Protein 3O2K (pdb70)

Organism: Aspergillus fumigatus (strain ATCC MYA-4609 / CBS 101355 / FGSC A1100 / Af293) (NCBI:txid330879)

Structure (mmCIF, N/CA/C/O backbone):
data_3O2K
#
_entry.id   3O2K
#
_cell.length_a   82.770
_cell.length_b   82.770
_cell.length_c   124.260
_cell.angle_alpha   90.00
_cell.angle_beta   90.00
_cell.angle_gamma   90.00
#
_symmetry.space_group_name_H-M   'P 41 21 2'
#
loop_
_entity.id
_entity.type
_entity.pdbx_description
1 polymer 'Brevianamide F prenyltransferase'
2 non-polymer 'DIMETHYLALLYL S-THIOLODIPHOSPHATE'
3 non-polymer (3S,8aS)-3-(1H-indol-3-ylmethyl)hexahydropyrrolo[1,2-a]pyrazine-1,4-dione
4 non-polymer '2-(N-MORPHOLINO)-ETHANESULFONIC ACID'
5 non-polymer 'CHLORIDE ION'
6 water water
#
loop_
_atom_site.group_PDB
_atom_site.id
_atom_site.type_symbol
_atom_site.label_atom_id
_atom_site.label_alt_id
_atom_site.label_comp_id
_atom_site.label_asym_id
_atom_site.label_entity_id
_atom_site.label_seq_id
_atom_site.pdbx_PDB_ins_code
_atom_site.Cartn_x
_atom_site.Cartn_y
_atom_site.Cartn_z
_atom_site.occupancy
_atom_site.B_iso_or_equiv
_atom_site.auth_seq_id
_atom_site.auth_comp_id
_atom_site.auth_asym_id
_atom_site.auth_atom_id
_atom_site.pdbx_PDB_model_num
ATOM 1 N N . PRO A 1 3 ? -36.150 2.415 -7.940 1.00 76.26 3 PRO A N 1
ATOM 2 C CA . PRO A 1 3 ? -34.789 2.197 -7.468 1.00 74.48 3 PRO A CA 1
ATOM 3 C C . PRO A 1 3 ? -34.722 1.128 -6.377 1.00 74.18 3 PRO A C 1
ATOM 4 O O . PRO A 1 3 ? -35.475 1.195 -5.404 1.00 74.97 3 PRO A O 1
ATOM 8 N N . ALA A 1 4 ? -33.825 0.157 -6.543 1.00 72.78 4 ALA A N 1
ATOM 9 C CA . ALA A 1 4 ? -33.691 -0.945 -5.588 1.00 72.20 4 ALA A CA 1
ATOM 10 C C . ALA A 1 4 ? -33.186 -0.448 -4.231 1.00 69.61 4 ALA A C 1
ATOM 11 O O . ALA A 1 4 ? -32.487 0.566 -4.159 1.00 67.81 4 ALA A O 1
ATOM 13 N N . PRO A 1 5 ? -33.540 -1.162 -3.149 1.00 68.87 5 PRO A N 1
ATOM 14 C CA . PRO A 1 5 ? -33.121 -0.733 -1.821 1.00 66.85 5 PRO A CA 1
ATOM 15 C C . PRO A 1 5 ? -31.621 -0.948 -1.606 1.00 64.25 5 PRO A C 1
ATOM 16 O O . PRO A 1 5 ? -31.056 -1.903 -2.142 1.00 64.47 5 PRO A O 1
ATOM 20 N N . PRO A 1 6 ? -30.981 -0.064 -0.824 1.00 61.26 6 PRO A N 1
ATOM 21 C CA . PRO A 1 6 ? -29.537 -0.119 -0.599 1.00 59.22 6 PRO A CA 1
ATOM 22 C C . PRO A 1 6 ? -29.110 -1.297 0.273 1.00 58.99 6 PRO A C 1
ATOM 23 O O . PRO A 1 6 ? -29.849 -1.700 1.174 1.00 59.18 6 PRO A O 1
ATOM 27 N N . ASP A 1 7 ? -27.925 -1.837 -0.004 1.00 57.60 7 ASP A N 1
ATOM 28 C CA . ASP A 1 7 ? -27.328 -2.870 0.835 1.00 58.18 7 ASP A CA 1
ATOM 29 C C . ASP A 1 7 ? -26.855 -2.257 2.151 1.00 56.83 7 ASP A C 1
ATOM 30 O O . ASP A 1 7 ? -26.438 -1.100 2.189 1.00 55.21 7 ASP A O 1
ATOM 35 N N . GLN A 1 8 ? -26.939 -3.035 3.227 1.00 56.96 8 GLN A N 1
ATOM 36 C CA . GLN A 1 8 ? -26.378 -2.629 4.513 1.00 56.09 8 GLN A CA 1
ATOM 37 C C . GLN A 1 8 ? -26.110 -3.841 5.402 1.00 57.87 8 GLN A C 1
ATOM 38 O O . GLN A 1 8 ? -27.035 -4.434 5.957 1.00 59.33 8 GLN A O 1
ATOM 44 N N . LYS A 1 9 ? -24.833 -4.201 5.516 1.00 58.59 9 LYS A N 1
ATOM 45 C CA . LYS A 1 9 ? -24.389 -5.281 6.390 1.00 60.42 9 LYS A CA 1
ATOM 46 C C . LYS A 1 9 ? -23.868 -4.660 7.685 1.00 59.84 9 LYS A C 1
ATOM 47 O O . LYS A 1 9 ? -23.291 -3.571 7.659 1.00 58.36 9 LYS A O 1
ATOM 53 N N . PRO A 1 10 ? -24.069 -5.343 8.824 1.00 61.06 10 PRO A N 1
ATOM 54 C CA . PRO A 1 10 ? -23.518 -4.834 10.079 1.00 60.89 10 PRO A CA 1
ATOM 55 C C . PRO A 1 10 ? -22.001 -5.023 10.162 1.00 60.09 10 PRO A C 1
ATOM 56 O O . PRO A 1 10 ? -21.475 -6.031 9.689 1.00 60.56 10 PRO A O 1
ATOM 60 N N . CYS A 1 11 ? -21.313 -4.047 10.749 1.00 58.91 11 CYS A N 1
ATOM 61 C CA . CYS A 1 11 ? -19.867 -4.121 10.955 1.00 58.12 11 CYS A CA 1
ATOM 62 C C . CYS A 1 11 ? -19.475 -3.203 12.110 1.00 57.71 11 CYS A C 1
ATOM 63 O O . CYS A 1 11 ? -19.401 -1.986 11.943 1.00 56.26 11 CYS A O 1
ATOM 66 N N . HIS A 1 12 ? -19.246 -3.792 13.282 1.00 59.67 12 HIS A N 1
ATOM 67 C CA . HIS A 1 12 ? -18.939 -3.025 14.495 1.00 60.33 12 HIS A CA 1
ATOM 68 C C . HIS A 1 12 ? -17.509 -3.239 15.004 1.00 60.71 12 HIS A C 1
ATOM 69 O O . HIS A 1 12 ? -17.139 -2.693 16.045 1.00 61.05 12 HIS A O 1
ATOM 76 N N . GLN A 1 13 ? -16.710 -4.007 14.262 1.00 60.74 13 GLN A N 1
ATOM 77 C CA . GLN A 1 13 ? -15.352 -4.357 14.682 1.00 61.18 13 GLN A CA 1
ATOM 78 C C . GLN A 1 13 ? -14.490 -3.116 14.892 1.00 59.43 13 GLN A C 1
ATOM 79 O O . GLN A 1 13 ? -14.486 -2.210 14.059 1.00 58.27 13 GLN A O 1
ATOM 85 N N . LEU A 1 14 ? -13.762 -3.084 16.005 1.00 59.75 14 LEU A N 1
ATOM 86 C CA . LEU A 1 14 ? -12.864 -1.971 16.315 1.00 59.00 14 LEU A CA 1
ATOM 87 C C . LEU A 1 14 ? -11.740 -1.879 15.279 1.00 57.42 14 LEU A C 1
ATOM 88 O O . LEU A 1 14 ? -11.316 -0.782 14.905 1.00 55.26 14 LEU A O 1
ATOM 93 N N . GLN A 1 15 ? -11.266 -3.040 14.829 1.00 57.02 15 GLN A N 1
ATOM 94 C CA . GLN A 1 15 ? -10.209 -3.127 13.827 1.00 56.19 15 GLN A CA 1
ATOM 95 C C . GLN A 1 15 ? -10.610 -4.108 12.724 1.00 54.42 15 GLN A C 1
ATOM 96 O O . GLN A 1 15 ? -10.329 -5.301 12.824 1.00 54.99 15 GLN A O 1
ATOM 102 N N . PRO A 1 16 ? -11.280 -3.609 11.672 1.00 52.16 16 PRO A N 1
ATOM 103 C CA . PRO A 1 16 ? -11.662 -4.462 10.544 1.00 51.62 16 PRO A CA 1
ATOM 104 C C . PRO A 1 16 ? -10.457 -5.127 9.884 1.00 50.45 16 PRO A C 1
ATOM 105 O O . PRO A 1 16 ? -9.376 -4.537 9.835 1.00 50.57 16 PRO A O 1
ATOM 109 N N . ALA A 1 17 ? -10.655 -6.339 9.373 1.00 50.05 17 ALA A N 1
ATOM 110 C CA . ALA A 1 17 ? -9.562 -7.162 8.838 1.00 49.63 17 ALA A CA 1
ATOM 111 C C . ALA A 1 17 ? -8.684 -6.450 7.798 1.00 48.02 17 ALA A C 1
ATOM 112 O O . ALA A 1 17 ? -7.453 -6.541 7.870 1.00 46.96 17 ALA A O 1
ATOM 114 N N . PRO A 1 18 ? -9.307 -5.748 6.828 1.00 46.86 18 PRO A N 1
ATOM 115 C CA . PRO A 1 18 ? -8.530 -5.038 5.807 1.00 45.62 18 PRO A CA 1
ATOM 116 C C . PRO A 1 18 ? -7.670 -3.913 6.368 1.00 45.30 18 PRO A C 1
ATOM 117 O O . PRO A 1 18 ? -6.542 -3.714 5.912 1.00 44.41 18 PRO A O 1
ATOM 121 N N . TYR A 1 19 ? -8.207 -3.186 7.345 1.00 45.54 19 TYR A N 1
ATOM 122 C CA . TYR A 1 19 ? -7.444 -2.162 8.057 1.00 44.97 19 TYR A CA 1
ATOM 123 C C . TYR A 1 19 ? -6.235 -2.761 8.784 1.00 45.83 19 TYR A C 1
ATOM 124 O O . TYR A 1 19 ? -5.153 -2.172 8.769 1.00 45.40 19 TYR A O 1
ATOM 133 N N . ARG A 1 20 ? -6.420 -3.923 9.412 1.00 47.32 20 ARG A N 1
ATOM 134 C CA . ARG A 1 20 ? -5.319 -4.611 10.097 1.00 48.41 20 ARG A CA 1
ATOM 135 C C . ARG A 1 20 ? -4.255 -5.095 9.118 1.00 47.37 20 ARG A C 1
ATOM 136 O O . ARG A 1 20 ? -3.064 -4.867 9.331 1.00 46.77 20 ARG A O 1
ATOM 144 N N . ALA A 1 21 ? -4.690 -5.770 8.054 1.00 46.80 21 ALA A N 1
ATOM 145 C CA . ALA A 1 21 ? -3.771 -6.350 7.070 1.00 46.00 21 ALA A CA 1
ATOM 146 C C . ALA A 1 21 ? -2.853 -5.291 6.470 1.00 44.55 21 ALA A C 1
ATOM 147 O O . ALA A 1 21 ? -1.653 -5.514 6.321 1.00 43.65 21 ALA A O 1
ATOM 149 N N . LEU A 1 22 ? -3.418 -4.135 6.143 1.00 43.80 22 LEU A N 1
ATOM 150 C CA . LEU A 1 22 ? -2.631 -3.021 5.624 1.00 43.74 22 LEU A CA 1
ATOM 151 C C . LEU A 1 22 ? -1.788 -2.361 6.717 1.00 44.00 22 LEU A C 1
ATOM 152 O O . LEU A 1 22 ? -0.619 -2.054 6.490 1.00 44.60 22 LEU A O 1
ATOM 157 N N . SER A 1 23 ? -2.370 -2.159 7.899 1.00 44.02 23 SER A N 1
ATOM 158 C CA . SER A 1 23 ? -1.644 -1.561 9.030 1.00 43.97 23 SER A CA 1
ATOM 159 C C . SER A 1 23 ? -0.366 -2.321 9.376 1.00 44.80 23 SER A C 1
ATOM 160 O O . SER A 1 23 ? 0.654 -1.709 9.692 1.00 44.99 23 SER A O 1
ATOM 163 N N . GLU A 1 24 ? -0.431 -3.650 9.301 1.00 45.55 24 GLU A N 1
ATOM 164 C CA . GLU A 1 24 ? 0.717 -4.519 9.580 1.00 46.53 24 GLU A CA 1
ATOM 165 C C . GLU A 1 24 ? 1.740 -4.577 8.437 1.00 46.20 24 GLU A C 1
ATOM 166 O O . GLU A 1 24 ? 2.791 -5.206 8.582 1.00 47.53 24 GLU A O 1
ATOM 172 N N . SER A 1 25 ? 1.434 -3.935 7.310 1.00 44.82 25 SER A N 1
ATOM 173 C CA . SER A 1 25 ? 2.282 -3.997 6.115 1.00 44.69 25 SER A CA 1
ATOM 174 C C . SER A 1 25 ? 2.840 -2.647 5.651 1.00 43.83 25 SER A C 1
ATOM 175 O O . SER A 1 25 ? 3.754 -2.616 4.830 1.00 44.01 25 SER A O 1
ATOM 178 N N . ILE A 1 26 ? 2.295 -1.541 6.156 1.00 43.33 26 ILE A N 1
ATOM 179 C CA . ILE A 1 26 ? 2.670 -0.213 5.667 1.00 43.07 26 ILE A CA 1
ATOM 180 C C . ILE A 1 26 ? 3.875 0.356 6.413 1.00 43.68 26 ILE A C 1
ATOM 181 O O . ILE A 1 26 ? 3.925 0.325 7.643 1.00 43.46 26 ILE A O 1
ATOM 186 N N . LEU A 1 27 ? 4.844 0.857 5.650 1.00 43.33 27 LEU A N 1
ATOM 187 C CA . LEU A 1 27 ? 5.903 1.704 6.177 1.00 44.31 27 LEU A CA 1
ATOM 188 C C . LEU A 1 27 ? 5.583 3.149 5.816 1.00 44.13 27 LEU A C 1
ATOM 189 O O . LEU A 1 27 ? 5.574 3.507 4.639 1.00 43.98 27 LEU A O 1
ATOM 194 N N . PHE A 1 28 ? 5.307 3.970 6.826 1.00 44.72 28 PHE A N 1
ATOM 195 C CA . PHE A 1 28 ? 5.018 5.390 6.611 1.00 45.23 28 PHE A CA 1
ATOM 196 C C . PHE A 1 28 ? 6.307 6.200 6.639 1.00 46.13 28 PHE A C 1
ATOM 197 O O . PHE A 1 28 ? 7.184 5.949 7.464 1.00 47.96 28 PHE A O 1
ATOM 205 N N . GLY A 1 29 ? 6.416 7.175 5.741 1.00 46.87 29 GLY A N 1
ATOM 206 C CA . GLY A 1 29 ? 7.565 8.086 5.717 1.00 48.45 29 GLY A CA 1
ATOM 207 C C . GLY A 1 29 ? 7.308 9.380 6.473 1.00 48.51 29 GLY A C 1
ATOM 208 O O . GLY A 1 29 ? 8.107 10.315 6.405 1.00 49.20 29 GLY A O 1
ATOM 209 N N . SER A 1 30 ? 6.190 9.428 7.190 1.00 48.36 30 SER A N 1
ATOM 210 C CA . SER A 1 30 ? 5.776 10.608 7.935 1.00 48.60 30 SER A CA 1
ATOM 211 C C . SER A 1 30 ? 4.965 10.161 9.146 1.00 48.18 30 SER A C 1
ATOM 212 O O . SER A 1 30 ? 4.119 9.270 9.034 1.00 47.43 30 SER A O 1
ATOM 215 N N . VAL A 1 31 ? 5.233 10.776 10.298 1.00 48.48 31 VAL A N 1
ATOM 216 C CA . VAL A 1 31 ? 4.465 10.516 11.516 1.00 48.69 31 VAL A CA 1
ATOM 217 C C . VAL A 1 31 ? 3.014 10.969 11.340 1.00 47.36 31 VAL A C 1
ATOM 218 O O . VAL A 1 31 ? 2.089 10.311 11.820 1.00 46.49 31 VAL A O 1
ATOM 222 N N . ASP A 1 32 ? 2.826 12.086 10.640 1.00 46.76 32 ASP A N 1
ATOM 223 C CA . ASP A 1 32 ? 1.490 12.615 10.363 1.00 46.16 32 ASP A CA 1
ATOM 224 C C . ASP A 1 32 ? 0.630 11.628 9.577 1.00 44.49 32 ASP A C 1
ATOM 225 O O . ASP A 1 32 ? -0.506 11.355 9.959 1.00 43.49 32 ASP A O 1
ATOM 230 N N . GLU A 1 33 ? 1.177 11.093 8.487 1.00 43.90 33 GLU A N 1
ATOM 231 C CA . GLU A 1 33 ? 0.464 10.109 7.669 1.00 42.80 33 GLU A CA 1
ATOM 232 C C . GLU A 1 33 ? 0.071 8.893 8.502 1.00 42.96 33 GLU A C 1
ATOM 233 O O . GLU A 1 33 ? -1.057 8.418 8.414 1.00 42.97 33 GLU A O 1
ATOM 239 N N . GLU A 1 34 ? 1.011 8.402 9.306 1.00 44.40 34 GLU A N 1
ATOM 240 C CA . GLU A 1 34 ? 0.782 7.247 10.177 1.00 45.55 34 GLU A CA 1
ATOM 241 C C . GLU A 1 34 ? -0.348 7.498 11.174 1.00 45.74 34 GLU A C 1
ATOM 242 O O . GLU A 1 34 ? -1.200 6.635 11.379 1.00 46.04 34 GLU A O 1
ATOM 248 N N . ARG A 1 35 ? -0.356 8.678 11.788 1.00 46.28 35 ARG A N 1
ATOM 249 C CA . ARG A 1 35 ? -1.385 9.023 12.773 1.00 47.49 35 ARG A CA 1
ATOM 250 C C . ARG A 1 35 ? -2.753 9.290 12.137 1.00 46.17 35 ARG A C 1
ATOM 251 O O . ARG A 1 35 ? -3.787 8.956 12.721 1.00 46.53 35 ARG A O 1
ATOM 259 N N . TRP A 1 36 ? -2.754 9.893 10.950 1.00 44.36 36 TRP A N 1
ATOM 260 C CA . TRP A 1 36 ? -3.988 10.083 10.192 1.00 42.57 36 TRP A CA 1
ATOM 261 C C . TRP A 1 36 ? -4.603 8.724 9.860 1.00 42.42 36 TRP A C 1
ATOM 262 O O . TRP A 1 36 ? -5.785 8.487 10.116 1.00 42.26 36 TRP A O 1
ATOM 273 N N . TRP A 1 37 ? -3.785 7.835 9.301 1.00 41.69 37 TRP A N 1
ATOM 274 C CA . TRP A 1 37 ? -4.214 6.481 8.965 1.00 40.96 37 TRP A CA 1
ATOM 275 C C . TRP A 1 37 ? -4.959 5.817 10.121 1.00 41.83 37 TRP A C 1
ATOM 276 O O . TRP A 1 37 ? -6.089 5.363 9.956 1.00 41.74 37 TRP A O 1
ATOM 287 N N . HIS A 1 38 ? -4.334 5.778 11.294 1.00 42.86 38 HIS A N 1
ATOM 288 C CA . HIS A 1 38 ? -4.914 5.071 12.442 1.00 4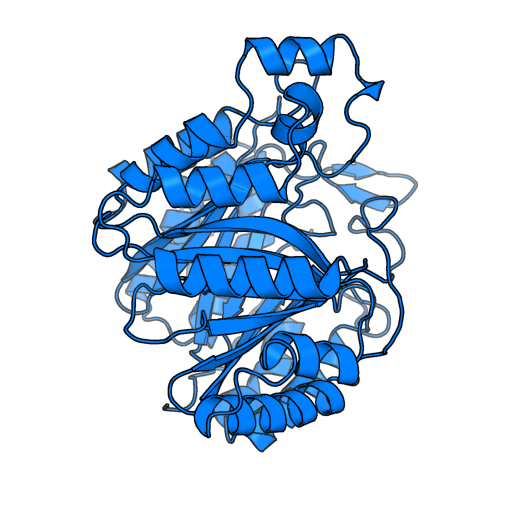4.10 38 HIS A CA 1
ATOM 289 C C . HIS A 1 38 ? -6.162 5.747 13.021 1.00 44.06 38 HIS A C 1
ATOM 290 O O . HIS A 1 38 ? -6.976 5.089 13.671 1.00 44.48 38 HIS A O 1
ATOM 297 N N . SER A 1 39 ? -6.311 7.046 12.770 1.00 43.77 39 SER A N 1
ATOM 298 C CA . SER A 1 39 ? -7.466 7.814 13.244 1.00 43.77 39 SER A CA 1
ATOM 299 C C . SER A 1 39 ? -8.665 7.779 12.299 1.00 43.31 39 SER A C 1
ATOM 300 O O . SER A 1 39 ? -9.775 8.096 12.712 1.00 44.27 39 SER A O 1
ATOM 303 N N . THR A 1 40 ? -8.440 7.406 11.038 1.00 43.19 40 THR A N 1
ATOM 304 C CA . THR A 1 40 ? -9.478 7.474 10.001 1.00 42.25 40 THR A CA 1
ATOM 305 C C . THR A 1 40 ? -9.680 6.183 9.188 1.00 42.17 40 THR A C 1
ATOM 306 O O . THR A 1 40 ? -10.782 5.929 8.704 1.00 41.48 40 THR A O 1
ATOM 310 N N . ALA A 1 41 ? -8.628 5.382 9.028 1.00 42.16 41 ALA A N 1
ATOM 311 C CA . ALA A 1 41 ? -8.708 4.139 8.249 1.00 42.03 41 ALA A CA 1
ATOM 312 C C . ALA A 1 41 ? -9.697 3.112 8.803 1.00 42.22 41 ALA A C 1
ATOM 313 O O . ALA A 1 41 ? -10.347 2.413 8.026 1.00 41.69 41 ALA A O 1
ATOM 315 N N . PRO A 1 42 ? -9.803 2.992 10.142 1.00 43.00 42 PRO A N 1
ATOM 316 C CA . PRO A 1 42 ? -10.806 2.072 10.680 1.00 43.45 42 PRO A CA 1
ATOM 317 C C . PRO A 1 42 ? -12.225 2.449 10.262 1.00 43.63 42 PRO A C 1
ATOM 318 O O . PRO A 1 42 ? -13.022 1.573 9.919 1.00 45.26 42 PRO A O 1
ATOM 322 N N . ILE A 1 43 ? -12.527 3.744 10.284 1.00 42.38 43 ILE A N 1
ATOM 323 C CA . ILE A 1 43 ? -13.838 4.234 9.876 1.00 41.78 43 ILE A CA 1
ATOM 324 C C . ILE A 1 43 ? -14.116 3.905 8.401 1.00 41.45 43 ILE A C 1
ATOM 325 O O . ILE A 1 43 ? -15.179 3.384 8.074 1.00 42.27 43 ILE A O 1
ATOM 330 N N . LEU A 1 44 ? -13.155 4.188 7.524 1.00 41.00 44 LEU A N 1
ATOM 331 C CA . LEU A 1 44 ? -13.314 3.914 6.085 1.00 40.50 44 LEU A CA 1
ATOM 332 C C . LEU A 1 44 ? -13.521 2.424 5.787 1.00 41.75 44 LEU A C 1
ATOM 333 O O . LEU A 1 44 ? -14.336 2.064 4.939 1.00 42.41 44 LEU A O 1
ATOM 338 N N . SER A 1 45 ? -12.776 1.568 6.481 1.00 43.20 45 SER A N 1
ATOM 339 C CA . SER A 1 45 ? -12.873 0.123 6.285 1.00 44.43 45 SER A CA 1
ATOM 340 C C . SER A 1 45 ? -14.249 -0.414 6.681 1.00 45.75 45 SER A C 1
ATOM 341 O O . SER A 1 45 ? -14.822 -1.233 5.963 1.00 45.47 45 SER A O 1
ATOM 344 N N . ARG A 1 46 ? -14.766 0.046 7.821 1.00 46.67 46 ARG A N 1
ATOM 345 C CA . ARG A 1 46 ? -16.124 -0.299 8.260 1.00 48.14 46 ARG A CA 1
ATOM 346 C C . ARG A 1 46 ? -17.170 0.162 7.254 1.00 47.49 46 ARG A C 1
ATOM 347 O O . ARG A 1 46 ? -18.108 -0.572 6.942 1.00 49.28 46 ARG A O 1
ATOM 355 N N . LEU A 1 47 ? -17.012 1.385 6.757 1.00 45.62 47 LEU A N 1
ATOM 356 C CA . LEU A 1 47 ? -17.964 1.949 5.811 1.00 45.03 47 LEU A CA 1
ATOM 357 C C . LEU A 1 47 ? -18.045 1.114 4.531 1.00 45.34 47 LEU A C 1
ATOM 358 O O . LEU A 1 47 ? -19.129 0.911 3.995 1.00 46.08 47 LEU A O 1
ATOM 363 N N . LEU A 1 48 ? -16.903 0.621 4.057 1.00 44.78 48 LEU A N 1
ATOM 364 C CA . LEU A 1 48 ? -16.863 -0.165 2.824 1.00 44.81 48 LEU A CA 1
ATOM 365 C C . LEU A 1 48 ? -17.416 -1.582 3.013 1.00 45.86 48 LEU A C 1
ATOM 366 O O . LEU A 1 48 ? -18.011 -2.147 2.093 1.00 46.04 48 LEU A O 1
ATOM 371 N N . ILE A 1 49 ? -17.218 -2.154 4.199 1.00 46.28 49 ILE A N 1
ATOM 372 C CA . ILE A 1 49 ? -17.749 -3.482 4.509 1.00 47.26 49 ILE A CA 1
ATOM 373 C C . ILE A 1 49 ? -19.267 -3.429 4.692 1.00 48.51 49 ILE A C 1
ATOM 374 O O . ILE A 1 49 ? -19.988 -4.276 4.161 1.00 50.30 49 ILE A O 1
ATOM 379 N N . SER A 1 50 ? -19.747 -2.431 5.434 1.00 48.00 50 SER A N 1
ATOM 380 C CA . SER A 1 50 ? -21.183 -2.265 5.667 1.00 48.85 50 SER A CA 1
ATOM 381 C C . SER A 1 50 ? -21.936 -1.885 4.390 1.00 48.86 50 SER A C 1
ATOM 382 O O . SER A 1 50 ? -23.081 -2.291 4.204 1.00 50.20 50 SER A O 1
ATOM 385 N N . SER A 1 51 ? -21.289 -1.121 3.513 1.00 47.86 51 SER A N 1
ATOM 386 C CA . SER A 1 51 ? -21.862 -0.779 2.209 1.00 48.42 51 SER A CA 1
ATOM 387 C C . SER A 1 51 ? -21.767 -1.921 1.182 1.00 49.52 51 SER A C 1
ATOM 388 O O . SER A 1 51 ? -22.210 -1.767 0.042 1.00 50.70 51 SER A O 1
ATOM 391 N N . ASN A 1 52 ? -21.178 -3.049 1.584 1.00 50.33 52 ASN A N 1
ATOM 392 C CA . ASN A 1 52 ? -21.115 -4.268 0.768 1.00 51.07 52 ASN A CA 1
ATOM 393 C C . ASN A 1 52 ? -20.301 -4.121 -0.526 1.00 50.34 52 ASN A C 1
ATOM 394 O O . ASN A 1 52 ? -20.693 -4.625 -1.581 1.00 51.20 52 ASN A O 1
ATOM 399 N N . TYR A 1 53 ? -19.169 -3.427 -0.435 1.00 48.86 53 TYR A N 1
ATOM 400 C CA . TYR A 1 53 ? -18.183 -3.416 -1.514 1.00 48.17 53 TYR A CA 1
ATOM 401 C C . TYR A 1 53 ? -17.476 -4.763 -1.539 1.00 49.26 53 TYR A C 1
ATOM 402 O O . TYR A 1 53 ? -17.323 -5.405 -0.497 1.00 49.38 53 TYR A O 1
ATOM 411 N N . ASP A 1 54 ? -17.037 -5.185 -2.722 1.00 50.21 54 ASP A N 1
ATOM 412 C CA . ASP A 1 54 ? -16.233 -6.403 -2.852 1.00 51.81 54 ASP A CA 1
ATOM 413 C C . ASP A 1 54 ? -14.907 -6.242 -2.113 1.00 50.17 54 ASP A C 1
ATOM 414 O O . ASP A 1 54 ? -14.404 -5.128 -1.965 1.00 48.67 54 ASP A O 1
ATOM 419 N N . VAL A 1 55 ? -14.342 -7.361 -1.666 1.00 50.06 55 VAL A N 1
ATOM 420 C CA . VAL A 1 55 ? -13.109 -7.348 -0.881 1.00 48.56 55 VAL A CA 1
ATOM 421 C C . VAL A 1 55 ? -11.934 -6.787 -1.689 1.00 47.63 55 VAL A C 1
ATOM 422 O O . VAL A 1 55 ? -11.151 -6.000 -1.170 1.00 46.71 55 VAL A O 1
ATOM 426 N N . ASP A 1 56 ? -11.823 -7.174 -2.957 1.00 48.06 56 ASP A N 1
ATOM 427 C CA . ASP A 1 56 ? -10.787 -6.618 -3.836 1.00 48.33 56 ASP A CA 1
ATOM 428 C C . ASP A 1 56 ? -10.879 -5.093 -3.908 1.00 46.48 56 ASP A C 1
ATOM 429 O O . ASP A 1 56 ? -9.860 -4.402 -3.850 1.00 45.84 56 ASP A O 1
ATOM 434 N N . VAL A 1 57 ? -12.103 -4.582 -4.030 1.00 46.04 57 VAL A N 1
ATOM 435 C CA . VAL A 1 57 ? -12.351 -3.141 -4.132 1.00 44.29 57 VAL A CA 1
ATOM 436 C C . VAL A 1 57 ? -12.114 -2.418 -2.802 1.00 43.82 57 VAL A C 1
ATOM 437 O O . VAL A 1 57 ? -11.663 -1.270 -2.794 1.00 43.63 57 VAL A O 1
ATOM 441 N N . GLN A 1 58 ? -12.422 -3.077 -1.684 1.00 43.82 58 GLN A N 1
ATOM 442 C CA . GLN A 1 58 ? -12.098 -2.531 -0.361 1.00 42.84 58 GLN A CA 1
ATOM 443 C C . GLN A 1 58 ? -10.603 -2.245 -0.270 1.00 42.22 58 GLN A C 1
ATOM 444 O O . GLN A 1 58 ? -10.190 -1.166 0.164 1.00 41.67 58 GLN A O 1
ATOM 450 N N . TYR A 1 59 ? -9.801 -3.222 -0.683 1.00 41.95 59 TYR A N 1
ATOM 451 C CA . TYR A 1 59 ? -8.349 -3.118 -0.582 1.00 41.47 59 TYR A CA 1
ATOM 452 C C . TYR A 1 59 ? -7.773 -2.092 -1.552 1.00 41.06 59 TYR A C 1
ATOM 453 O O . TYR A 1 59 ? -6.794 -1.428 -1.229 1.00 40.49 59 TYR A O 1
ATOM 462 N N . LYS A 1 60 ? -8.381 -1.960 -2.729 1.00 42.40 60 LYS A N 1
ATOM 463 C CA . LYS A 1 60 ? -7.983 -0.927 -3.682 1.00 42.74 60 LYS A CA 1
ATOM 464 C C . LYS A 1 60 ? -8.174 0.476 -3.103 1.00 42.06 60 LYS A C 1
ATOM 465 O O . LYS A 1 60 ? -7.309 1.329 -3.253 1.00 42.76 60 LYS A O 1
ATOM 471 N N . TYR A 1 61 ? -9.307 0.705 -2.445 1.00 42.56 61 TYR A N 1
ATOM 472 C CA . TYR A 1 61 ? -9.646 2.036 -1.936 1.00 41.37 61 TYR A CA 1
ATOM 473 C C . TYR A 1 61 ? -8.925 2.398 -0.642 1.00 40.74 61 TYR A C 1
ATOM 474 O O . TYR A 1 61 ? -8.640 3.573 -0.401 1.00 41.05 61 TYR A O 1
ATOM 483 N N . LEU A 1 62 ? -8.636 1.404 0.191 1.00 41.13 62 LEU A N 1
ATOM 484 C CA . LEU A 1 62 ? -7.834 1.634 1.393 1.00 40.53 62 LEU A CA 1
ATOM 485 C C . LEU A 1 62 ? -6.380 1.911 1.020 1.00 40.90 62 LEU A C 1
ATOM 486 O O . LEU A 1 62 ? -5.731 2.773 1.617 1.00 40.12 62 LEU A O 1
ATOM 491 N N . SER A 1 63 ? -5.876 1.182 0.028 1.00 41.57 63 SER A N 1
ATOM 492 C CA . SER A 1 63 ? -4.522 1.408 -0.472 1.00 41.75 63 SER A CA 1
ATOM 493 C C . SER A 1 63 ? -4.433 2.764 -1.173 1.00 41.48 63 SER A C 1
ATOM 494 O O . SER A 1 63 ? -3.446 3.481 -1.018 1.00 41.84 63 SER A O 1
ATOM 497 N N . LEU A 1 64 ? -5.470 3.111 -1.933 1.00 41.64 64 LEU A N 1
ATOM 498 C CA . LEU A 1 64 ? -5.563 4.425 -2.567 1.00 41.25 64 LEU A CA 1
ATOM 499 C C . LEU A 1 64 ? -5.599 5.527 -1.509 1.00 40.30 64 LEU A C 1
ATOM 500 O O . LEU A 1 64 ? -4.935 6.552 -1.648 1.00 39.62 64 LEU A O 1
ATOM 505 N N . TYR A 1 65 ? -6.381 5.313 -0.454 1.00 40.35 65 TYR A N 1
ATOM 506 C CA . TYR A 1 65 ? -6.419 6.250 0.671 1.00 39.45 65 TYR A CA 1
ATOM 507 C C . TYR A 1 65 ? -5.007 6.461 1.219 1.00 38.92 65 TYR A C 1
ATOM 508 O O . TYR A 1 65 ? -4.563 7.594 1.379 1.00 39.10 65 TYR A O 1
ATOM 517 N N . ARG A 1 66 ? -4.299 5.361 1.466 1.00 39.05 66 ARG A N 1
ATOM 518 C CA . ARG A 1 66 ? -2.929 5.410 1.981 1.00 39.00 66 ARG A CA 1
ATOM 519 C C . ARG A 1 66 ? -1.990 6.194 1.065 1.00 38.58 66 ARG A C 1
ATOM 520 O O . ARG A 1 66 ? -1.226 7.035 1.532 1.00 38.82 66 ARG A O 1
ATOM 528 N N . HIS A 1 67 ? -2.044 5.915 -0.234 1.00 38.58 67 HIS A N 1
ATOM 529 C CA . HIS A 1 67 ? -1.089 6.498 -1.179 1.00 38.32 67 HIS A CA 1
ATOM 530 C C . HIS A 1 67 ? -1.418 7.938 -1.572 1.00 38.78 67 HIS A C 1
ATOM 531 O O . HIS A 1 67 ? -0.530 8.795 -1.610 1.00 38.48 67 HIS A O 1
ATOM 538 N N . LEU A 1 68 ? -2.690 8.202 -1.851 1.00 39.34 68 LEU A N 1
ATOM 539 C CA . LEU A 1 68 ? -3.107 9.477 -2.437 1.00 40.80 68 LEU A CA 1
ATOM 540 C C . LEU A 1 68 ? -3.564 10.494 -1.389 1.00 40.53 68 LEU A C 1
ATOM 541 O O . LEU A 1 68 ? -3.208 11.667 -1.470 1.00 41.62 68 LEU A O 1
ATOM 546 N N . VAL A 1 69 ? -4.341 10.045 -0.409 1.00 40.97 69 VAL A N 1
ATOM 547 C CA . VAL A 1 69 ? -5.004 10.964 0.519 1.00 40.56 69 VAL A CA 1
ATOM 548 C C . VAL A 1 69 ? -4.149 11.344 1.723 1.00 40.91 69 VAL A C 1
ATOM 549 O O . VAL A 1 69 ? -4.034 12.524 2.048 1.00 42.38 69 VAL A O 1
ATOM 553 N N . LEU A 1 70 ? -3.550 10.354 2.379 1.00 41.18 70 LEU A N 1
ATOM 554 C CA . LEU A 1 70 ? -2.795 10.596 3.613 1.00 41.27 70 LEU A CA 1
ATOM 555 C C . LEU A 1 70 ? -1.789 11.755 3.519 1.00 41.27 70 LEU A C 1
ATOM 556 O O . LEU A 1 70 ? -1.739 12.590 4.423 1.00 41.12 70 LEU A O 1
ATOM 561 N N . PRO A 1 71 ? -0.989 11.817 2.434 1.00 41.30 71 PRO A N 1
ATOM 562 C CA . PRO A 1 71 ? -0.039 12.938 2.322 1.00 41.93 71 PRO A CA 1
ATOM 563 C C . PRO A 1 71 ? -0.714 14.291 2.078 1.00 41.73 71 PRO A C 1
ATOM 564 O O . PRO A 1 71 ? -0.132 15.331 2.385 1.00 43.20 71 PRO A O 1
ATOM 568 N N . ALA A 1 72 ? -1.929 14.266 1.536 1.00 40.95 72 ALA A N 1
ATOM 569 C CA . ALA A 1 72 ? -2.709 15.478 1.284 1.00 41.82 72 ALA A CA 1
ATOM 570 C C . ALA A 1 72 ? -3.397 16.043 2.537 1.00 41.88 72 ALA A C 1
ATOM 571 O O . ALA A 1 72 ? -3.896 17.167 2.512 1.00 41.89 72 ALA A O 1
ATOM 573 N N . LEU A 1 73 ? -3.431 15.275 3.623 1.00 42.07 73 LEU A N 1
ATOM 574 C CA . LEU A 1 73 ? -4.049 15.736 4.868 1.00 42.48 73 LEU A CA 1
ATOM 575 C C . LEU A 1 73 ? -3.138 16.655 5.678 1.00 43.70 73 LEU A C 1
ATOM 576 O O . LEU A 1 73 ? -3.600 17.330 6.598 1.00 45.37 73 LEU A O 1
ATOM 581 N N . GLY A 1 74 ? -1.849 16.678 5.349 1.00 44.55 74 GLY A N 1
ATOM 582 C CA . GLY A 1 74 ? -0.905 17.563 6.020 1.00 45.86 74 GLY A CA 1
ATOM 583 C C . GLY A 1 74 ? -0.689 17.181 7.475 1.00 46.45 74 GLY A C 1
ATOM 584 O O . GLY A 1 74 ? -0.817 16.011 7.829 1.00 46.07 74 GLY A O 1
ATOM 585 N N . PRO A 1 75 ? -0.360 18.168 8.329 1.00 48.28 75 PRO A N 1
ATOM 586 C CA . PRO A 1 75 ? -0.100 17.910 9.751 1.00 49.55 75 PRO A CA 1
ATOM 587 C C . PRO A 1 75 ? -1.288 17.314 10.511 1.00 49.04 75 PRO A C 1
ATOM 588 O O . PRO A 1 75 ? -2.415 17.784 10.374 1.00 48.88 75 PRO A O 1
ATOM 592 N N . TYR A 1 76 ? -1.012 16.288 11.309 1.00 49.64 76 TYR A N 1
ATOM 593 C CA . TYR A 1 76 ? -2.003 15.666 12.178 1.00 49.34 76 TYR A CA 1
ATOM 594 C C . TYR A 1 76 ? -2.483 16.703 13.194 1.00 50.69 76 TYR A C 1
ATOM 595 O O . TYR A 1 76 ? -1.693 17.539 13.627 1.00 51.41 76 TYR A O 1
ATOM 604 N N . PRO A 1 77 ? -3.775 16.662 13.577 1.00 51.37 77 PRO A N 1
ATOM 605 C CA . PRO A 1 77 ? -4.276 17.699 14.478 1.00 53.35 77 PRO A CA 1
ATOM 606 C C . PRO A 1 77 ? -3.644 17.635 15.868 1.00 55.50 77 PRO A C 1
ATOM 607 O O . PRO A 1 77 ? -3.336 16.550 16.360 1.00 55.83 77 PRO A O 1
ATOM 611 N N . GLN A 1 78 ? -3.454 18.799 16.481 1.00 58.41 78 GLN A N 1
ATOM 612 C CA . GLN A 1 78 ? -2.811 18.901 17.788 1.00 61.11 78 GLN A CA 1
ATOM 613 C C . GLN A 1 78 ? -3.838 19.275 18.846 1.00 62.66 78 GLN A C 1
ATOM 614 O O . GLN A 1 78 ? -4.803 19.983 18.556 1.00 62.25 78 GLN A O 1
ATOM 620 N N . ARG A 1 79 ? -3.628 18.793 20.069 1.00 65.09 79 ARG A N 1
ATOM 621 C CA . ARG A 1 79 ? -4.579 19.003 21.155 1.00 67.32 79 ARG A CA 1
ATOM 622 C C . ARG A 1 79 ? -4.059 20.026 22.160 1.00 69.69 79 ARG A C 1
ATOM 623 O O . ARG A 1 79 ? -2.909 19.954 22.599 1.00 71.14 79 ARG A O 1
ATOM 631 N N . ASP A 1 80 ? -4.925 20.969 22.519 1.00 70.78 80 ASP A N 1
ATOM 632 C CA . ASP A 1 80 ? -4.632 21.962 23.546 1.00 73.30 80 ASP A CA 1
ATOM 633 C C . ASP A 1 80 ? -4.691 21.274 24.917 1.00 75.24 80 ASP A C 1
ATOM 634 O O . ASP A 1 80 ? -5.716 20.688 25.261 1.00 74.92 80 ASP A O 1
ATOM 639 N N . PRO A 1 81 ? -3.593 21.329 25.698 1.00 77.52 81 PRO A N 1
ATOM 640 C CA . PRO A 1 81 ? -3.600 20.691 27.022 1.00 79.75 81 PRO A CA 1
ATOM 641 C C . PRO A 1 81 ? -4.650 21.239 27.999 1.00 81.83 81 PRO A C 1
ATOM 642 O O . PRO A 1 81 ? -5.208 20.473 28.786 1.00 82.80 81 PRO A O 1
ATOM 646 N N . GLU A 1 82 ? -4.914 22.543 27.944 1.00 83.26 82 GLU A N 1
ATOM 647 C CA . GLU A 1 82 ? -5.858 23.185 28.863 1.00 85.58 82 GLU A CA 1
ATOM 648 C C . GLU A 1 82 ? -7.317 22.998 28.431 1.00 84.36 82 GLU A C 1
ATOM 649 O O . GLU A 1 82 ? -8.110 22.396 29.157 1.00 85.22 82 GLU A O 1
ATOM 651 N N . THR A 1 83 ? -7.663 23.513 27.253 1.00 82.91 83 THR A N 1
ATOM 652 C CA . THR A 1 83 ? -9.051 23.496 26.770 1.00 81.88 83 THR A CA 1
ATOM 653 C C . THR A 1 83 ? -9.489 22.132 26.229 1.00 79.94 83 THR A C 1
ATOM 654 O O . THR A 1 83 ? -10.680 21.817 26.224 1.00 79.38 83 THR A O 1
ATOM 658 N N . GLY A 1 84 ? -8.530 21.336 25.762 1.00 79.17 84 GLY A N 1
ATOM 659 C CA . GLY A 1 84 ? -8.820 20.017 25.200 1.00 77.54 84 GLY A CA 1
ATOM 660 C C . GLY A 1 84 ? -9.274 20.048 23.751 1.00 75.31 84 GLY A C 1
ATOM 661 O O . GLY A 1 84 ? -9.716 19.029 23.219 1.00 74.31 84 GLY A O 1
ATOM 662 N N . ILE A 1 85 ? -9.155 21.207 23.105 1.00 75.04 85 ILE A N 1
ATOM 663 C CA . ILE A 1 85 ? -9.612 21.371 21.726 1.00 73.51 85 ILE A CA 1
ATOM 664 C C . ILE A 1 85 ? -8.605 20.762 20.752 1.00 71.73 85 ILE A C 1
ATOM 665 O O . ILE A 1 85 ? -7.439 21.160 20.721 1.00 72.38 85 ILE A O 1
ATOM 670 N N . ILE A 1 86 ? -9.067 19.790 19.969 1.00 70.04 86 ILE A N 1
ATOM 671 C CA . ILE A 1 86 ? -8.249 19.143 18.949 1.00 68.87 86 ILE A CA 1
ATOM 672 C C . ILE A 1 86 ? -8.536 19.795 17.601 1.00 67.04 86 ILE A C 1
ATOM 673 O O . ILE A 1 86 ? -9.681 19.798 17.145 1.00 66.59 86 ILE A O 1
ATOM 678 N N . ALA A 1 87 ? -7.501 20.347 16.970 1.00 66.04 87 ALA A N 1
ATOM 679 C CA . ALA A 1 87 ? -7.666 21.064 15.707 1.00 64.21 87 ALA A CA 1
ATOM 680 C C . ALA A 1 87 ? -6.365 21.159 14.919 1.00 63.39 87 ALA A C 1
ATOM 681 O O . ALA A 1 87 ? -5.274 21.039 15.482 1.00 64.19 87 ALA A O 1
ATOM 683 N N . THR A 1 88 ? -6.497 21.372 13.612 1.00 61.69 88 THR A N 1
ATOM 684 C CA . THR A 1 88 ? -5.356 21.631 12.740 1.00 61.00 88 THR A CA 1
ATOM 685 C C . THR A 1 88 ? -5.164 23.134 12.585 1.00 61.64 88 THR A C 1
ATOM 686 O O . THR A 1 88 ? -6.082 23.912 12.847 1.00 62.02 88 THR A O 1
ATOM 690 N N . GLN A 1 89 ? -3.967 23.535 12.164 1.00 61.78 89 GLN A N 1
ATOM 691 C CA . GLN A 1 89 ? -3.663 24.942 11.891 1.00 62.66 89 GLN A CA 1
ATOM 692 C C . GLN A 1 89 ? -4.580 25.490 10.799 1.00 60.70 89 GLN A C 1
ATOM 693 O O . GLN A 1 89 ? -5.147 26.570 10.943 1.00 60.87 89 GLN A O 1
ATOM 699 N N . TRP A 1 90 ? -4.711 24.739 9.707 1.00 58.00 90 TRP A N 1
ATOM 700 C CA . TRP A 1 90 ? -5.637 25.089 8.632 1.00 56.56 90 TRP A CA 1
ATOM 701 C C . TRP A 1 90 ? -7.045 24.631 8.999 1.00 55.81 90 TRP A C 1
ATOM 702 O O . TRP A 1 90 ? -7.272 23.444 9.223 1.00 55.16 90 TRP A O 1
ATOM 713 N N . ARG A 1 91 ? -7.978 25.576 9.071 1.00 56.33 91 ARG A N 1
ATOM 714 C CA . ARG A 1 91 ? -9.381 25.262 9.318 1.00 55.92 91 ARG A CA 1
ATOM 715 C C . ARG A 1 91 ? -10.077 25.086 7.972 1.00 54.70 91 ARG A C 1
ATOM 716 O O . ARG A 1 91 ? -10.381 26.062 7.287 1.00 54.80 91 ARG A O 1
ATOM 724 N N . SER A 1 92 ? -10.309 23.835 7.589 1.00 53.42 92 SER A N 1
ATOM 725 C CA . SER A 1 92 ? -10.893 23.529 6.286 1.00 52.31 92 SER A CA 1
ATOM 726 C C . SER A 1 92 ? -12.361 23.932 6.232 1.00 52.23 92 SER A C 1
ATOM 727 O O . SER A 1 92 ? -13.118 23.690 7.179 1.00 51.35 92 SER A O 1
ATOM 730 N N . GLY A 1 93 ? -12.756 24.536 5.112 1.00 51.25 93 GLY A N 1
ATOM 731 C CA . GLY A 1 93 ? -14.142 24.932 4.888 1.00 51.03 93 GLY A CA 1
ATOM 732 C C . GLY A 1 93 ? -15.028 23.772 4.466 1.00 49.83 93 GLY A C 1
ATOM 733 O O . GLY A 1 93 ? -16.191 23.971 4.129 1.00 49.60 93 GLY A O 1
ATOM 734 N N . MET A 1 94 ? -14.477 22.562 4.481 1.00 48.99 94 MET A N 1
ATOM 735 C CA . MET A 1 94 ? -15.223 21.364 4.126 1.00 48.80 94 MET A CA 1
ATOM 736 C C . MET A 1 94 ? -16.062 20.826 5.291 1.00 48.40 94 MET A C 1
ATOM 737 O O . MET A 1 94 ? -17.124 20.242 5.066 1.00 48.33 94 MET A O 1
ATOM 742 N N . VAL A 1 95 ? -15.580 21.005 6.522 1.00 47.89 95 VAL A N 1
ATOM 743 C CA . VAL A 1 95 ? -16.263 20.489 7.710 1.00 47.93 95 VAL A CA 1
ATOM 744 C C . VAL A 1 95 ? -16.229 21.509 8.844 1.00 48.76 95 VAL A C 1
ATOM 745 O O . VAL A 1 95 ? -15.202 22.145 9.083 1.00 49.68 95 VAL A O 1
ATOM 749 N N . LEU A 1 96 ? -17.341 21.631 9.565 1.00 48.46 96 LEU A N 1
ATOM 750 C CA . LEU A 1 96 ? -17.464 22.608 10.653 1.00 48.89 96 LEU A CA 1
ATOM 751 C C . LEU A 1 96 ? -16.486 22.373 11.816 1.00 48.94 96 LEU A C 1
ATOM 752 O O . LEU A 1 96 ? -16.269 23.269 12.635 1.00 48.32 96 LEU A O 1
ATOM 757 N N . THR A 1 97 ? -15.907 21.175 11.883 1.00 47.96 97 THR A N 1
ATOM 758 C CA . THR A 1 97 ? -14.816 20.889 12.815 1.00 48.41 97 THR A CA 1
ATOM 759 C C . THR A 1 97 ? -13.490 21.482 12.330 1.00 48.10 97 THR A C 1
ATOM 760 O O . THR A 1 97 ? -12.618 21.806 13.138 1.00 49.47 97 THR A O 1
ATOM 764 N N . GLY A 1 98 ? -13.346 21.619 11.013 1.00 46.63 98 GLY A N 1
ATOM 765 C CA . GLY A 1 98 ? -12.141 22.181 10.407 1.00 45.57 98 GLY A CA 1
ATOM 766 C C . GLY A 1 98 ? -11.140 21.131 9.953 1.00 44.82 98 GLY A C 1
ATOM 767 O O . GLY A 1 98 ? -9.990 21.459 9.642 1.00 44.89 98 GLY A O 1
ATOM 768 N N . LEU A 1 99 ? -11.566 19.870 9.907 1.00 43.22 99 LEU A N 1
ATOM 769 C CA . LEU A 1 99 ? -10.682 18.783 9.508 1.00 43.08 99 LEU A CA 1
ATOM 770 C C . LEU A 1 99 ? -10.689 18.650 7.981 1.00 42.48 99 LEU A C 1
ATOM 771 O O . LEU A 1 99 ? -11.732 18.824 7.349 1.00 41.33 99 LEU A O 1
ATOM 776 N N . PRO A 1 100 ? -9.522 18.349 7.382 1.00 42.01 100 PRO A N 1
ATOM 777 C CA . PRO A 1 100 ? -9.430 18.252 5.928 1.00 41.63 100 PRO A CA 1
ATOM 778 C C . PRO A 1 100 ? -9.946 16.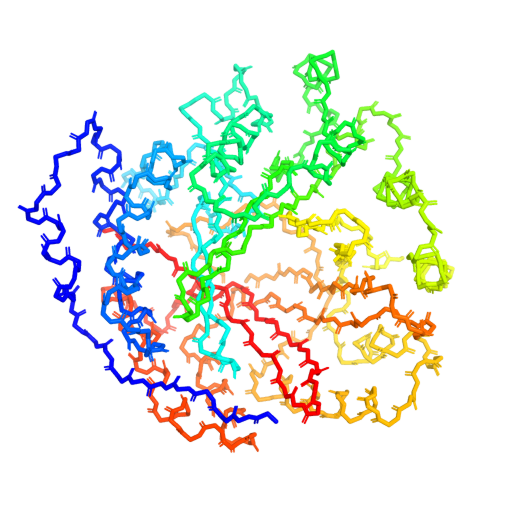933 5.339 1.00 40.89 100 PRO A C 1
ATOM 779 O O . PRO A 1 100 ? -9.794 16.710 4.137 1.00 40.14 100 PRO A O 1
ATOM 783 N N . ILE A 1 101 ? -10.551 16.077 6.165 1.00 40.78 101 ILE A N 1
ATOM 784 C CA . ILE A 1 101 ? -11.066 14.785 5.706 1.00 40.31 101 ILE A CA 1
ATOM 785 C C . ILE A 1 101 ? -12.496 14.547 6.198 1.00 40.57 101 ILE A C 1
ATOM 786 O O . ILE A 1 101 ? -12.836 14.861 7.341 1.00 41.81 101 ILE A O 1
ATOM 791 N N . GLU A 1 102 ? -13.323 13.996 5.314 1.00 40.61 102 GLU A N 1
ATOM 792 C CA . GLU A 1 102 ? -14.699 13.636 5.638 1.00 40.52 102 GLU A CA 1
ATOM 793 C C . GLU A 1 102 ? -15.169 12.488 4.747 1.00 41.24 102 GLU A C 1
ATOM 794 O O . GLU A 1 102 ? -15.093 12.576 3.508 1.00 38.43 102 GLU A O 1
ATOM 800 N N . PHE A 1 103 ? -15.650 11.419 5.379 1.00 40.82 103 PHE A N 1
ATOM 801 C CA . PHE A 1 103 ? -16.319 10.343 4.659 1.00 41.37 103 PHE A CA 1
ATOM 802 C C . PHE A 1 103 ? -17.814 10.592 4.719 1.00 41.94 103 PHE A C 1
ATOM 803 O O . PHE A 1 103 ? -18.380 10.702 5.808 1.00 43.89 103 PHE A O 1
ATOM 811 N N . SER A 1 104 ? -18.446 10.693 3.553 1.00 41.82 104 SER A N 1
ATOM 812 C CA . SER A 1 104 ? -19.895 10.826 3.472 1.00 42.49 104 SER A CA 1
ATOM 813 C C . SER A 1 104 ? -20.512 9.513 3.005 1.00 43.41 104 SER A C 1
ATOM 814 O O . SER A 1 104 ? -19.898 8.764 2.239 1.00 43.97 104 SER A O 1
ATOM 817 N N . ASN A 1 105 ? -21.732 9.245 3.462 1.00 43.93 105 ASN A N 1
ATOM 818 C CA . ASN A 1 105 ? -22.410 7.986 3.169 1.00 44.48 105 ASN A CA 1
ATOM 819 C C . ASN A 1 105 ? -23.714 8.219 2.412 1.00 45.43 105 ASN A C 1
ATOM 820 O O . ASN A 1 105 ? -24.688 8.712 2.979 1.00 44.83 105 ASN A O 1
ATOM 825 N N . ASN A 1 106 ? -23.712 7.880 1.125 1.00 46.63 106 ASN A N 1
ATOM 826 C CA . ASN A 1 106 ? -24.926 7.889 0.316 1.00 47.89 106 ASN A CA 1
ATOM 827 C C . ASN A 1 106 ? -25.731 6.645 0.666 1.00 48.87 106 ASN A C 1
ATOM 828 O O . ASN A 1 106 ? -25.592 5.598 0.033 1.00 48.57 106 ASN A O 1
ATOM 833 N N . VAL A 1 107 ? -26.564 6.776 1.696 1.00 49.51 107 VAL A N 1
ATOM 834 C CA . VAL A 1 107 ? -27.337 5.657 2.234 1.00 50.39 107 VAL A CA 1
ATOM 835 C C . VAL A 1 107 ? -28.530 5.255 1.358 1.00 52.09 107 VAL A C 1
ATOM 836 O O . VAL A 1 107 ? -29.224 4.289 1.671 1.00 53.69 107 VAL A O 1
ATOM 840 N N . ALA A 1 108 ? -28.775 5.996 0.278 1.00 51.66 108 ALA A N 1
ATOM 841 C CA . ALA A 1 108 ? -29.775 5.604 -0.713 1.00 52.56 108 ALA A CA 1
ATOM 842 C C . ALA A 1 108 ? -29.234 4.529 -1.651 1.00 53.06 108 ALA A C 1
ATOM 843 O O . ALA A 1 108 ? -29.981 3.650 -2.085 1.00 53.98 108 ALA A O 1
ATOM 845 N N . ARG A 1 109 ? -27.943 4.611 -1.972 1.00 52.38 109 ARG A N 1
ATOM 846 C CA . ARG A 1 109 ? -27.298 3.650 -2.872 1.00 53.42 109 ARG A CA 1
ATOM 847 C C . ARG A 1 109 ? -26.235 2.787 -2.190 1.00 51.92 109 ARG A C 1
ATOM 848 O O . ARG A 1 109 ? -25.665 1.897 -2.823 1.00 52.64 109 ARG A O 1
ATOM 856 N N . ALA A 1 110 ? -25.982 3.036 -0.906 1.00 50.41 110 ALA A N 1
ATOM 857 C CA . ALA A 1 110 ? -24.893 2.381 -0.185 1.00 49.31 110 ALA A CA 1
ATOM 858 C C . ALA A 1 110 ? -23.540 2.660 -0.854 1.00 48.07 110 ALA A C 1
ATOM 859 O O . ALA A 1 110 ? -22.763 1.744 -1.115 1.00 47.79 110 ALA A O 1
ATOM 861 N N . LEU A 1 111 ? -23.282 3.936 -1.135 1.00 47.05 111 LEU A N 1
ATOM 862 C CA . LEU A 1 111 ? -22.021 4.376 -1.731 1.00 46.49 111 LEU A CA 1
ATOM 863 C C . LEU A 1 111 ? -21.301 5.316 -0.772 1.00 45.79 111 LEU A C 1
ATOM 864 O O . LEU A 1 111 ? -21.937 6.105 -0.068 1.00 44.79 111 LEU A O 1
ATOM 869 N N . ILE A 1 112 ? -19.971 5.227 -0.770 1.00 45.81 112 ILE A N 1
ATOM 870 C CA . ILE A 1 112 ? -19.110 6.028 0.092 1.00 45.25 112 ILE A CA 1
ATOM 871 C C . ILE A 1 112 ? -18.277 6.988 -0.750 1.00 44.95 112 ILE A C 1
ATOM 872 O O . ILE A 1 112 ? -17.790 6.618 -1.817 1.00 45.43 112 ILE A O 1
ATOM 877 N N . ARG A 1 113 ? -18.123 8.219 -0.266 1.00 45.22 113 ARG A N 1
ATOM 878 C CA . ARG A 1 113 ? -17.314 9.232 -0.944 1.00 45.00 113 ARG A CA 1
ATOM 879 C C . ARG A 1 113 ? -16.275 9.809 0.008 1.00 42.77 113 ARG A C 1
ATOM 880 O O . ARG A 1 113 ? -16.561 10.022 1.185 1.00 43.08 113 ARG A O 1
ATOM 888 N N . ILE A 1 114 ? -15.079 10.066 -0.514 1.00 41.06 114 ILE A N 1
ATOM 889 C CA . ILE A 1 114 ? -13.993 10.654 0.267 1.00 39.55 114 ILE A CA 1
ATOM 890 C C . ILE A 1 114 ? -13.834 12.136 -0.070 1.00 38.63 114 ILE A C 1
ATOM 891 O O . ILE A 1 114 ? -13.301 12.492 -1.130 1.00 37.69 114 ILE A O 1
ATOM 896 N N . GLY A 1 115 ? -14.313 12.991 0.830 1.00 37.39 115 GLY A N 1
ATOM 897 C CA . GLY A 1 115 ? -14.084 14.427 0.738 1.00 36.91 115 GLY A CA 1
ATOM 898 C C . GLY A 1 115 ? -12.732 14.782 1.330 1.00 36.79 115 GLY A C 1
ATOM 899 O O . GLY A 1 115 ? -12.445 14.440 2.478 1.00 38.44 115 GLY A O 1
ATOM 900 N N . VAL A 1 116 ? -11.900 15.467 0.550 1.00 37.14 116 VAL A N 1
ATOM 901 C CA . VAL A 1 116 ? -10.571 15.873 1.002 1.00 36.59 116 VAL A CA 1
ATOM 902 C C . VAL A 1 116 ? -10.302 17.349 0.706 1.00 37.29 116 VAL A C 1
ATOM 903 O O . VAL A 1 116 ? -10.651 17.845 -0.363 1.00 38.02 116 VAL A O 1
ATOM 907 N N . ASP A 1 117 ? -9.697 18.041 1.671 1.00 38.21 117 ASP A N 1
ATOM 908 C CA . ASP A 1 117 ? -9.154 19.386 1.469 1.00 38.95 117 ASP A CA 1
ATOM 909 C C . ASP A 1 117 ? -7.623 19.288 1.522 1.00 39.39 117 ASP A C 1
ATOM 910 O O . ASP A 1 117 ? -7.040 19.302 2.612 1.00 40.50 117 ASP A O 1
ATOM 915 N N . PRO A 1 118 ? -6.966 19.171 0.351 1.00 38.98 118 PRO A N 1
ATOM 916 C CA . PRO A 1 118 ? -5.517 18.972 0.317 1.00 39.93 118 PRO A CA 1
ATOM 917 C C . PRO A 1 118 ? -4.719 20.160 0.857 1.00 41.80 118 PRO A C 1
ATOM 918 O O . PRO A 1 118 ? -4.831 21.273 0.340 1.00 43.24 118 PRO A O 1
ATOM 922 N N . VAL A 1 119 ? -3.915 19.903 1.885 1.00 43.36 119 VAL A N 1
ATOM 923 C CA . VAL A 1 119 ? -3.151 20.938 2.570 1.00 44.35 119 VAL A CA 1
ATOM 924 C C . VAL A 1 119 ? -1.717 20.478 2.845 1.00 46.01 119 VAL A C 1
ATOM 925 O O . VAL A 1 119 ? -1.386 19.304 2.670 1.00 46.03 119 VAL A O 1
ATOM 929 N N . THR A 1 120 ? -0.874 21.424 3.254 1.00 47.84 120 THR A N 1
ATOM 930 C CA . THR A 1 120 ? 0.496 21.141 3.674 1.00 49.03 120 THR A CA 1
ATOM 931 C C . THR A 1 120 ? 0.753 21.848 5.000 1.00 50.68 120 THR A C 1
ATOM 932 O O . THR A 1 120 ? -0.146 22.484 5.551 1.00 51.33 120 THR A O 1
ATOM 936 N N . ALA A 1 121 ? 1.976 21.732 5.510 1.00 52.47 121 ALA A N 1
ATOM 937 C CA . ALA A 1 121 ? 2.382 22.437 6.729 1.00 54.25 121 ALA A CA 1
ATOM 938 C C . ALA A 1 121 ? 2.264 23.960 6.600 1.00 55.30 121 ALA A C 1
ATOM 939 O O . ALA A 1 121 ? 2.030 24.648 7.591 1.00 55.87 121 ALA A O 1
ATOM 941 N N . ASP A 1 122 ? 2.426 24.474 5.381 1.00 56.36 122 ASP A N 1
ATOM 942 C CA . ASP A 1 122 ? 2.384 25.917 5.118 1.00 58.28 122 ASP A CA 1
ATOM 943 C C . ASP A 1 122 ? 0.974 26.464 4.861 1.00 57.78 122 ASP A C 1
ATOM 944 O O . ASP A 1 122 ? 0.785 27.678 4.801 1.00 58.63 122 ASP A O 1
ATOM 949 N N . SER A 1 123 ? -0.006 25.577 4.700 1.00 56.94 123 SER A N 1
ATOM 950 C CA . SER A 1 123 ? -1.386 25.987 4.440 1.00 56.43 123 SER A CA 1
ATOM 951 C C . SER A 1 123 ? -1.962 26.781 5.615 1.00 57.84 123 SER A C 1
ATOM 952 O O . SER A 1 123 ? -2.085 26.256 6.726 1.00 56.82 123 SER A O 1
ATOM 955 N N . GLY A 1 124 ? -2.303 28.045 5.361 1.00 59.46 124 GLY A N 1
ATOM 956 C CA . GLY A 1 124 ? -2.864 28.931 6.387 1.00 61.18 124 GLY A CA 1
ATOM 957 C C . GLY A 1 124 ? -1.879 29.959 6.917 1.00 63.72 124 GLY A C 1
ATOM 958 O O . GLY A 1 124 ? -2.279 31.047 7.338 1.00 65.14 124 GLY A O 1
ATOM 959 N N . THR A 1 125 ? -0.591 29.618 6.899 1.00 65.14 125 THR A N 1
ATOM 960 C CA . THR A 1 125 ? 0.464 30.534 7.339 1.00 67.52 125 THR A CA 1
ATOM 961 C C . THR A 1 125 ? 0.677 31.643 6.302 1.00 69.29 125 THR A C 1
ATOM 962 O O . THR A 1 125 ? -0.040 31.712 5.300 1.00 68.41 125 THR A O 1
ATOM 966 N N . ALA A 1 126 ? 1.661 32.507 6.546 1.00 71.96 126 ALA A N 1
ATOM 967 C CA . ALA A 1 126 ? 1.981 33.603 5.627 1.00 73.71 126 ALA A CA 1
ATOM 968 C C . ALA A 1 126 ? 2.491 33.120 4.264 1.00 73.30 126 ALA A C 1
ATOM 969 O O . ALA A 1 126 ? 2.341 33.824 3.264 1.00 73.99 126 ALA A O 1
ATOM 971 N N . GLN A 1 127 ? 3.088 31.929 4.228 1.00 72.84 127 GLN A N 1
ATOM 972 C CA . GLN A 1 127 ? 3.623 31.358 2.988 1.00 72.49 127 GLN A CA 1
ATOM 973 C C . GLN A 1 127 ? 2.533 30.929 1.998 1.00 71.09 127 GLN A C 1
ATOM 974 O O . GLN A 1 127 ? 2.747 30.973 0.784 1.00 71.62 127 GLN A O 1
ATOM 976 N N . ASP A 1 128 ? 1.376 30.514 2.516 1.00 69.33 128 ASP A N 1
ATOM 977 C CA . ASP A 1 128 ? 0.267 30.040 1.680 1.00 67.49 128 ASP A CA 1
ATOM 978 C C . ASP A 1 128 ? -1.063 30.210 2.426 1.00 66.46 128 ASP A C 1
ATOM 979 O O . ASP A 1 128 ? -1.681 29.228 2.848 1.00 65.24 128 ASP A O 1
ATOM 984 N N . PRO A 1 129 ? -1.511 31.469 2.584 1.00 66.75 129 PRO A N 1
ATOM 985 C CA . PRO A 1 129 ? -2.652 31.782 3.443 1.00 65.94 129 PRO A CA 1
ATOM 986 C C . PRO A 1 129 ? -4.012 31.339 2.903 1.00 63.86 129 PRO A C 1
ATOM 987 O O . PRO A 1 129 ? -4.952 31.213 3.686 1.00 63.81 129 PRO A O 1
ATOM 991 N N . PHE A 1 130 ? -4.119 31.109 1.594 1.00 62.61 130 PHE A N 1
ATOM 992 C CA . PHE A 1 130 ? -5.379 30.656 0.991 1.00 60.72 130 PHE A CA 1
ATOM 993 C C . PHE A 1 130 ? -5.298 29.265 0.348 1.00 58.85 130 PHE A C 1
ATOM 994 O O . PHE A 1 130 ? -6.227 28.853 -0.352 1.00 58.09 130 PHE A O 1
ATOM 1002 N N . ASN A 1 131 ? -4.203 28.544 0.592 1.00 57.78 131 ASN A N 1
ATOM 1003 C CA . ASN A 1 131 ? -4.061 27.154 0.142 1.00 56.63 131 ASN A CA 1
ATOM 1004 C C . ASN A 1 131 ? -4.322 26.989 -1.361 1.00 56.73 131 ASN A C 1
ATOM 1005 O O . ASN A 1 131 ? -5.153 26.179 -1.775 1.00 55.95 131 ASN A O 1
ATOM 1010 N N . THR A 1 132 ? -3.600 27.758 -2.173 1.00 58.15 132 THR A N 1
ATOM 1011 C CA . THR A 1 132 ? -3.861 27.818 -3.613 1.00 59.03 132 THR A CA 1
ATOM 1012 C C . THR A 1 132 ? -3.301 26.627 -4.407 1.00 58.03 132 THR A C 1
ATOM 1013 O O . THR A 1 132 ? -3.965 26.121 -5.315 1.00 58.60 132 THR A O 1
ATOM 1017 N N . THR A 1 133 ? -2.100 26.173 -4.056 1.00 57.15 133 THR A N 1
ATOM 1018 C CA . THR A 1 133 ? -1.363 25.210 -4.881 1.00 56.70 133 THR A CA 1
ATOM 1019 C C . THR A 1 133 ? -1.678 23.730 -4.620 1.00 53.97 133 THR A C 1
ATOM 1020 O O . THR A 1 133 ? -1.807 22.959 -5.568 1.00 54.23 133 THR A O 1
ATOM 1024 N N . ARG A 1 134 ? -1.797 23.329 -3.355 1.00 51.69 134 ARG A N 1
ATOM 1025 C CA . ARG A 1 134 ? -1.847 21.898 -3.015 1.00 49.32 134 ARG A CA 1
ATOM 1026 C C . ARG A 1 134 ? -3.058 21.139 -3.589 1.00 48.20 134 ARG A C 1
ATOM 1027 O O . ARG A 1 134 ? -2.900 20.012 -4.063 1.00 47.15 134 ARG A O 1
ATOM 1035 N N . PRO A 1 135 ? -4.262 21.744 -3.552 1.00 47.09 135 PRO A N 1
ATOM 1036 C CA . PRO A 1 135 ? -5.418 21.096 -4.179 1.00 46.08 135 PRO A CA 1
ATOM 1037 C C . PRO A 1 135 ? -5.251 20.814 -5.677 1.00 46.61 135 PRO A C 1
ATOM 1038 O O . PRO A 1 135 ? -5.774 19.817 -6.173 1.00 46.30 135 PRO A O 1
ATOM 1042 N N . LYS A 1 136 ? -4.534 21.683 -6.385 1.00 47.74 136 LYS A N 1
ATOM 1043 C CA . LYS A 1 136 ? -4.234 21.460 -7.798 1.00 48.26 136 LYS A CA 1
ATOM 1044 C C . LYS A 1 136 ? -3.303 20.261 -7.967 1.00 48.19 136 LYS A C 1
ATOM 1045 O O . LYS A 1 136 ? -3.541 19.403 -8.817 1.00 48.68 136 LYS A O 1
ATOM 1051 N N . VAL A 1 137 ? -2.251 20.205 -7.150 1.00 47.98 137 VAL A N 1
ATOM 1052 C CA . VAL A 1 137 ? -1.281 19.105 -7.201 1.00 47.18 137 VAL A CA 1
ATOM 1053 C C . VAL A 1 137 ? -1.967 17.770 -6.915 1.00 45.84 137 VAL A C 1
ATOM 1054 O O . VAL A 1 137 ? -1.719 16.778 -7.601 1.00 45.25 137 VAL A O 1
ATOM 1058 N N . TYR A 1 138 ? -2.838 17.770 -5.907 1.00 45.22 138 TYR A N 1
ATOM 1059 C CA . TYR A 1 138 ? -3.655 16.608 -5.550 1.00 44.06 138 TYR A CA 1
ATOM 1060 C C . TYR A 1 138 ? -4.474 16.096 -6.739 1.00 44.23 138 TYR A C 1
ATOM 1061 O O . TYR A 1 138 ? -4.452 14.906 -7.042 1.00 44.98 138 TYR A O 1
ATOM 1070 N N . LEU A 1 139 ? -5.179 16.998 -7.416 1.00 44.92 139 LEU A N 1
ATOM 1071 C CA . LEU A 1 139 ? -6.018 16.622 -8.562 1.00 45.54 139 LEU A CA 1
ATOM 1072 C C . LEU A 1 139 ? -5.189 16.185 -9.769 1.00 46.81 139 LEU A C 1
ATOM 1073 O O . LEU A 1 139 ? -5.613 15.324 -10.541 1.00 47.18 139 LEU A O 1
ATOM 1078 N N . GLU A 1 140 ? -4.009 16.777 -9.927 1.00 48.59 140 GLU A N 1
ATOM 1079 C CA . GLU A 1 140 ? -3.068 16.353 -10.966 1.00 49.73 140 GLU A CA 1
ATOM 1080 C C . GLU A 1 140 ? -2.498 14.962 -10.684 1.00 48.88 140 GLU A C 1
ATOM 1081 O O . GLU A 1 140 ? -2.346 14.158 -11.599 1.00 50.45 140 GLU A O 1
ATOM 1087 N N . THR A 1 141 ? -2.183 14.685 -9.422 1.00 48.78 141 THR A N 1
ATOM 1088 C CA . THR A 1 141 ? -1.720 13.358 -9.007 1.00 47.86 141 THR A CA 1
ATOM 1089 C C . THR A 1 141 ? -2.816 12.318 -9.218 1.00 47.24 141 THR A C 1
ATOM 1090 O O . THR A 1 141 ? -2.570 11.257 -9.784 1.00 48.99 141 THR A O 1
ATOM 1094 N N . ALA A 1 142 ? -4.025 12.634 -8.763 1.00 46.05 142 ALA A N 1
ATOM 1095 C CA . ALA A 1 142 ? -5.181 11.765 -8.972 1.00 45.68 142 ALA A CA 1
ATOM 1096 C C . ALA A 1 142 ? -5.428 11.505 -10.460 1.00 46.60 142 ALA A C 1
ATOM 1097 O O . ALA A 1 142 ? -5.740 10.380 -10.852 1.00 46.46 142 ALA A O 1
ATOM 1099 N N . ALA A 1 143 ? -5.272 12.541 -11.282 1.00 47.39 143 ALA A N 1
ATOM 1100 C CA . ALA A 1 143 ? -5.532 12.436 -12.721 1.00 49.35 143 ALA A CA 1
ATOM 1101 C C . ALA A 1 143 ? -4.671 11.367 -13.389 1.00 50.66 143 ALA A C 1
ATOM 1102 O O . ALA A 1 143 ? -5.186 10.507 -14.100 1.00 51.22 143 ALA A O 1
ATOM 1104 N N . ARG A 1 144 ? -3.365 11.422 -13.145 1.00 52.09 144 ARG A N 1
ATOM 1105 C CA . ARG A 1 144 ? -2.425 10.467 -13.734 1.00 53.32 144 ARG A CA 1
ATOM 1106 C C . ARG A 1 144 ? -2.655 9.039 -13.231 1.00 52.41 144 ARG A C 1
ATOM 1107 O O . ARG A 1 144 ? -2.538 8.083 -14.001 1.00 53.62 144 ARG A O 1
ATOM 1115 N N . LEU A 1 145 ? -2.985 8.901 -11.949 1.00 50.08 145 LEU A N 1
ATOM 1116 C CA . LEU A 1 145 ? -3.199 7.583 -11.339 1.00 49.15 145 LEU A CA 1
ATOM 1117 C C . LEU A 1 145 ? -4.510 6.933 -11.776 1.00 48.95 145 LEU A C 1
ATOM 1118 O O . LEU A 1 145 ? -4.536 5.742 -12.084 1.00 49.70 145 LEU A O 1
ATOM 1123 N N . LEU A 1 146 ? -5.588 7.715 -11.796 1.00 48.70 146 LEU A N 1
ATOM 1124 C CA . LEU A 1 146 ? -6.940 7.190 -12.007 1.00 49.27 146 LEU A CA 1
ATOM 1125 C C . LEU A 1 146 ? -7.429 7.398 -13.446 1.00 50.82 146 LEU A C 1
ATOM 1126 O O . LEU A 1 146 ? -7.282 8.491 -13.992 1.00 50.73 146 LEU A O 1
ATOM 1131 N N . PRO A 1 147 ? -8.013 6.352 -14.066 1.00 52.76 147 PRO A N 1
ATOM 1132 C CA . PRO A 1 147 ? -8.508 6.494 -15.448 1.00 54.89 147 PRO A CA 1
ATOM 1133 C C . PRO A 1 147 ? -9.773 7.351 -15.570 1.00 55.28 147 PRO A C 1
ATOM 1134 O O . PRO A 1 147 ? -10.539 7.476 -14.614 1.00 54.70 147 PRO A O 1
ATOM 1138 N N . GLY A 1 148 ? -9.975 7.941 -16.744 1.00 57.66 148 GLY A N 1
ATOM 1139 C CA . GLY A 1 148 ? -11.180 8.720 -17.029 1.00 58.26 148 GLY A CA 1
ATOM 1140 C C . GLY A 1 148 ? -11.241 10.095 -16.379 1.00 57.73 148 GLY A C 1
ATOM 1141 O O . GLY A 1 148 ? -12.237 10.806 -16.533 1.00 57.71 148 GLY A O 1
ATOM 1142 N N . VAL A 1 149 ? -10.186 10.480 -15.662 1.00 57.24 149 VAL A N 1
ATOM 1143 C CA . VAL A 1 149 ? -10.158 11.765 -14.969 1.00 56.44 149 VAL A CA 1
ATOM 1144 C C . VAL A 1 149 ? -9.672 12.847 -15.928 1.00 57.05 149 VAL A C 1
ATOM 1145 O O . VAL A 1 149 ? -8.481 12.929 -16.231 1.00 57.38 149 VAL A O 1
ATOM 1149 N N . ASP A 1 150 ? -10.612 13.659 -16.407 1.00 56.95 150 ASP A N 1
ATOM 1150 C CA . ASP A 1 150 ? -10.319 14.769 -17.304 1.00 57.62 150 ASP A CA 1
ATOM 1151 C C . ASP A 1 150 ? -10.321 16.076 -16.514 1.00 55.75 150 ASP A C 1
ATOM 1152 O O . ASP A 1 150 ? -11.340 16.457 -15.941 1.00 54.50 150 ASP A O 1
ATOM 1157 N N . LEU A 1 151 ? -9.180 16.765 -16.506 1.00 55.50 151 LEU A N 1
ATOM 1158 C CA . LEU A 1 151 ? -9.013 18.006 -15.744 1.00 54.68 151 LEU A CA 1
ATOM 1159 C C . LEU A 1 151 ? -9.405 19.272 -16.515 1.00 55.93 151 LEU A C 1
ATOM 1160 O O . LEU A 1 151 ? -9.196 20.381 -16.018 1.00 55.62 151 LEU A O 1
ATOM 1165 N N . THR A 1 152 ? -9.973 19.113 -17.713 1.00 57.03 152 THR A N 1
ATOM 1166 C CA . THR A 1 152 ? -10.330 20.252 -18.561 1.00 58.29 152 THR A CA 1
ATOM 1167 C C . THR A 1 152 ? -11.257 21.237 -17.850 1.00 57.76 152 THR A C 1
ATOM 1168 O O . THR A 1 152 ? -10.994 22.438 -17.841 1.00 57.92 152 THR A O 1
ATOM 1172 N N . ARG A 1 153 ? -12.331 20.724 -17.254 1.00 57.80 153 ARG A N 1
ATOM 1173 C CA . ARG A 1 153 ? -13.254 21.561 -16.472 1.00 58.16 153 ARG A CA 1
ATOM 1174 C C . ARG A 1 153 ? -12.587 22.218 -15.261 1.00 55.99 153 ARG A C 1
ATOM 1175 O O . ARG A 1 153 ? -12.894 23.366 -14.936 1.00 55.53 153 ARG A O 1
ATOM 1183 N N . PHE A 1 154 ? -11.675 21.505 -14.605 1.00 54.17 154 PHE A N 1
ATOM 1184 C CA . PHE A 1 154 ? -11.000 22.050 -13.424 1.00 52.83 154 PHE A CA 1
ATOM 1185 C C . PHE A 1 154 ? -10.179 23.294 -13.765 1.00 53.86 154 PHE A C 1
ATOM 1186 O O . PHE A 1 154 ? -10.279 24.308 -13.078 1.00 52.88 154 PHE A O 1
ATOM 1194 N N . TYR A 1 155 ? -9.375 23.206 -14.823 1.00 54.56 155 TYR A N 1
ATOM 1195 C CA . TYR A 1 155 ? -8.468 24.292 -15.200 1.00 56.01 155 TYR A CA 1
ATOM 1196 C C . TYR A 1 155 ? -9.210 25.558 -15.627 1.00 57.04 155 TYR A C 1
ATOM 1197 O O . TYR A 1 155 ? -8.760 26.668 -15.345 1.00 57.03 155 TYR A O 1
ATOM 1206 N N . GLU A 1 156 ? -10.333 25.384 -16.318 1.00 57.70 156 GLU A N 1
ATOM 1207 C CA . GLU A 1 156 ? -11.129 26.513 -16.801 1.00 59.31 156 GLU A CA 1
ATOM 1208 C C . GLU A 1 156 ? -11.799 27.259 -15.646 1.00 57.98 156 GLU A C 1
ATOM 1209 O O . GLU A 1 156 ? -11.800 28.490 -15.612 1.00 59.00 156 GLU A O 1
ATOM 1215 N N . PHE A 1 157 ? -12.362 26.512 -14.701 1.00 56.20 157 PHE A N 1
ATOM 1216 C CA . PHE A 1 157 ? -12.967 27.110 -13.513 1.00 54.99 157 PHE A CA 1
ATOM 1217 C C . PHE A 1 157 ? -11.910 27.655 -12.552 1.00 54.70 157 PHE A C 1
ATOM 1218 O O . PHE A 1 157 ? -12.158 28.640 -11.857 1.00 54.67 157 PHE A O 1
ATOM 1226 N N . GLU A 1 158 ? -10.739 27.020 -12.519 1.00 54.53 158 GLU A N 1
ATOM 1227 C CA . GLU A 1 158 ? -9.639 27.459 -11.654 1.00 54.48 158 GLU A CA 1
ATOM 1228 C C . GLU A 1 158 ? -9.110 28.822 -12.095 1.00 54.89 158 GLU A C 1
ATOM 1229 O O . GLU A 1 158 ? -8.878 29.699 -11.262 1.00 55.09 158 GLU A O 1
ATOM 1235 N N . THR A 1 159 ? -8.930 28.990 -13.404 1.00 54.59 159 THR A N 1
ATOM 1236 C CA . THR A 1 159 ? -8.521 30.267 -13.985 1.00 55.83 159 THR A CA 1
ATOM 1237 C C . THR A 1 159 ? -9.471 31.399 -13.588 1.00 56.22 159 THR A C 1
ATOM 1238 O O . THR A 1 159 ? -9.037 32.523 -13.328 1.00 56.74 159 THR A O 1
ATOM 1242 N N . GLU A 1 160 ? -10.764 31.084 -13.529 1.00 55.31 160 GLU A N 1
ATOM 1243 C CA . GLU A 1 160 ? -11.813 32.088 -13.377 1.00 55.90 160 GLU A CA 1
ATOM 1244 C C . GLU A 1 160 ? -12.239 32.330 -11.920 1.00 54.09 160 GLU A C 1
ATOM 1245 O O . GLU A 1 160 ? -12.711 33.419 -11.599 1.00 54.84 160 GLU A O 1
ATOM 1251 N N . LEU A 1 161 ? -12.073 31.333 -11.048 1.00 51.73 161 LEU A N 1
ATOM 1252 C CA . LEU A 1 161 ? -12.612 31.399 -9.676 1.00 50.21 161 LEU A CA 1
ATOM 1253 C C . LEU A 1 161 ? -11.575 31.379 -8.545 1.00 50.11 161 LEU A C 1
ATOM 1254 O O . LEU A 1 161 ? -11.931 31.616 -7.391 1.00 49.52 161 LEU A O 1
ATOM 1259 N N . VAL A 1 162 ? -10.311 31.103 -8.868 1.00 50.70 162 VAL A N 1
ATOM 1260 C CA . VAL A 1 162 ? -9.242 31.046 -7.869 1.00 50.37 162 VAL A CA 1
ATOM 1261 C C . VAL A 1 162 ? -8.279 32.223 -8.049 1.00 52.64 162 VAL A C 1
ATOM 1262 O O . VAL A 1 162 ? -7.969 32.617 -9.177 1.00 54.35 162 VAL A O 1
ATOM 1266 N N . ILE A 1 163 ? -7.809 32.775 -6.932 1.00 52.90 163 ILE A N 1
ATOM 1267 C CA . ILE A 1 163 ? -6.967 33.967 -6.954 1.00 54.83 163 ILE A CA 1
ATOM 1268 C C . ILE A 1 163 ? -5.588 33.685 -7.544 1.00 55.92 163 ILE A C 1
ATOM 1269 O O . ILE A 1 163 ? -5.034 32.597 -7.369 1.00 55.85 163 ILE A O 1
ATOM 1274 N N . THR A 1 164 ? -5.056 34.681 -8.247 1.00 57.48 164 THR A N 1
ATOM 1275 C CA . THR A 1 164 ? -3.724 34.618 -8.836 1.00 59.03 164 THR A CA 1
ATOM 1276 C C . THR A 1 164 ? -2.677 34.999 -7.788 1.00 60.35 164 THR A C 1
ATOM 1277 O O . THR A 1 164 ? -3.022 35.384 -6.666 1.00 59.89 164 THR A O 1
ATOM 1281 N N . LYS A 1 165 ? -1.402 34.895 -8.157 1.00 61.69 165 LYS A N 1
ATOM 1282 C CA . LYS A 1 165 ? -0.304 35.290 -7.266 1.00 63.30 165 LYS A CA 1
ATOM 1283 C C . LYS A 1 165 ? -0.384 36.768 -6.875 1.00 64.53 165 LYS A C 1
ATOM 1284 O O . LYS A 1 165 ? -0.201 37.113 -5.708 1.00 64.80 165 LYS A O 1
ATOM 1287 N N . ALA A 1 166 ? -0.664 37.627 -7.853 1.00 65.70 166 ALA A N 1
ATOM 1288 C CA . ALA A 1 166 ? -0.784 39.070 -7.621 1.00 67.51 166 ALA A CA 1
ATOM 1289 C C . ALA A 1 166 ? -1.939 39.413 -6.676 1.00 66.79 166 ALA A C 1
ATOM 1290 O O . ALA A 1 166 ? -1.785 40.237 -5.773 1.00 67.63 166 ALA A O 1
ATOM 1292 N N . GLU A 1 167 ? -3.087 38.775 -6.892 1.00 65.36 167 GLU A N 1
ATOM 1293 C CA . GLU A 1 167 ? -4.276 38.994 -6.063 1.00 64.97 167 GLU A CA 1
ATOM 1294 C C . GLU A 1 167 ? -4.070 38.495 -4.631 1.00 64.29 167 GLU A C 1
ATOM 1295 O O . GLU A 1 167 ? -4.631 39.049 -3.686 1.00 64.17 167 GLU A O 1
ATOM 1301 N N . GLU A 1 168 ? -3.263 37.448 -4.484 1.00 64.42 168 GLU A N 1
ATOM 1302 C CA . GLU A 1 168 ? -2.917 36.900 -3.173 1.00 64.49 168 GLU A CA 1
ATOM 1303 C C . GLU A 1 168 ? -2.080 37.895 -2.366 1.00 66.11 168 GLU A C 1
ATOM 1304 O O . GLU A 1 168 ? -2.294 38.060 -1.163 1.00 66.26 168 GLU A O 1
ATOM 1310 N N . ALA A 1 169 ? -1.134 38.552 -3.035 1.00 67.27 169 ALA A N 1
ATOM 1311 C CA . ALA A 1 169 ? -0.294 39.571 -2.405 1.00 68.98 169 ALA A CA 1
ATOM 1312 C C . ALA A 1 169 ? -1.121 40.726 -1.838 1.00 69.94 169 ALA A C 1
ATOM 1313 O O . ALA A 1 169 ? -0.805 41.255 -0.770 1.00 70.98 169 ALA A O 1
ATOM 1315 N N . VAL A 1 170 ? -2.178 41.109 -2.551 1.00 69.54 170 VAL A N 1
ATOM 1316 C CA . VAL A 1 170 ? -3.089 42.157 -2.085 1.00 70.55 170 VAL A CA 1
ATOM 1317 C C . VAL A 1 170 ? -3.783 41.755 -0.782 1.00 70.15 170 VAL A C 1
ATOM 1318 O O . VAL A 1 170 ? -3.903 42.566 0.136 1.00 71.06 170 VAL A O 1
ATOM 1322 N N . LEU A 1 171 ? -4.231 40.504 -0.706 1.00 69.61 171 LEU A N 1
ATOM 1323 C CA . LEU A 1 171 ? -4.892 39.991 0.499 1.00 69.43 171 LEU A CA 1
ATOM 1324 C C . LEU A 1 171 ? -3.916 39.825 1.668 1.00 71.12 171 LEU A C 1
ATOM 1325 O O . LEU A 1 171 ? -4.291 40.029 2.823 1.00 71.75 171 LEU A O 1
ATOM 1330 N N . GLN A 1 172 ? -2.673 39.458 1.365 1.00 72.76 172 GLN A N 1
ATOM 1331 C CA . GLN A 1 172 ? -1.619 39.387 2.380 1.00 74.93 172 GLN A CA 1
ATOM 1332 C C . GLN A 1 172 ? -1.248 40.778 2.895 1.00 78.50 172 GLN A C 1
ATOM 1333 O O . GLN A 1 172 ? -1.082 40.973 4.100 1.00 80.06 172 GLN A O 1
ATOM 1339 N N . ALA A 1 173 ? -1.121 41.735 1.978 1.00 80.70 173 ALA A N 1
ATOM 1340 C CA . ALA A 1 173 ? -0.756 43.109 2.329 1.00 83.73 173 ALA A CA 1
ATOM 1341 C C . ALA A 1 173 ? -1.882 43.855 3.048 1.00 84.93 173 ALA A C 1
ATOM 1342 O O . ALA A 1 173 ? -1.624 44.810 3.780 1.00 87.12 173 ALA A O 1
ATOM 1344 N N . ASN A 1 174 ? -3.123 43.419 2.831 1.00 84.34 174 ASN A N 1
ATOM 1345 C CA . ASN A 1 174 ? -4.298 44.049 3.435 1.00 85.41 174 ASN A CA 1
ATOM 1346 C C . ASN A 1 174 ? -5.268 42.980 3.966 1.00 83.88 174 ASN A C 1
ATOM 1347 O O . ASN A 1 174 ? -6.249 42.641 3.300 1.00 82.22 174 ASN A O 1
ATOM 1352 N N . PRO A 1 175 ? -4.990 42.445 5.174 1.00 84.51 175 PRO A N 1
ATOM 1353 C CA . PRO A 1 175 ? -5.793 41.379 5.795 1.00 82.76 175 PRO A CA 1
ATOM 1354 C C . PRO A 1 175 ? -7.275 41.707 6.017 1.00 82.39 175 PRO A C 1
ATOM 1355 O O . PRO A 1 175 ? -8.101 40.793 6.055 1.00 81.08 175 PRO A O 1
ATOM 1359 N N . ASP A 1 176 ? -7.601 42.990 6.163 1.00 83.92 176 ASP A N 1
ATOM 1360 C CA . ASP A 1 176 ? -8.974 43.422 6.451 1.00 83.74 176 ASP A CA 1
ATOM 1361 C C . ASP A 1 176 ? -9.933 43.232 5.260 1.00 81.74 176 ASP A C 1
ATOM 1362 O O . ASP A 1 176 ? -11.152 43.203 5.440 1.00 80.82 176 ASP A O 1
ATOM 1367 N N . LEU A 1 177 ? -9.381 43.098 4.054 1.00 80.52 177 LEU A N 1
ATOM 1368 C CA . LEU A 1 177 ? -10.184 42.886 2.840 1.00 78.87 177 LEU A CA 1
ATOM 1369 C C . LEU A 1 177 ? -10.881 41.516 2.790 1.00 75.83 177 LEU A C 1
ATOM 1370 O O . LEU A 1 177 ? -11.809 41.322 2.005 1.00 74.18 177 LEU A O 1
ATOM 1375 N N . PHE A 1 178 ? -10.430 40.573 3.615 1.00 74.41 178 PHE A N 1
ATOM 1376 C CA . PHE A 1 178 ? -11.059 39.256 3.710 1.00 71.98 178 PHE A CA 1
ATOM 1377 C C . PHE A 1 178 ? -10.920 38.708 5.133 1.00 71.84 178 PHE A C 1
ATOM 1378 O O . PHE A 1 178 ? -9.892 38.126 5.485 1.00 71.69 178 PHE A O 1
ATOM 1386 N N . ARG A 1 179 ? -11.960 38.906 5.942 1.00 72.26 179 ARG A N 1
ATOM 1387 C CA . ARG A 1 179 ? -11.931 38.547 7.366 1.00 72.66 179 ARG A CA 1
ATOM 1388 C C . ARG A 1 179 ? -12.613 37.209 7.682 1.00 71.01 179 ARG A C 1
ATOM 1389 O O . ARG A 1 179 ? -12.683 36.809 8.848 1.00 71.76 179 ARG A O 1
ATOM 1392 N N . SER A 1 180 ? -13.103 36.519 6.654 1.00 68.88 180 SER A N 1
ATOM 1393 C CA . SER A 1 180 ? -13.803 35.249 6.839 1.00 66.96 180 SER A CA 1
ATOM 1394 C C . SER A 1 180 ? -12.829 34.132 7.224 1.00 65.85 180 SER A C 1
ATOM 1395 O O . SER A 1 180 ? -11.756 34.022 6.632 1.00 65.87 180 SER A O 1
ATOM 1398 N N . PRO A 1 181 ? -13.190 33.307 8.228 1.00 65.27 181 PRO A N 1
ATOM 1399 C CA . PRO A 1 181 ? -12.374 32.129 8.558 1.00 64.24 181 PRO A CA 1
ATOM 1400 C C . PRO A 1 181 ? -12.382 31.042 7.476 1.00 61.97 181 PRO A C 1
ATOM 1401 O O . PRO A 1 181 ? -11.442 30.248 7.397 1.00 60.68 181 PRO A O 1
ATOM 1405 N N . TRP A 1 182 ? -13.434 31.014 6.659 1.00 60.81 182 TRP A N 1
ATOM 1406 C CA . TRP A 1 182 ? -13.569 30.038 5.579 1.00 59.24 182 TRP A CA 1
ATOM 1407 C C . TRP A 1 182 ? -12.723 30.457 4.376 1.00 58.33 182 TRP A C 1
ATOM 1408 O O . TRP A 1 182 ? -13.183 31.208 3.511 1.00 58.35 182 TRP A O 1
ATOM 1419 N N . LYS A 1 183 ? -11.490 29.953 4.331 1.00 57.07 183 LYS A N 1
ATOM 1420 C CA . LYS A 1 183 ? -10.500 30.363 3.330 1.00 56.76 183 LYS A CA 1
ATOM 1421 C C . LYS A 1 183 ? -10.234 29.322 2.231 1.00 54.64 183 LYS A C 1
ATOM 1422 O O . LYS A 1 183 ? -9.448 29.583 1.320 1.00 54.21 183 LYS A O 1
ATOM 1425 N N . SER A 1 184 ? -10.875 28.154 2.314 1.00 52.38 184 SER A N 1
ATOM 1426 C CA . SER A 1 184 ? -10.736 27.126 1.281 1.00 51.19 184 SER A CA 1
ATOM 1427 C C . SER A 1 184 ? -11.334 27.619 -0.033 1.00 50.95 184 SER A C 1
ATOM 1428 O O . SER A 1 184 ? -12.493 28.023 -0.070 1.00 52.32 184 SER A O 1
ATOM 1431 N N . GLN A 1 185 ? -10.540 27.596 -1.099 1.00 49.93 185 GLN A N 1
ATOM 1432 C CA . GLN A 1 185 ? -11.026 27.932 -2.436 1.00 49.76 185 GLN A CA 1
ATOM 1433 C C . GLN A 1 185 ? -11.422 26.678 -3.191 1.00 48.49 185 GLN A C 1
ATOM 1434 O O . GLN A 1 185 ? -12.481 26.634 -3.813 1.00 49.30 185 GLN A O 1
ATOM 1440 N N . ILE A 1 186 ? -10.558 25.667 -3.139 1.00 47.21 186 ILE A N 1
ATOM 1441 C CA . ILE A 1 186 ? -10.788 24.412 -3.841 1.00 45.58 186 ILE A CA 1
ATOM 1442 C C . ILE A 1 186 ? -10.921 23.249 -2.868 1.00 44.14 186 ILE A C 1
ATOM 1443 O O . ILE A 1 186 ? -10.016 22.994 -2.076 1.00 43.52 186 ILE A O 1
ATOM 1448 N N . LEU A 1 187 ? -12.050 22.547 -2.944 1.00 42.77 187 LEU A N 1
ATOM 1449 C CA . LEU A 1 187 ? -12.227 21.278 -2.259 1.00 41.51 187 LEU A CA 1
ATOM 1450 C C . LEU A 1 187 ? -12.358 20.148 -3.276 1.00 41.59 187 LEU A C 1
ATOM 1451 O O . LEU A 1 187 ? -12.596 20.389 -4.465 1.00 40.77 187 LEU A O 1
ATOM 1456 N N . THR A 1 188 ? -12.184 18.915 -2.801 1.00 40.96 188 THR A N 1
ATOM 1457 C CA . THR A 1 188 ? -12.211 17.736 -3.661 1.00 41.19 188 THR A CA 1
ATOM 1458 C C . THR A 1 188 ? -13.087 16.633 -3.089 1.00 40.27 188 THR A C 1
ATOM 1459 O O . THR A 1 188 ? -13.322 16.572 -1.876 1.00 40.79 188 THR A O 1
ATOM 1463 N N . ALA A 1 189 ? -13.555 15.759 -3.973 1.00 40.13 189 ALA A N 1
ATOM 1464 C CA . ALA A 1 189 ? -14.291 14.564 -3.573 1.00 40.64 189 ALA A CA 1
ATOM 1465 C C . ALA A 1 189 ? -14.035 13.420 -4.546 1.00 40.67 189 ALA A C 1
ATOM 1466 O O . ALA A 1 189 ? -13.956 13.631 -5.753 1.00 41.54 189 ALA A O 1
ATOM 1468 N N . MET A 1 190 ? -13.901 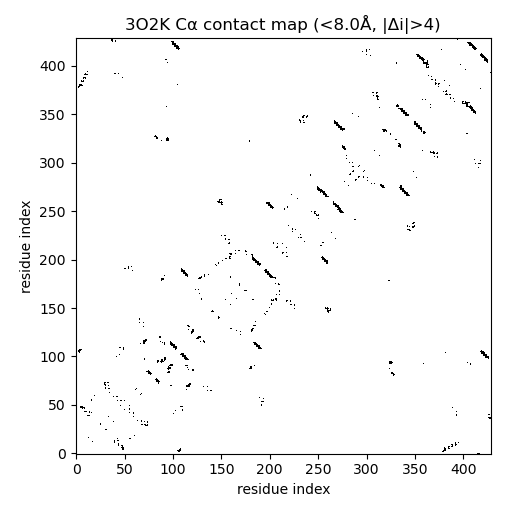12.212 -4.006 1.00 41.66 190 MET A N 1
ATOM 1469 C CA . MET A 1 190 ? -13.787 11.003 -4.811 1.00 42.48 190 MET A CA 1
ATOM 1470 C C . MET A 1 190 ? -14.968 10.089 -4.513 1.00 43.74 190 MET A C 1
ATOM 1471 O O . MET A 1 190 ? -15.120 9.616 -3.385 1.00 43.49 190 MET A O 1
ATOM 1476 N N . ASP A 1 191 ? -15.807 9.867 -5.523 1.00 44.96 191 ASP A N 1
ATOM 1477 C CA . ASP A 1 191 ? -16.915 8.918 -5.434 1.00 45.87 191 ASP A CA 1
ATOM 1478 C C . ASP A 1 191 ? -16.391 7.509 -5.657 1.00 45.75 191 ASP A C 1
ATOM 1479 O O . ASP A 1 191 ? -15.813 7.222 -6.700 1.00 46.35 191 ASP A O 1
ATOM 1484 N N . LEU A 1 192 ? -16.609 6.632 -4.681 1.00 45.86 192 LEU A N 1
ATOM 1485 C CA . LEU A 1 192 ? -16.148 5.254 -4.766 1.00 46.08 192 LEU A CA 1
ATOM 1486 C C . LEU A 1 192 ? -17.252 4.362 -5.325 1.00 47.12 192 LEU A C 1
ATOM 1487 O O . LEU A 1 192 ? -18.176 3.984 -4.603 1.00 48.06 192 LEU A O 1
ATOM 1492 N N . GLN A 1 193 ? -17.153 4.036 -6.614 1.00 47.35 193 GLN A N 1
ATOM 1493 C CA . GLN A 1 193 ? -18.133 3.170 -7.272 1.00 48.49 193 GLN A CA 1
ATOM 1494 C C . GLN A 1 193 ? -17.895 1.721 -6.860 1.00 47.78 193 GLN A C 1
ATOM 1495 O O . GLN A 1 193 ? -16.795 1.364 -6.435 1.00 46.72 193 GLN A O 1
ATOM 1501 N N . LYS A 1 194 ? -18.926 0.891 -7.004 1.00 47.48 194 LYS A N 1
ATOM 1502 C CA . LYS A 1 194 ? -18.832 -0.533 -6.671 1.00 47.73 194 LYS A CA 1
ATOM 1503 C C . LYS A 1 194 ? -17.916 -1.297 -7.630 1.00 47.87 194 LYS A C 1
ATOM 1504 O O . LYS A 1 194 ? -17.317 -2.296 -7.251 1.00 47.99 194 LYS A O 1
ATOM 1510 N N . SER A 1 195 ? -17.804 -0.813 -8.864 1.00 48.93 195 SER A N 1
ATOM 1511 C CA . SER A 1 195 ? -16.976 -1.455 -9.887 1.00 50.10 195 SER A CA 1
ATOM 1512 C C . SER A 1 195 ? -15.471 -1.356 -9.616 1.00 49.69 195 SER A C 1
ATOM 1513 O O . SER A 1 195 ? -14.705 -2.215 -10.052 1.00 51.14 195 SER A O 1
ATOM 1516 N N . GLY A 1 196 ? -15.058 -0.309 -8.906 1.00 48.61 196 GLY A N 1
ATOM 1517 C CA . GLY A 1 196 ? -13.642 -0.003 -8.712 1.00 47.87 196 GLY A CA 1
ATOM 1518 C C . GLY A 1 196 ? -13.247 1.347 -9.297 1.00 47.34 196 GLY A C 1
ATOM 1519 O O . GLY A 1 196 ? -12.199 1.893 -8.955 1.00 46.68 196 GLY A O 1
ATOM 1520 N N . THR A 1 197 ? -14.082 1.885 -10.183 1.00 47.60 197 THR A N 1
ATOM 1521 C CA . THR A 1 197 ? -13.826 3.181 -10.799 1.00 46.79 197 THR A CA 1
ATOM 1522 C C . THR A 1 197 ? -14.069 4.302 -9.795 1.00 45.34 197 THR A C 1
ATOM 1523 O O . THR A 1 197 ? -15.064 4.294 -9.075 1.00 44.36 197 THR A O 1
ATOM 1527 N N . VAL A 1 198 ? -13.145 5.257 -9.749 1.00 44.83 198 VAL A N 1
ATOM 1528 C CA . VAL A 1 198 ? -13.261 6.409 -8.862 1.00 43.68 198 VAL A CA 1
ATOM 1529 C C . VAL A 1 198 ? -13.679 7.623 -9.683 1.00 44.02 198 VAL A C 1
ATOM 1530 O O . VAL A 1 198 ? -13.072 7.917 -10.708 1.00 44.88 198 VAL A O 1
ATOM 1534 N N . LEU A 1 199 ? -14.724 8.312 -9.233 1.00 44.99 199 LEU A N 1
ATOM 1535 C CA . LEU A 1 199 ? -15.237 9.501 -9.919 1.00 46.33 199 LEU A CA 1
ATOM 1536 C C . LEU A 1 199 ? -14.805 10.719 -9.103 1.00 44.75 199 LEU A C 1
ATOM 1537 O O . LEU A 1 199 ? -15.168 10.840 -7.930 1.00 44.62 199 LEU A O 1
ATOM 1542 N N . VAL A 1 200 ? -14.016 11.599 -9.712 1.00 43.92 200 VAL A N 1
ATOM 1543 C CA . VAL A 1 200 ? -13.436 12.742 -9.010 1.00 43.19 200 VAL A CA 1
ATOM 1544 C C . VAL A 1 200 ? -14.210 14.029 -9.298 1.00 43.85 200 VAL A C 1
ATOM 1545 O O . VAL A 1 200 ? -14.621 14.276 -10.432 1.00 44.90 200 VAL A O 1
ATOM 1549 N N . LYS A 1 201 ? -14.400 14.840 -8.257 1.00 44.16 201 LYS A N 1
ATOM 1550 C CA . LYS A 1 201 ? -15.109 16.112 -8.365 1.00 45.05 201 LYS A CA 1
ATOM 1551 C C . LYS A 1 201 ? -14.311 17.234 -7.711 1.00 44.51 201 LYS A C 1
ATOM 1552 O O . LYS A 1 201 ? -13.630 17.017 -6.703 1.00 44.01 201 LYS A O 1
ATOM 1558 N N . ALA A 1 202 ? -14.409 18.432 -8.287 1.00 44.01 202 ALA A N 1
ATOM 1559 C CA . ALA A 1 202 ? -13.791 19.632 -7.729 1.00 43.82 202 ALA A CA 1
ATOM 1560 C C . ALA A 1 202 ? -14.873 20.634 -7.328 1.00 43.73 202 ALA A C 1
ATOM 1561 O O . ALA A 1 202 ? -15.900 20.731 -7.987 1.00 44.36 202 ALA A O 1
ATOM 1563 N N . TYR A 1 203 ? -14.641 21.358 -6.236 1.00 44.30 203 TYR A N 1
ATOM 1564 C CA . TYR A 1 203 ? -15.547 22.404 -5.769 1.00 44.79 203 TYR A CA 1
ATOM 1565 C C . TYR A 1 203 ? -14.791 23.720 -5.715 1.00 45.33 203 TYR A C 1
ATOM 1566 O O . TYR A 1 203 ? -13.640 23.752 -5.281 1.00 45.04 203 TYR A O 1
ATOM 1575 N N . PHE A 1 204 ? -15.440 24.802 -6.144 1.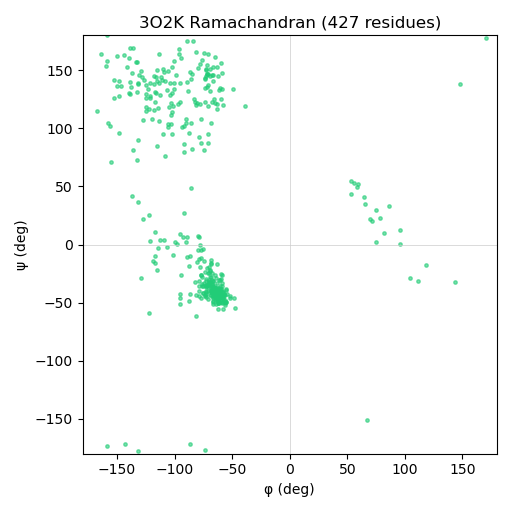00 45.97 204 PHE A N 1
ATOM 1576 C CA . PHE A 1 204 ? -14.809 26.121 -6.190 1.00 45.47 204 PHE A CA 1
ATOM 1577 C C . PHE A 1 204 ? -15.582 27.147 -5.367 1.00 46.01 204 PHE A C 1
ATOM 1578 O O . PHE A 1 204 ? -16.729 27.456 -5.680 1.00 46.03 204 PHE A O 1
ATOM 1586 N N . TYR A 1 205 ? -14.938 27.665 -4.321 1.00 46.47 205 TYR A N 1
ATOM 1587 C CA . TYR A 1 205 ? -15.498 28.705 -3.458 1.00 47.09 205 TYR A CA 1
ATOM 1588 C C . TYR A 1 205 ? -14.802 30.035 -3.772 1.00 48.02 205 TYR A C 1
ATOM 1589 O O . TYR A 1 205 ? -13.689 30.268 -3.305 1.00 49.05 205 TYR A O 1
ATOM 1598 N N . PRO A 1 206 ? -15.453 30.917 -4.557 1.00 48.62 206 PRO A N 1
ATOM 1599 C CA . PRO A 1 206 ? -14.786 32.104 -5.088 1.00 49.57 206 PRO A CA 1
ATOM 1600 C C . PRO A 1 206 ? -14.903 33.368 -4.222 1.00 50.60 206 PRO A C 1
ATOM 1601 O O . PRO A 1 206 ? -14.821 34.480 -4.749 1.00 51.65 206 PRO A O 1
ATOM 1605 N N . GLN A 1 207 ? -15.076 33.207 -2.912 1.00 50.14 207 GLN A N 1
ATOM 1606 C CA . GLN A 1 207 ? -15.249 34.357 -2.022 1.00 51.06 207 GLN A CA 1
ATOM 1607 C C . GLN A 1 207 ? -13.987 35.226 -1.919 1.00 52.05 207 GLN A C 1
ATOM 1608 O O . GLN A 1 207 ? -14.095 36.448 -1.840 1.00 53.95 207 GLN A O 1
ATOM 1614 N N . PRO A 1 208 ? -12.791 34.605 -1.911 1.00 51.79 208 PRO A N 1
ATOM 1615 C CA . PRO A 1 208 ? -11.556 35.387 -1.980 1.00 52.81 208 PRO A CA 1
ATOM 1616 C C . PRO A 1 208 ? -11.381 36.135 -3.306 1.00 53.66 208 PRO A C 1
ATOM 1617 O O . PRO A 1 208 ? -10.936 37.283 -3.312 1.00 55.66 208 PRO A O 1
ATOM 1621 N N . LYS A 1 209 ? -11.719 35.485 -4.415 1.00 53.24 209 LYS A N 1
ATOM 1622 C CA . LYS A 1 209 ? -11.675 36.128 -5.729 1.00 54.26 209 LYS A CA 1
ATOM 1623 C C . LYS A 1 209 ? -12.655 37.298 -5.770 1.00 55.11 209 LYS A C 1
ATOM 1624 O O . LYS A 1 209 ? -12.353 38.353 -6.329 1.00 56.85 209 LYS A O 1
ATOM 1630 N N . SER A 1 210 ? -13.825 37.099 -5.167 1.00 54.46 210 SER A N 1
ATOM 1631 C CA . SER A 1 210 ? -14.849 38.137 -5.075 1.00 55.20 210 SER A CA 1
ATOM 1632 C C . SER A 1 210 ? -14.355 39.366 -4.312 1.00 57.10 210 SER A C 1
ATOM 1633 O O . SER A 1 210 ? -14.646 40.498 -4.697 1.00 58.35 210 SER A O 1
ATOM 1636 N N . ALA A 1 211 ? -13.606 39.132 -3.236 1.00 57.43 211 ALA A N 1
ATOM 1637 C CA . ALA A 1 211 ? -13.086 40.213 -2.397 1.00 59.33 211 ALA A CA 1
ATOM 1638 C C . ALA A 1 211 ? -12.086 41.108 -3.133 1.00 61.13 211 ALA A C 1
ATOM 1639 O O . ALA A 1 211 ? -12.163 42.334 -3.041 1.00 62.92 211 ALA A O 1
ATOM 1641 N N . VAL A 1 212 ? -11.155 40.495 -3.859 1.00 61.57 212 VAL A N 1
ATOM 1642 C CA . VAL A 1 212 ? -10.098 41.243 -4.549 1.00 63.79 212 VAL A CA 1
ATOM 1643 C C . VAL A 1 212 ? -10.580 41.926 -5.831 1.00 64.81 212 VAL A C 1
ATOM 1644 O O . VAL A 1 212 ? -10.280 43.097 -6.057 1.00 67.76 212 VAL A O 1
ATOM 1648 N N . THR A 1 213 ? -11.327 41.197 -6.658 1.00 63.61 213 THR A N 1
ATOM 1649 C CA . THR A 1 213 ? -11.738 41.697 -7.971 1.00 64.30 213 THR A CA 1
ATOM 1650 C C . THR A 1 213 ? -12.905 42.682 -7.901 1.00 65.21 213 THR A C 1
ATOM 1651 O O . THR A 1 213 ? -13.128 43.448 -8.839 1.00 66.87 213 THR A O 1
ATOM 1655 N N . GLY A 1 214 ? -13.644 42.659 -6.796 1.00 64.74 214 GLY A N 1
ATOM 1656 C CA . GLY A 1 214 ? -14.819 43.512 -6.636 1.00 65.52 214 GLY A CA 1
ATOM 1657 C C . GLY A 1 214 ? -16.010 43.031 -7.448 1.00 64.78 214 GLY A C 1
ATOM 1658 O O . GLY A 1 214 ? -16.832 43.832 -7.881 1.00 66.23 214 GLY A O 1
ATOM 1659 N N . ARG A 1 215 ? -16.099 41.722 -7.664 1.00 62.84 215 ARG A N 1
ATOM 1660 C CA . ARG A 1 215 ? -17.230 41.127 -8.365 1.00 62.13 215 ARG A CA 1
ATOM 1661 C C . ARG A 1 215 ? -17.938 40.169 -7.420 1.00 59.74 215 ARG A C 1
ATOM 1662 O O . ARG A 1 215 ? -17.286 39.422 -6.695 1.00 58.70 215 ARG A O 1
ATOM 1670 N N . SER A 1 216 ? -19.270 40.192 -7.428 1.00 59.06 216 SER A N 1
ATOM 1671 C CA . SER A 1 216 ? -20.064 39.372 -6.510 1.00 57.78 216 SER A CA 1
ATOM 1672 C C . SER A 1 216 ? -19.873 37.885 -6.786 1.00 56.04 216 SER A C 1
ATOM 1673 O O . SER A 1 216 ? -19.418 37.498 -7.863 1.00 55.81 216 SER A O 1
ATOM 1676 N N . THR A 1 217 ? -20.228 37.057 -5.807 1.00 55.10 217 THR A N 1
ATOM 1677 C CA . THR A 1 217 ? -20.122 35.605 -5.955 1.00 53.88 217 THR A CA 1
ATOM 1678 C C . THR A 1 217 ? -21.024 35.096 -7.079 1.00 53.61 217 THR A C 1
ATOM 1679 O O . THR A 1 217 ? -20.615 34.246 -7.866 1.00 52.11 217 THR A O 1
ATOM 1683 N N . GLU A 1 218 ? -22.240 35.632 -7.152 1.00 54.96 218 GLU A N 1
ATOM 1684 C CA . GLU A 1 218 ? -23.193 35.282 -8.206 1.00 55.88 218 GLU A CA 1
ATOM 1685 C C . GLU A 1 218 ? -22.603 35.521 -9.596 1.00 56.86 218 GLU A C 1
ATOM 1686 O O . GLU A 1 218 ? -22.644 34.638 -10.453 1.00 56.37 218 GLU A O 1
ATOM 1692 N N . ASP A 1 219 ? -22.055 36.717 -9.807 1.00 58.02 219 ASP A N 1
ATOM 1693 C CA . ASP A 1 219 ? -21.486 37.090 -11.102 1.00 58.99 219 ASP A CA 1
ATOM 1694 C C . ASP A 1 219 ? -20.262 36.246 -11.464 1.00 57.72 219 ASP A C 1
ATOM 1695 O O . ASP A 1 219 ? -20.078 35.891 -12.627 1.00 57.90 219 ASP A O 1
ATOM 1700 N N . LEU A 1 220 ? -19.436 35.924 -10.472 1.00 55.32 220 LEU A N 1
ATOM 1701 C CA . LEU A 1 220 ? -18.259 35.083 -10.695 1.00 54.04 220 LEU A CA 1
ATOM 1702 C C . LEU A 1 220 ? -18.640 33.672 -11.151 1.00 52.62 220 LEU A C 1
ATOM 1703 O O . LEU A 1 220 ? -18.065 33.149 -12.107 1.00 52.46 220 LEU A O 1
ATOM 1708 N N . LEU A 1 221 ? -19.611 33.069 -10.469 1.00 50.77 221 LEU A N 1
ATOM 1709 C CA . LEU A 1 221 ? -20.057 31.711 -10.792 1.00 49.48 221 LEU A CA 1
ATOM 1710 C C . LEU A 1 221 ? -20.747 31.627 -12.155 1.00 50.43 221 LEU A C 1
ATOM 1711 O O . LEU A 1 221 ? -20.396 30.782 -12.981 1.00 49.79 221 LEU A O 1
ATOM 1716 N N . VAL A 1 222 ? -21.723 32.504 -12.385 1.00 51.73 222 VAL A N 1
ATOM 1717 C CA . VAL A 1 222 ? -22.514 32.483 -13.620 1.00 52.96 222 VAL A CA 1
ATOM 1718 C C . VAL A 1 222 ? -21.643 32.733 -14.850 1.00 54.23 222 VAL A C 1
ATOM 1719 O O . VAL A 1 222 ? -21.702 31.973 -15.814 1.00 54.82 222 VAL A O 1
ATOM 1723 N N . ASN A 1 223 ? -20.836 33.791 -14.807 1.00 55.31 223 ASN A N 1
ATOM 1724 C CA . ASN A 1 223 ? -19.893 34.089 -15.889 1.00 56.32 223 ASN A CA 1
ATOM 1725 C C . ASN A 1 223 ? -18.916 32.946 -16.130 1.00 55.40 223 ASN A C 1
ATOM 1726 O O . ASN A 1 223 ? -18.536 32.683 -17.272 1.00 56.11 223 ASN A O 1
ATOM 1731 N N . ALA A 1 224 ? -18.513 32.274 -15.053 1.00 53.72 224 ALA A N 1
ATOM 1732 C CA . ALA A 1 224 ? -17.627 31.116 -15.152 1.00 52.97 224 ALA A CA 1
ATOM 1733 C C . ALA A 1 224 ? -18.307 29.981 -15.907 1.00 52.92 224 ALA A C 1
ATOM 1734 O O . ALA A 1 224 ? -17.749 29.444 -16.861 1.00 53.44 224 ALA A O 1
ATOM 1736 N N . ILE A 1 225 ? -19.518 29.632 -15.478 1.00 52.84 225 ILE A N 1
ATOM 1737 C CA . ILE A 1 225 ? -20.287 28.550 -16.096 1.00 53.03 225 ILE A CA 1
ATOM 1738 C C . ILE A 1 225 ? -20.590 28.867 -17.561 1.00 56.24 225 ILE A C 1
ATOM 1739 O O . ILE A 1 225 ? -20.463 28.005 -18.432 1.00 55.49 225 ILE A O 1
ATOM 1744 N N . ARG A 1 226 ? -20.972 30.115 -17.814 1.00 58.97 226 ARG A N 1
ATOM 1745 C CA . ARG A 1 226 ? -21.349 30.575 -19.149 1.00 62.57 226 ARG A CA 1
ATOM 1746 C C . ARG A 1 226 ? -20.152 30.604 -20.105 1.00 64.17 226 ARG A C 1
ATOM 1747 O O . ARG A 1 226 ? -20.286 30.247 -21.275 1.00 65.21 226 ARG A O 1
ATOM 1755 N N . LYS A 1 227 ? -18.988 31.010 -19.600 1.00 64.97 227 LYS A N 1
ATOM 1756 C CA . LYS A 1 227 ? -17.759 31.052 -20.404 1.00 66.97 227 LYS A CA 1
ATOM 1757 C C . LYS A 1 227 ? -17.222 29.655 -20.717 1.00 66.97 227 LYS A C 1
ATOM 1758 O O . LYS A 1 227 ? -16.685 29.422 -21.798 1.00 68.08 227 LYS A O 1
ATOM 1761 N N . VAL A 1 228 ? -17.358 28.737 -19.763 1.00 66.18 228 VAL A N 1
ATOM 1762 C CA . VAL A 1 228 ? -16.902 27.357 -19.943 1.00 66.14 228 VAL A CA 1
ATOM 1763 C C . VAL A 1 228 ? -17.849 26.572 -20.860 1.00 67.38 228 VAL A C 1
ATOM 1764 O O . VAL A 1 228 ? -17.405 25.731 -21.644 1.00 68.19 228 VAL A O 1
ATOM 1768 N N . ASP A 1 229 ? -19.146 26.862 -20.763 1.00 67.85 229 ASP A N 1
ATOM 1769 C CA . ASP A 1 229 ? -20.173 26.184 -21.557 1.00 68.61 229 ASP A CA 1
ATOM 1770 C C . ASP A 1 229 ? -20.168 26.664 -23.014 1.00 71.15 229 ASP A C 1
ATOM 1771 O O . ASP A 1 229 ? -20.978 27.505 -23.413 1.00 71.02 229 ASP A O 1
ATOM 1776 N N . ARG A 1 230 ? -19.249 26.112 -23.803 1.00 72.41 230 ARG A N 1
ATOM 1777 C CA . ARG A 1 230 ? -19.093 26.495 -25.206 1.00 75.16 230 ARG A CA 1
ATOM 1778 C C . ARG A 1 230 ? -20.303 26.082 -26.044 1.00 76.63 230 ARG A C 1
ATOM 1779 O O . ARG A 1 230 ? -20.803 26.867 -26.849 1.00 78.27 230 ARG A O 1
ATOM 1781 N N . GLU A 1 231 ? -20.771 24.853 -25.843 1.00 76.38 231 GLU A N 1
ATOM 1782 C CA . GLU A 1 231 ? -21.915 24.318 -26.589 1.00 77.51 231 GLU A CA 1
ATOM 1783 C C . GLU A 1 231 ? -23.233 25.033 -26.267 1.00 77.24 231 GLU A C 1
ATOM 1784 O O . GLU A 1 231 ? -24.113 25.135 -27.124 1.00 78.61 231 GLU A O 1
ATOM 1786 N N . GLY A 1 232 ? -23.365 25.519 -25.033 1.00 75.44 232 GLY A N 1
ATOM 1787 C CA . GLY A 1 232 ? -24.588 26.183 -24.583 1.00 74.70 232 GLY A CA 1
ATOM 1788 C C . GLY A 1 232 ? -25.610 25.194 -24.052 1.00 74.03 232 GLY A C 1
ATOM 1789 O O . GLY A 1 232 ? -26.814 25.405 -24.187 1.00 74.03 232 GLY A O 1
ATOM 1790 N N . ARG A 1 233 ? -25.124 24.122 -23.431 1.00 73.42 233 ARG A N 1
ATOM 1791 C CA . ARG A 1 233 ? -25.987 23.063 -22.905 1.00 72.91 233 ARG A CA 1
ATOM 1792 C C . ARG A 1 233 ? -26.673 23.469 -21.601 1.00 71.00 233 ARG A C 1
ATOM 1793 O O . ARG A 1 233 ? -27.813 23.074 -21.351 1.00 71.99 233 ARG A O 1
ATOM 1801 N N . PHE A 1 234 ? -25.984 24.262 -20.783 1.00 68.99 234 PHE A N 1
ATOM 1802 C CA . PHE A 1 234 ? -26.509 24.684 -19.480 1.00 66.64 234 PHE A CA 1
ATOM 1803 C C . PHE A 1 234 ? -27.302 25.994 -19.538 1.00 67.07 234 PHE A C 1
ATOM 1804 O O . PHE A 1 234 ? -27.769 26.470 -18.505 1.00 65.85 234 PHE A O 1
ATOM 1812 N N . GLU A 1 235 ? -27.462 26.568 -20.731 1.00 68.25 235 GLU A N 1
ATOM 1813 C CA . GLU A 1 235 ? -27.989 27.930 -20.870 1.00 68.60 235 GLU A CA 1
ATOM 1814 C C . GLU A 1 235 ? -29.421 28.113 -20.355 1.00 67.47 235 GLU A C 1
ATOM 1815 O O . GLU A 1 235 ? -29.680 29.036 -19.583 1.00 67.73 235 GLU A O 1
ATOM 1821 N N . THR A 1 236 ? -30.343 27.251 -20.781 1.00 66.12 236 THR A N 1
ATOM 1822 C CA . THR A 1 236 ? -31.751 27.386 -20.387 1.00 64.87 236 THR A CA 1
ATOM 1823 C C . THR A 1 236 ? -31.937 27.254 -18.872 1.00 62.23 236 THR A C 1
ATOM 1824 O O . THR A 1 236 ? -32.610 28.077 -18.251 1.00 61.54 236 THR A O 1
ATOM 1828 N N . GLN A 1 237 ? -31.335 26.226 -18.283 1.00 60.15 237 GLN A N 1
ATOM 1829 C CA . GLN A 1 237 ? -31.479 25.977 -16.846 1.00 58.45 237 GLN A CA 1
ATOM 1830 C C . GLN A 1 237 ? -30.800 27.047 -15.993 1.00 56.86 237 GLN A C 1
ATOM 1831 O O . GLN A 1 237 ? -31.323 27.426 -14.947 1.00 56.64 237 GLN A O 1
ATOM 1837 N N . LEU A 1 238 ? -29.646 27.534 -16.443 1.00 56.31 238 LEU A N 1
ATOM 1838 C CA . LEU A 1 238 ? -28.926 28.591 -15.729 1.00 55.54 238 LEU A CA 1
ATOM 1839 C C . LEU A 1 238 ? -29.713 29.906 -15.719 1.00 55.83 238 LEU A C 1
ATOM 1840 O O . LEU A 1 238 ? -29.765 30.593 -14.699 1.00 55.12 238 LEU A O 1
ATOM 1845 N N . ALA A 1 239 ? -30.324 30.243 -16.852 1.00 56.76 239 ALA A N 1
ATOM 1846 C CA . ALA A 1 239 ? -31.105 31.479 -16.985 1.00 57.35 239 ALA A CA 1
ATOM 1847 C C . ALA A 1 239 ? -32.323 31.501 -16.058 1.00 56.37 239 ALA A C 1
ATOM 1848 O O . ALA A 1 239 ? -32.629 32.530 -15.453 1.00 55.93 239 ALA A O 1
ATOM 1850 N N . ASN A 1 240 ? -33.009 30.364 -15.950 1.00 55.62 240 ASN A N 1
ATOM 1851 C CA . ASN A 1 240 ? -34.183 30.246 -15.080 1.00 55.10 240 ASN A CA 1
ATOM 1852 C C . ASN A 1 240 ? -33.810 30.192 -13.594 1.00 53.94 240 ASN A C 1
ATOM 1853 O O . ASN A 1 240 ? -34.628 30.520 -12.733 1.00 54.24 240 ASN A O 1
ATOM 1858 N N . LEU A 1 241 ? -32.580 29.776 -13.303 1.00 52.83 241 LEU A N 1
ATOM 1859 C CA . LEU A 1 241 ? -32.040 29.842 -11.947 1.00 52.29 241 LEU A CA 1
ATOM 1860 C C . LEU A 1 241 ? -31.717 31.296 -11.594 1.00 52.80 241 LEU A C 1
ATOM 1861 O O . LEU A 1 241 ? -32.025 31.753 -10.495 1.00 51.88 241 LEU A O 1
ATOM 1866 N N . GLN A 1 242 ? -31.102 32.014 -12.535 1.00 54.15 242 GLN A N 1
ATOM 1867 C CA . GLN A 1 242 ? -30.840 33.448 -12.379 1.00 55.16 242 GLN A CA 1
ATOM 1868 C C . GLN A 1 242 ? -32.132 34.226 -12.133 1.00 56.26 242 GLN A C 1
ATOM 1869 O O . GLN A 1 242 ? -32.177 35.102 -11.269 1.00 56.85 242 GLN A O 1
ATOM 1875 N N . ARG A 1 243 ? -33.175 33.900 -12.895 1.00 56.98 243 ARG A N 1
ATOM 1876 C CA . ARG A 1 243 ? -34.489 34.529 -12.734 1.00 58.47 243 ARG A CA 1
ATOM 1877 C C . ARG A 1 243 ? -35.111 34.245 -11.368 1.00 58.09 243 ARG A C 1
ATOM 1878 O O . ARG A 1 243 ? -35.829 35.089 -10.826 1.00 59.17 243 ARG A O 1
ATOM 1886 N N . TYR A 1 244 ? -34.848 33.063 -10.820 1.00 57.45 244 TYR A N 1
ATOM 1887 C CA . TYR A 1 244 ? -35.299 32.744 -9.468 1.00 57.84 244 TYR A CA 1
ATOM 1888 C C . TYR A 1 244 ? -34.477 33.512 -8.429 1.00 57.90 244 TYR A C 1
ATOM 1889 O O . TYR A 1 244 ? -35.025 34.001 -7.445 1.00 58.03 244 TYR A O 1
ATOM 1898 N N . ILE A 1 245 ? -33.169 33.611 -8.649 1.00 58.95 245 ILE A N 1
ATOM 1899 C CA . ILE A 1 245 ? -32.299 34.404 -7.777 1.00 60.07 245 ILE A CA 1
ATOM 1900 C C . ILE A 1 245 ? -32.691 35.880 -7.862 1.00 63.09 245 ILE A C 1
ATOM 1901 O O . ILE A 1 245 ? -32.685 36.585 -6.855 1.00 63.53 245 ILE A O 1
ATOM 1906 N N . GLU A 1 246 ? -33.031 36.331 -9.071 1.00 66.26 246 GLU A N 1
ATOM 1907 C CA . GLU A 1 246 ? -33.543 37.684 -9.302 1.00 69.20 246 GLU A CA 1
ATOM 1908 C C . GLU A 1 246 ? -34.857 37.904 -8.552 1.00 70.92 246 GLU A C 1
ATOM 1909 O O . GLU A 1 246 ? -35.058 38.952 -7.937 1.00 72.05 246 GLU A O 1
ATOM 1915 N N . ARG A 1 247 ? -35.745 36.914 -8.615 1.00 72.05 247 ARG A N 1
ATOM 1916 C CA . ARG A 1 247 ? -37.031 36.961 -7.916 1.00 73.91 247 ARG A CA 1
ATOM 1917 C C . ARG A 1 247 ? -36.848 37.091 -6.400 1.00 73.79 247 ARG A C 1
ATOM 1918 O O . ARG A 1 247 ? -37.510 37.908 -5.757 1.00 74.91 247 ARG A O 1
ATOM 1926 N N . ARG A 1 248 ? -35.947 36.287 -5.841 1.00 72.85 248 ARG A N 1
ATOM 1927 C CA . ARG A 1 248 ? -35.677 36.300 -4.400 1.00 73.04 248 ARG A CA 1
ATOM 1928 C C . ARG A 1 248 ? -34.962 37.570 -3.943 1.00 74.51 248 ARG A C 1
ATOM 1929 O O . ARG A 1 248 ? -35.048 37.947 -2.774 1.00 75.11 248 ARG A O 1
ATOM 1937 N N . ARG A 1 249 ? -34.257 38.223 -4.862 1.00 75.86 249 ARG A N 1
ATOM 1938 C CA . ARG A 1 249 ? -33.575 39.481 -4.567 1.00 77.43 249 ARG A CA 1
ATOM 1939 C C . ARG A 1 249 ? -34.588 40.618 -4.422 1.00 78.95 249 ARG A C 1
ATOM 1940 O O . ARG A 1 249 ? -34.447 41.470 -3.545 1.00 79.65 249 ARG A O 1
ATOM 1948 N N . ARG A 1 250 ? -35.606 40.615 -5.284 1.00 79.57 250 ARG A N 1
ATOM 1949 C CA . ARG A 1 250 ? -36.652 41.639 -5.273 1.00 81.21 250 ARG A CA 1
ATOM 1950 C C . ARG A 1 250 ? -37.766 41.285 -4.292 1.00 81.43 250 ARG A C 1
ATOM 1951 O O . ARG A 1 250 ? -37.508 40.823 -3.180 1.00 80.93 250 ARG A O 1
ATOM 1953 N N . CYS A 1 274 ? -32.827 39.722 1.368 1.00 77.63 274 CYS A N 1
ATOM 1954 C CA . CYS A 1 274 ? -32.501 38.539 0.580 1.00 76.31 274 CYS A CA 1
ATOM 1955 C C . CYS A 1 274 ? -31.673 37.542 1.391 1.00 73.80 274 CYS A C 1
ATOM 1956 O O . CYS A 1 274 ? -30.537 37.832 1.771 1.00 74.41 274 CYS A O 1
ATOM 1959 N N . SER A 1 275 ? -32.254 36.368 1.638 1.00 71.40 275 SER A N 1
ATOM 1960 C CA . SER A 1 275 ? -31.615 35.298 2.408 1.00 68.70 275 SER A CA 1
ATOM 1961 C C . SER A 1 275 ? -31.040 34.185 1.523 1.00 66.06 275 SER A C 1
ATOM 1962 O O . SER A 1 275 ? -30.332 33.303 2.010 1.00 64.37 275 SER A O 1
ATOM 1965 N N . PHE A 1 276 ? -31.353 34.228 0.231 1.00 64.35 276 PHE A N 1
ATOM 1966 C CA . PHE A 1 276 ? -30.864 33.247 -0.730 1.00 62.28 276 PHE A CA 1
ATOM 1967 C C . PHE A 1 276 ? -29.543 33.750 -1.312 1.00 61.47 276 PHE A C 1
ATOM 1968 O O . PHE A 1 276 ? -29.528 34.703 -2.092 1.00 62.30 276 PHE A O 1
ATOM 1976 N N . PHE A 1 277 ? -28.441 33.116 -0.915 1.00 59.69 277 PHE A N 1
ATOM 1977 C CA . PHE A 1 277 ? -27.097 33.542 -1.312 1.00 59.17 277 PHE A CA 1
ATOM 1978 C C . PHE A 1 277 ? -26.420 32.498 -2.197 1.00 56.73 277 PHE A C 1
ATOM 1979 O O . PHE A 1 277 ? -26.183 31.379 -1.750 1.00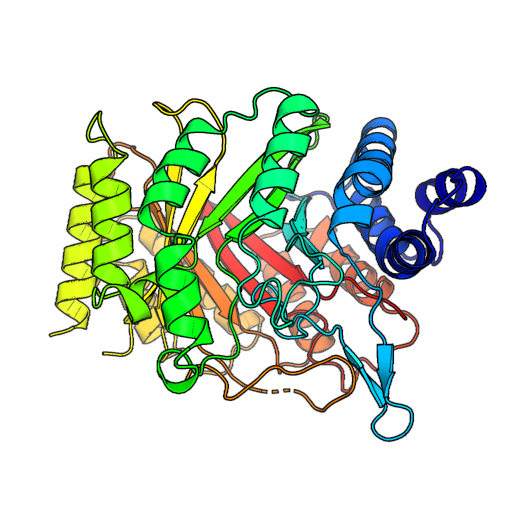 55.25 277 PHE A O 1
ATOM 1987 N N . PRO A 1 278 ? -26.103 32.856 -3.453 1.00 56.02 278 PRO A N 1
ATOM 1988 C CA . PRO A 1 278 ? -25.218 32.006 -4.254 1.00 54.60 278 PRO A CA 1
ATOM 1989 C C . PRO A 1 278 ? -23.843 31.879 -3.593 1.00 53.23 278 PRO A C 1
ATOM 1990 O O . PRO A 1 278 ? -23.266 32.887 -3.188 1.00 53.63 278 PRO A O 1
ATOM 1994 N N . HIS A 1 279 ? -23.333 30.653 -3.496 1.00 51.16 279 HIS A N 1
ATOM 1995 C CA . HIS A 1 279 ? -22.212 30.339 -2.612 1.00 50.04 279 HIS A CA 1
ATOM 1996 C C . HIS A 1 279 ? -21.012 29.744 -3.357 1.00 48.66 279 HIS A C 1
ATOM 1997 O O . HIS A 1 279 ? -19.907 30.286 -3.303 1.00 48.68 279 HIS A O 1
ATOM 2004 N N . PHE A 1 280 ? -21.230 28.625 -4.039 1.00 47.17 280 PHE A N 1
ATOM 2005 C CA . PHE A 1 280 ? -20.158 27.946 -4.765 1.00 46.44 280 PHE A CA 1
ATOM 2006 C C . PHE A 1 280 ? -20.700 27.028 -5.859 1.00 46.19 280 PHE A C 1
ATOM 2007 O O . PHE A 1 280 ? -21.913 26.940 -6.067 1.00 45.90 280 PHE A O 1
ATOM 2015 N N . LEU A 1 281 ? -19.790 26.370 -6.571 1.00 45.76 281 LEU A N 1
ATOM 2016 C CA . LEU A 1 281 ? -20.164 25.354 -7.551 1.00 46.46 281 LEU A CA 1
ATOM 2017 C C . LEU A 1 281 ? -19.232 24.149 -7.484 1.00 46.77 281 LEU A C 1
ATOM 2018 O O . LEU A 1 281 ? -18.189 24.187 -6.817 1.00 45.73 281 LEU A O 1
ATOM 2023 N N . SER A 1 282 ? -19.626 23.080 -8.172 1.00 47.12 282 SER A N 1
ATOM 2024 C CA . SER A 1 282 ? -18.781 21.904 -8.324 1.00 47.75 282 SER A CA 1
ATOM 2025 C C . SER A 1 282 ? -18.899 21.358 -9.739 1.00 49.03 282 SER A C 1
ATOM 2026 O O . SER A 1 282 ? -19.862 21.653 -10.449 1.00 49.39 282 SER A O 1
ATOM 2029 N N . THR A 1 283 ? -17.912 20.564 -10.138 1.00 49.98 283 THR A N 1
ATOM 2030 C CA . THR A 1 283 ? -17.888 19.975 -11.470 1.00 52.29 283 THR A CA 1
ATOM 2031 C C . THR A 1 283 ? -17.242 18.590 -11.439 1.00 52.93 283 THR A C 1
ATOM 2032 O O . THR A 1 283 ? -16.226 18.382 -10.772 1.00 51.99 283 THR A O 1
ATOM 2036 N N . ASP A 1 284 ? -17.856 17.643 -12.145 1.00 55.30 284 ASP A N 1
ATOM 2037 C CA . ASP A 1 284 ? -17.246 16.339 -12.384 1.00 56.87 284 ASP A CA 1
ATOM 2038 C C . ASP A 1 284 ? -16.065 16.517 -13.331 1.00 57.55 284 ASP A C 1
ATOM 2039 O O . ASP A 1 284 ? -16.054 17.432 -14.153 1.00 58.22 284 ASP A O 1
ATOM 2044 N N . LEU A 1 285 ? -15.078 15.638 -13.206 1.00 58.31 285 LEU A N 1
ATOM 2045 C CA . LEU A 1 285 ? -13.864 15.709 -14.009 1.00 59.71 285 LEU A CA 1
ATOM 2046 C C . LEU A 1 285 ? -13.863 14.572 -15.030 1.00 61.83 285 LEU A C 1
ATOM 2047 O O . LEU A 1 285 ? -13.172 13.564 -14.862 1.00 61.12 285 LEU A O 1
ATOM 2052 N N . VAL A 1 286 ? -14.665 14.752 -16.080 1.00 64.29 286 VAL A N 1
ATOM 2053 C CA . VAL A 1 286 ? -14.820 13.771 -17.159 1.00 66.77 286 VAL A CA 1
ATOM 2054 C C . VAL A 1 286 ? -14.972 14.505 -18.498 1.00 69.13 286 VAL A C 1
ATOM 2055 O O . VAL A 1 286 ? -14.789 15.721 -18.555 1.00 69.55 286 VAL A O 1
ATOM 2059 N N . GLU A 1 287 ? -15.291 13.771 -19.566 1.00 72.16 287 GLU A N 1
ATOM 2060 C CA . GLU A 1 287 ? -15.479 14.358 -20.903 1.00 74.67 287 GLU A CA 1
ATOM 2061 C C . GLU A 1 287 ? -16.200 15.713 -20.843 1.00 75.30 287 GLU A C 1
ATOM 2062 O O . GLU A 1 287 ? -17.335 15.778 -20.375 1.00 74.93 287 GLU A O 1
ATOM 2064 N N . PRO A 1 288 ? -15.548 16.795 -21.322 1.00 76.78 288 PRO A N 1
ATOM 2065 C CA . PRO A 1 288 ? -16.079 18.156 -21.140 1.00 77.05 288 PRO A CA 1
ATOM 2066 C C . PRO A 1 288 ? -17.474 18.375 -21.727 1.00 78.45 288 PRO A C 1
ATOM 2067 O O . PRO A 1 288 ? -18.330 18.974 -21.073 1.00 78.25 288 PRO A O 1
ATOM 2071 N N . GLY A 1 289 ? -17.689 17.893 -22.949 1.00 80.52 289 GLY A N 1
ATOM 2072 C CA . GLY A 1 289 ? -18.979 18.026 -23.622 1.00 81.56 289 GLY A CA 1
ATOM 2073 C C . GLY A 1 289 ? -20.093 17.206 -22.991 1.00 80.86 289 GLY A C 1
ATOM 2074 O O . GLY A 1 289 ? -21.270 17.440 -23.272 1.00 81.53 289 GLY A O 1
ATOM 2075 N N . LYS A 1 290 ? -19.722 16.238 -22.149 1.00 79.24 290 LYS A N 1
ATOM 2076 C CA . LYS A 1 290 ? -20.687 15.412 -21.425 1.00 78.16 290 LYS A CA 1
ATOM 2077 C C . LYS A 1 290 ? -20.503 15.486 -19.905 1.00 75.70 290 LYS A C 1
ATOM 2078 O O . LYS A 1 290 ? -20.881 14.553 -19.195 1.00 75.25 290 LYS A O 1
ATOM 2080 N N . SER A 1 291 ? -19.933 16.587 -19.408 1.00 74.21 291 SER A N 1
ATOM 2081 C CA . SER A 1 291 ? -19.756 16.792 -17.961 1.00 71.92 291 SER A CA 1
ATOM 2082 C C . SER A 1 291 ? -20.836 17.725 -17.424 1.00 70.57 291 SER A C 1
ATOM 2083 O O . SER A 1 291 ? -21.423 18.498 -18.178 1.00 71.64 291 SER A O 1
ATOM 2086 N N . ARG A 1 292 ? -21.088 17.653 -16.118 1.00 68.44 292 ARG A N 1
ATOM 2087 C CA . ARG A 1 292 ? -22.206 18.377 -15.510 1.00 67.02 292 ARG A CA 1
ATOM 2088 C C . ARG A 1 292 ? -21.787 19.219 -14.306 1.00 63.38 292 ARG A C 1
ATOM 2089 O O . ARG A 1 292 ? -20.913 18.831 -13.531 1.00 62.05 292 ARG A O 1
ATOM 2097 N N . VAL A 1 293 ? -22.427 20.379 -14.172 1.00 61.08 293 VAL A N 1
ATOM 2098 C CA . VAL A 1 293 ? -22.092 21.367 -13.151 1.00 58.17 293 VAL A CA 1
ATOM 2099 C C . VAL A 1 293 ? -23.220 21.472 -12.136 1.00 56.05 293 VAL A C 1
ATOM 2100 O O . VAL A 1 293 ? -24.390 21.351 -12.489 1.00 56.14 293 VAL A O 1
ATOM 2104 N N . LYS A 1 294 ? -22.858 21.687 -10.875 1.00 53.76 294 LYS A N 1
ATOM 2105 C CA . LYS A 1 294 ? -23.828 21.945 -9.818 1.00 52.98 294 LYS A CA 1
ATOM 2106 C C . LYS A 1 294 ? -23.609 23.338 -9.245 1.00 51.43 294 LYS A C 1
ATOM 2107 O O . LYS A 1 294 ? -22.483 23.708 -8.922 1.00 50.64 294 LYS A O 1
ATOM 2113 N N . PHE A 1 295 ? -24.694 24.100 -9.130 1.00 50.24 295 PHE A N 1
ATOM 2114 C CA . PHE A 1 295 ? -24.663 25.453 -8.586 1.00 49.83 295 PHE A CA 1
ATOM 2115 C C . PHE A 1 295 ? -25.196 25.403 -7.159 1.00 48.75 295 PHE A C 1
ATOM 2116 O O . PHE A 1 295 ? -26.325 24.987 -6.938 1.00 48.35 295 PHE A O 1
ATOM 2124 N N . TYR A 1 296 ? -24.390 25.832 -6.194 1.00 48.81 296 TYR A N 1
ATOM 2125 C CA . TYR A 1 296 ? -24.805 25.803 -4.789 1.00 49.24 296 TYR A CA 1
ATOM 2126 C C . TYR A 1 296 ? -25.181 27.193 -4.285 1.00 49.81 296 TYR A C 1
ATOM 2127 O O . TYR A 1 296 ? -24.525 28.185 -4.613 1.00 49.58 296 TYR A O 1
ATOM 2136 N N . ALA A 1 297 ? -26.254 27.247 -3.499 1.00 50.27 297 ALA A N 1
ATOM 2137 C CA . ALA A 1 297 ? -26.667 28.460 -2.805 1.00 51.30 297 ALA A CA 1
ATOM 2138 C C . ALA A 1 297 ? -27.069 28.092 -1.385 1.00 51.76 297 ALA A C 1
ATOM 2139 O O . ALA A 1 297 ? -27.569 26.991 -1.150 1.00 51.89 297 ALA A O 1
ATOM 2141 N N . SER A 1 298 ? -26.843 29.002 -0.440 1.00 53.05 298 SER A N 1
ATOM 2142 C CA . SER A 1 298 ? -27.252 28.780 0.947 1.00 54.22 298 SER A CA 1
ATOM 2143 C C . SER A 1 298 ? -28.441 29.673 1.302 1.00 55.75 298 SER A C 1
ATOM 2144 O O . SER A 1 298 ? -28.510 30.829 0.882 1.00 56.71 298 SER A O 1
ATOM 2147 N N . GLU A 1 299 ? -29.375 29.114 2.068 1.00 56.66 299 GLU A N 1
ATOM 2148 C CA . GLU A 1 299 ? -30.598 29.800 2.467 1.00 57.92 299 GLU A CA 1
ATOM 2149 C C . GLU A 1 299 ? -30.614 29.970 3.988 1.00 58.89 299 GLU A C 1
ATOM 2150 O O . GLU A 1 299 ? -30.389 29.008 4.721 1.00 58.59 299 GLU A O 1
ATOM 2156 N N . ARG A 1 300 ? -30.883 31.189 4.453 1.00 60.63 300 ARG A N 1
ATOM 2157 C CA . ARG A 1 300 ? -30.905 31.489 5.890 1.00 62.17 300 ARG A CA 1
ATOM 2158 C C . ARG A 1 300 ? -32.229 31.094 6.544 1.00 63.33 300 ARG A C 1
ATOM 2159 O O . ARG A 1 300 ? -32.233 30.531 7.638 1.00 64.06 300 ARG A O 1
ATOM 2163 N N . HIS A 1 301 ? -33.345 31.400 5.884 1.00 64.53 301 HIS A N 1
ATOM 2164 C CA . HIS A 1 301 ? -34.666 31.005 6.382 1.00 65.72 301 HIS A CA 1
ATOM 2165 C C . HIS A 1 301 ? -34.836 29.497 6.233 1.00 64.98 301 HIS A C 1
ATOM 2166 O O . HIS A 1 301 ? -35.221 29.009 5.169 1.00 65.26 301 HIS A O 1
ATOM 2173 N N . VAL A 1 302 ? -34.538 28.767 7.304 1.00 64.71 302 VAL A N 1
ATOM 2174 C CA . VAL A 1 302 ? -34.628 27.311 7.296 1.00 64.02 302 VAL A CA 1
ATOM 2175 C C . VAL A 1 302 ? -36.011 26.866 7.778 1.00 65.41 302 VAL A C 1
AT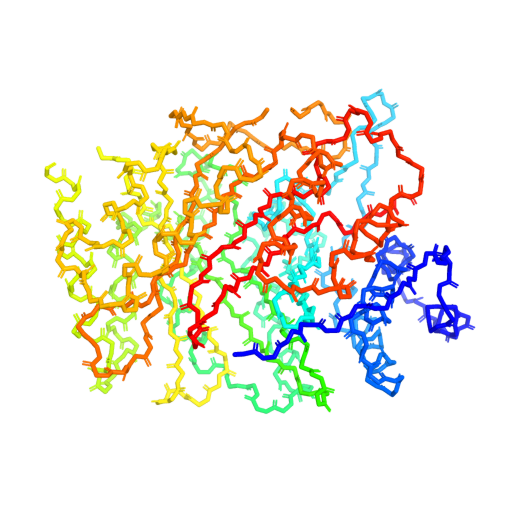OM 2176 O O . VAL A 1 302 ? -36.214 26.609 8.965 1.00 66.38 302 VAL A O 1
ATOM 2180 N N . ASN A 1 303 ? -36.958 26.800 6.843 1.00 65.70 303 ASN A N 1
ATOM 2181 C CA . ASN A 1 303 ? -38.297 26.261 7.110 1.00 67.02 303 ASN A CA 1
ATOM 2182 C C . ASN A 1 303 ? -38.904 25.618 5.859 1.00 67.01 303 ASN A C 1
ATOM 2183 O O . ASN A 1 303 ? -38.452 25.874 4.740 1.00 66.37 303 ASN A O 1
ATOM 2188 N N . LEU A 1 304 ? -39.924 24.784 6.055 1.00 68.04 304 LEU A N 1
ATOM 2189 C CA . LEU A 1 304 ? -40.530 24.027 4.949 1.00 68.43 304 LEU A CA 1
ATOM 2190 C C . LEU A 1 304 ? -41.203 24.904 3.890 1.00 68.97 304 LEU A C 1
ATOM 2191 O O . LEU A 1 304 ? -41.271 24.519 2.721 1.00 69.06 304 LEU A O 1
ATOM 2196 N N . GLN A 1 305 ? -41.703 26.069 4.296 1.00 69.86 305 GLN A N 1
ATOM 2197 C CA . GLN A 1 305 ? -42.329 27.001 3.357 1.00 70.55 305 GLN A CA 1
ATOM 2198 C C . GLN A 1 305 ? -41.290 27.539 2.371 1.00 68.64 305 GLN A C 1
ATOM 2199 O O . GLN A 1 305 ? -41.554 27.641 1.172 1.00 68.34 305 GLN A O 1
ATOM 2205 N N . MET A 1 306 ? -40.107 27.866 2.887 1.00 67.21 306 MET A N 1
ATOM 2206 C CA . MET A 1 306 ? -38.993 28.317 2.055 1.00 65.85 306 MET A CA 1
ATOM 2207 C C . MET A 1 306 ? -38.478 27.188 1.158 1.00 63.93 306 MET A C 1
ATOM 2208 O O . MET A 1 306 ? -38.082 27.429 0.016 1.00 63.00 306 MET A O 1
ATOM 2213 N N . VAL A 1 307 ? -38.493 25.961 1.677 1.00 62.79 307 VAL A N 1
ATOM 2214 C CA . VAL A 1 307 ? -38.030 24.797 0.922 1.00 61.36 307 VAL A CA 1
ATOM 2215 C C . VAL A 1 307 ? -38.893 24.565 -0.318 1.00 61.76 307 VAL A C 1
ATOM 2216 O O . VAL A 1 307 ? -38.360 24.364 -1.407 1.00 61.06 307 VAL A O 1
ATOM 2220 N N . GLU A 1 308 ? -40.215 24.604 -0.154 1.00 62.62 308 GLU A N 1
ATOM 2221 C CA . GLU A 1 308 ? -41.136 24.461 -1.287 1.00 63.12 308 GLU A CA 1
ATOM 2222 C C . GLU A 1 308 ? -40.881 25.535 -2.343 1.00 62.50 308 GLU A C 1
ATOM 2223 O O . GLU A 1 308 ? -40.861 25.243 -3.539 1.00 62.68 308 GLU A O 1
ATOM 2229 N N . ASP A 1 309 ? -40.686 26.772 -1.892 1.00 61.39 309 ASP A N 1
ATOM 2230 C CA . ASP A 1 309 ? -40.429 27.896 -2.792 1.00 60.73 309 ASP A CA 1
ATOM 2231 C C . ASP A 1 309 ? -39.194 27.648 -3.656 1.00 58.71 309 ASP A C 1
ATOM 2232 O O . ASP A 1 309 ? -39.219 27.874 -4.866 1.00 59.19 309 ASP A O 1
ATOM 2237 N N . ILE A 1 310 ? -38.122 27.178 -3.023 1.00 56.73 310 ILE A N 1
ATOM 2238 C CA . ILE A 1 310 ? -36.874 26.854 -3.716 1.00 54.35 310 ILE A CA 1
ATOM 2239 C C . ILE A 1 310 ? -37.033 25.602 -4.582 1.00 53.47 310 ILE A C 1
ATOM 2240 O O . ILE A 1 310 ? -36.627 25.586 -5.744 1.00 53.21 310 ILE A O 1
ATOM 2245 N N . TRP A 1 311 ? -37.635 24.566 -4.007 1.00 52.60 311 TRP A N 1
ATOM 2246 C CA . TRP A 1 311 ? -37.804 23.278 -4.679 1.00 52.79 311 TRP A CA 1
ATOM 2247 C C . TRP A 1 311 ? -38.653 23.382 -5.949 1.00 54.52 311 TRP A C 1
ATOM 2248 O O . TRP A 1 311 ? -38.452 22.619 -6.896 1.00 54.32 311 TRP A O 1
ATOM 2259 N N . THR A 1 312 ? -39.596 24.324 -5.955 1.00 56.03 312 THR A N 1
ATOM 2260 C CA . THR A 1 312 ? -40.522 24.515 -7.067 1.00 57.57 312 THR A CA 1
ATOM 2261 C C . THR A 1 312 ? -40.259 25.794 -7.872 1.00 58.04 312 THR A C 1
ATOM 2262 O O . THR A 1 312 ? -41.013 26.102 -8.794 1.00 59.12 312 THR A O 1
ATOM 2266 N N . PHE A 1 313 ? -39.199 26.528 -7.528 1.00 57.61 313 PHE A N 1
ATOM 2267 C CA . PHE A 1 313 ? -38.847 27.787 -8.202 1.00 58.17 313 PHE A CA 1
ATOM 2268 C C . PHE A 1 313 ? -40.005 28.788 -8.170 1.00 60.12 313 PHE A C 1
ATOM 2269 O O . PHE A 1 313 ? -40.427 29.311 -9.205 1.00 61.53 313 PHE A O 1
ATOM 2277 N N . GLY A 1 314 ? -40.516 29.037 -6.968 1.00 60.87 314 GLY A N 1
ATOM 2278 C CA . GLY A 1 314 ? -41.620 29.972 -6.770 1.00 62.71 314 GLY A CA 1
ATOM 2279 C C . GLY A 1 314 ? -42.951 29.497 -7.326 1.00 64.36 314 GLY A C 1
ATOM 2280 O O . GLY A 1 314 ? -43.838 30.311 -7.580 1.00 65.97 314 GLY A O 1
ATOM 2281 N N . GLY A 1 315 ? -43.094 28.184 -7.508 1.00 64.60 315 GLY A N 1
ATOM 2282 C CA . GLY A 1 315 ? -44.324 27.598 -8.045 1.00 66.35 315 GLY A CA 1
ATOM 2283 C C . GLY A 1 315 ? -44.306 27.346 -9.544 1.00 67.15 315 GLY A C 1
ATOM 2284 O O . GLY A 1 315 ? -45.293 26.860 -10.099 1.00 68.81 315 GLY A O 1
ATOM 2285 N N . LEU A 1 316 ? -43.192 27.669 -10.202 1.00 66.56 316 LEU A N 1
ATOM 2286 C CA . LEU A 1 316 ? -43.059 27.475 -11.648 1.00 67.16 316 LEU A CA 1
ATOM 2287 C C . LEU A 1 316 ? -42.827 26.009 -12.011 1.00 66.70 316 LEU A C 1
ATOM 2288 O O . LEU A 1 316 ? -43.312 25.537 -13.039 1.00 67.94 316 LEU A O 1
ATOM 2293 N N . ARG A 1 317 ? -42.083 25.303 -11.165 1.00 65.43 317 ARG A N 1
ATOM 2294 C CA . ARG A 1 317 ? -41.766 23.891 -11.377 1.00 65.19 317 ARG A CA 1
ATOM 2295 C C . ARG A 1 317 ? -42.648 23.026 -10.475 1.00 65.45 317 ARG A C 1
ATOM 2296 O O . ARG A 1 317 ? -42.327 22.804 -9.305 1.00 63.94 317 ARG A O 1
ATOM 2304 N N . ARG A 1 318 ? -43.764 22.552 -11.027 1.00 67.23 318 ARG A N 1
ATOM 2305 C CA . ARG A 1 318 ? -44.737 21.752 -10.278 1.00 68.30 318 ARG A CA 1
ATOM 2306 C C . ARG A 1 318 ? -45.231 20.548 -11.092 1.00 69.17 318 ARG A C 1
ATOM 2307 O O . ARG A 1 318 ? -46.419 20.220 -11.078 1.00 70.94 318 ARG A O 1
ATOM 2315 N N . ASP A 1 319 ? -44.308 19.894 -11.793 1.00 68.58 319 ASP A N 1
ATOM 2316 C CA . ASP A 1 319 ? -44.601 18.643 -12.507 1.00 69.78 319 ASP A CA 1
ATOM 2317 C C . ASP A 1 319 ? -44.721 17.481 -11.509 1.00 69.47 319 ASP A C 1
ATOM 2318 O O . ASP A 1 319 ? -44.303 17.617 -10.357 1.00 68.48 319 ASP A O 1
ATOM 2323 N N . PRO A 1 320 ? -45.296 16.337 -11.939 1.00 71.14 320 PRO A N 1
ATOM 2324 C CA . PRO A 1 320 ? -45.545 15.230 -11.003 1.00 71.44 320 PRO A CA 1
ATOM 2325 C C . PRO A 1 320 ? -44.308 14.758 -10.236 1.00 69.50 320 PRO A C 1
ATOM 2326 O O . PRO A 1 320 ? -44.390 14.507 -9.034 1.00 69.34 320 PRO A O 1
ATOM 2330 N N . ASP A 1 321 ? -43.179 14.641 -10.929 1.00 68.56 321 ASP A N 1
ATOM 2331 C CA . ASP A 1 321 ? -41.926 14.229 -10.299 1.00 66.98 321 ASP A CA 1
ATOM 2332 C C . ASP A 1 321 ? -41.478 15.241 -9.242 1.00 65.04 321 ASP A C 1
ATOM 2333 O O . ASP A 1 321 ? -41.001 14.861 -8.169 1.00 63.50 321 ASP A O 1
ATOM 2338 N N . ALA A 1 322 ? -41.641 16.526 -9.550 1.00 64.26 322 ALA A N 1
ATOM 2339 C CA . ALA A 1 322 ? -41.258 17.599 -8.632 1.00 62.72 322 ALA A CA 1
ATOM 2340 C C . ALA A 1 322 ? -42.119 17.617 -7.366 1.00 62.40 322 ALA A C 1
ATOM 2341 O O . ALA A 1 322 ? -41.609 17.837 -6.269 1.00 60.99 322 ALA A O 1
ATOM 2343 N N . LEU A 1 323 ? -43.420 17.388 -7.525 1.00 63.81 323 LEU A N 1
ATOM 2344 C CA . LEU A 1 323 ? -44.359 17.431 -6.401 1.00 64.47 323 LEU A CA 1
ATOM 2345 C C . LEU A 1 323 ? -44.250 16.197 -5.508 1.00 64.17 323 LEU A C 1
ATOM 2346 O O . LEU A 1 323 ? -44.299 16.314 -4.282 1.00 63.56 323 LEU A O 1
ATOM 2351 N N . ARG A 1 324 ? -44.111 15.021 -6.122 1.00 64.40 324 ARG A N 1
ATOM 2352 C CA . ARG A 1 324 ? -43.902 13.776 -5.373 1.00 64.48 324 ARG A CA 1
ATOM 2353 C C . ARG A 1 324 ? -42.628 13.841 -4.532 1.00 62.37 324 ARG A C 1
ATOM 2354 O O . ARG A 1 324 ? -42.594 13.339 -3.408 1.00 62.84 324 ARG A O 1
ATOM 2357 N N . GLY A 1 325 ? -41.587 14.457 -5.086 1.00 60.82 325 GLY A N 1
ATOM 2358 C CA . GLY A 1 325 ? -40.340 14.682 -4.364 1.00 59.26 325 GLY A CA 1
ATOM 2359 C C . GLY A 1 325 ? -40.500 15.626 -3.185 1.00 58.99 325 GLY A C 1
ATOM 2360 O O . GLY A 1 325 ? -39.916 15.402 -2.125 1.00 58.38 325 GLY A O 1
ATOM 2361 N N . LEU A 1 326 ? -41.290 16.682 -3.371 1.00 59.60 326 LEU A N 1
ATOM 2362 C CA . LEU A 1 326 ? -41.571 17.641 -2.302 1.00 59.49 326 LEU A CA 1
ATOM 2363 C C . LEU A 1 326 ? -42.357 16.999 -1.158 1.00 60.63 326 LEU A C 1
ATOM 2364 O O . LEU A 1 326 ? -42.099 17.291 0.009 1.00 60.50 326 LEU A O 1
ATOM 2369 N N . GLU A 1 327 ? -43.309 16.132 -1.497 1.00 61.84 327 GLU A N 1
ATOM 2370 C CA . GLU A 1 327 ? -44.115 15.430 -0.496 1.00 63.30 327 GLU A CA 1
ATOM 2371 C C . GLU A 1 327 ? -43.257 14.508 0.373 1.00 62.51 327 GLU A C 1
ATOM 2372 O O . GLU A 1 327 ? -43.436 14.450 1.590 1.00 62.58 327 GLU A O 1
ATOM 2374 N N . LEU A 1 328 ? -42.328 13.793 -0.257 1.00 61.63 328 LEU A N 1
ATOM 2375 C CA . LEU A 1 328 ? -41.404 12.923 0.469 1.00 61.35 328 LEU A CA 1
ATOM 2376 C C . LEU A 1 328 ? -40.387 13.737 1.277 1.00 59.91 328 LEU A C 1
ATOM 2377 O O . LEU A 1 328 ? -39.950 13.307 2.347 1.00 59.17 328 LEU A O 1
ATOM 2382 N N . LEU A 1 329 ? -40.020 14.910 0.764 1.00 59.10 329 LEU A N 1
ATOM 2383 C CA . LEU A 1 329 ? -39.151 15.836 1.489 1.00 58.51 329 LEU A CA 1
ATOM 2384 C C . LEU A 1 329 ? -39.794 16.288 2.802 1.00 59.63 329 LEU A C 1
ATOM 2385 O O . LEU A 1 329 ? -39.107 16.435 3.809 1.00 59.35 329 LEU A O 1
ATOM 2390 N N . ARG A 1 330 ? -41.108 16.511 2.786 1.00 61.97 330 ARG A N 1
ATOM 2391 C CA . ARG A 1 330 ? -41.834 16.913 3.995 1.00 63.91 330 ARG A CA 1
ATOM 2392 C C . ARG A 1 330 ? -41.814 15.825 5.072 1.00 64.46 330 ARG A C 1
ATOM 2393 O O . ARG A 1 330 ? -41.729 16.134 6.261 1.00 65.53 330 ARG A O 1
ATOM 2401 N N . HIS A 1 331 ? -41.895 14.560 4.657 1.00 64.68 331 HIS A N 1
ATOM 2402 C CA . HIS A 1 331 ? -41.759 13.426 5.583 1.00 65.12 331 HIS A CA 1
ATOM 2403 C C . HIS A 1 331 ? -40.343 13.356 6.154 1.00 63.29 331 HIS A C 1
ATOM 2404 O O . HIS A 1 331 ? -40.159 13.246 7.366 1.00 63.27 331 HIS A O 1
ATOM 2411 N N . PHE A 1 332 ? -39.355 13.415 5.264 1.00 61.59 332 PHE A N 1
ATOM 2412 C CA . PHE A 1 332 ? -37.937 13.442 5.639 1.00 59.98 332 PHE A CA 1
ATOM 2413 C C . PHE A 1 332 ? -37.649 14.537 6.666 1.00 59.98 332 PHE A C 1
ATOM 2414 O O . PHE A 1 332 ? -36.942 14.308 7.647 1.00 59.64 332 PHE A O 1
ATOM 2422 N N . TRP A 1 333 ? -38.207 15.721 6.425 1.00 60.20 333 TRP A N 1
ATOM 2423 C CA . TRP A 1 333 ? -38.043 16.873 7.309 1.00 60.24 333 TRP A CA 1
ATOM 2424 C C . TRP A 1 333 ? -38.632 16.604 8.697 1.00 62.15 333 TRP A C 1
ATOM 2425 O O . TRP A 1 333 ? -38.002 16.902 9.713 1.00 61.16 333 TRP A O 1
ATOM 2436 N N . ALA A 1 334 ? -39.837 16.038 8.729 1.00 64.51 334 ALA A N 1
ATOM 2437 C CA . ALA A 1 334 ? -40.532 15.748 9.987 1.00 66.76 334 ALA A CA 1
ATOM 2438 C C . ALA A 1 334 ? -39.915 14.574 10.759 1.00 67.21 334 ALA A C 1
ATOM 2439 O O . ALA A 1 334 ? -39.873 14.599 11.990 1.00 68.20 334 ALA A O 1
ATOM 2441 N N . ASP A 1 335 ? -39.444 13.555 10.041 1.00 67.13 335 ASP A N 1
ATOM 2442 C CA . ASP A 1 335 ? -38.864 12.359 10.674 1.00 68.44 335 ASP A CA 1
ATOM 2443 C C . ASP A 1 335 ? -37.568 12.664 11.430 1.00 68.23 335 ASP A C 1
ATOM 2444 O O . ASP A 1 335 ? -37.365 12.171 12.540 1.00 69.69 335 ASP A O 1
ATOM 2449 N N . ILE A 1 336 ? -36.698 13.470 10.826 1.00 67.85 336 ILE A N 1
ATOM 2450 C CA . ILE A 1 336 ? -35.435 13.862 11.462 1.00 67.61 336 ILE A CA 1
ATOM 2451 C C . ILE A 1 336 ? -35.615 14.993 12.485 1.00 69.41 336 ILE A C 1
ATOM 2452 O O . ILE A 1 336 ? -34.654 15.377 13.152 1.00 69.43 336 ILE A O 1
ATOM 2457 N N . GLN A 1 337 ? -36.836 15.521 12.592 1.00 71.95 337 GLN A N 1
ATOM 2458 C CA . GLN A 1 337 ? -37.188 16.555 13.574 1.00 74.10 337 GLN A CA 1
ATOM 2459 C C . GLN A 1 337 ? -36.338 17.816 13.408 1.00 73.96 337 GLN A C 1
ATOM 2460 O O . GLN A 1 337 ? -35.742 18.319 14.364 1.00 74.52 337 GLN A O 1
ATOM 2466 N N . MET A 1 338 ? -36.305 18.320 12.177 1.00 74.20 338 MET A N 1
ATOM 2467 C CA . MET A 1 338 ? -35.545 19.516 11.830 1.00 74.01 338 MET A CA 1
ATOM 2468 C C . MET A 1 338 ? -36.155 20.744 12.504 1.00 76.39 338 MET A C 1
ATOM 2469 O O . MET A 1 338 ? -37.335 21.043 12.315 1.00 77.29 338 MET A O 1
ATOM 2474 N N . ARG A 1 339 ? -35.348 21.443 13.298 1.00 78.13 339 ARG A N 1
ATOM 2475 C CA . ARG A 1 339 ? -35.797 22.646 13.993 1.00 80.52 339 ARG A CA 1
ATOM 2476 C C . ARG A 1 339 ? -35.722 23.844 13.052 1.00 80.81 339 ARG A C 1
ATOM 2477 O O . ARG A 1 339 ? -34.658 24.154 12.516 1.00 79.82 339 ARG A O 1
ATOM 2479 N N . GLU A 1 340 ? -36.855 24.512 12.856 1.00 82.96 340 GLU A N 1
ATOM 2480 C CA . GLU A 1 340 ? -36.938 25.645 11.939 1.00 83.38 340 GLU A CA 1
ATOM 2481 C C . GLU A 1 340 ? -36.400 26.925 12.580 1.00 84.30 340 GLU A C 1
ATOM 2482 O O . GLU A 1 340 ? -36.446 27.081 13.802 1.00 85.79 340 GLU A O 1
ATOM 2488 N N . GLY A 1 341 ? -35.894 27.836 11.751 1.00 83.93 341 GLY A N 1
ATOM 2489 C CA . GLY A 1 341 ? -35.412 29.131 12.232 1.00 85.00 341 GLY A CA 1
ATOM 2490 C C . GLY A 1 341 ? -34.673 29.943 11.183 1.00 84.59 341 GLY A C 1
ATOM 2491 O O . GLY A 1 341 ? -34.496 29.497 10.048 1.00 83.29 341 GLY A O 1
ATOM 2492 N N . TYR A 1 342 ? -34.257 31.148 11.571 1.00 86.07 342 TYR A N 1
ATOM 2493 C CA . TYR A 1 342 ? -33.420 32.005 10.732 1.00 86.07 342 TYR A CA 1
ATOM 2494 C C . TYR A 1 342 ? -31.984 31.934 11.241 1.00 85.89 342 TYR A C 1
ATOM 2495 O O . TYR A 1 342 ? -31.683 32.417 12.333 1.00 86.78 342 TYR A O 1
ATOM 2504 N N . TYR A 1 343 ? -31.106 31.325 10.446 1.00 85.15 343 TYR A N 1
ATOM 2505 C CA . TYR A 1 343 ? -29.723 31.084 10.854 1.00 85.28 343 TYR A CA 1
ATOM 2506 C C . TYR A 1 343 ? -28.736 31.736 9.890 1.00 85.03 343 TYR A C 1
ATOM 2507 O O . TYR A 1 343 ? -28.811 31.522 8.679 1.00 84.26 343 TYR A O 1
ATOM 2516 N N . THR A 1 344 ? -27.817 32.531 10.436 1.00 86.33 344 THR A N 1
ATOM 2517 C CA . THR A 1 344 ? -26.767 33.172 9.645 1.00 86.26 344 THR A CA 1
ATOM 2518 C C . THR A 1 344 ? -25.543 32.264 9.561 1.00 85.55 344 THR A C 1
ATOM 2519 O O . THR A 1 344 ? -25.501 31.201 10.183 1.00 85.05 344 THR A O 1
ATOM 2523 N N . MET A 1 345 ? -24.549 32.696 8.788 1.00 85.60 345 MET A N 1
ATOM 2524 C CA . MET A 1 345 ? -23.279 31.985 8.685 1.00 84.94 345 MET A CA 1
ATOM 2525 C C . MET A 1 345 ? -22.552 32.128 10.026 1.00 85.52 345 MET A C 1
ATOM 2526 O O . MET A 1 345 ? -22.458 33.239 10.553 1.00 86.79 345 MET A O 1
ATOM 2531 N N . PRO A 1 346 ? -22.039 31.014 10.588 1.00 84.76 346 PRO A N 1
ATOM 2532 C CA . PRO A 1 346 ? -21.473 31.074 11.945 1.00 85.54 346 PRO A CA 1
ATOM 2533 C C . PRO A 1 346 ? -20.303 32.050 12.098 1.00 85.99 346 PRO A C 1
ATOM 2534 O O . PRO A 1 346 ? -19.630 32.377 11.117 1.00 85.21 346 PRO A O 1
ATOM 2538 N N . ARG A 1 347 ? -20.077 32.506 13.328 1.00 87.02 347 ARG A N 1
ATOM 2539 C CA . ARG A 1 347 ? -18.989 33.436 13.632 1.00 87.82 347 ARG A CA 1
ATOM 2540 C C . ARG A 1 347 ? -17.619 32.782 13.442 1.00 86.69 347 ARG A C 1
ATOM 2541 O O . ARG A 1 347 ? -16.675 33.425 12.976 1.00 87.00 347 ARG A O 1
ATOM 2543 N N . GLY A 1 348 ? -17.521 31.506 13.808 1.00 85.33 348 GLY A N 1
ATOM 2544 C CA . GLY A 1 348 ? -16.286 30.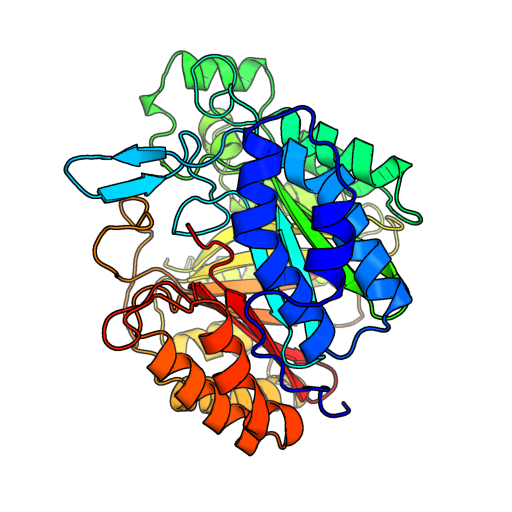744 13.645 1.00 84.23 348 GLY A CA 1
ATOM 2545 C C . GLY A 1 348 ? -16.520 29.246 13.626 1.00 82.51 348 GLY A C 1
ATOM 2546 O O . GLY A 1 348 ? -17.663 28.784 13.614 1.00 81.95 348 GLY A O 1
ATOM 2547 N N . PHE A 1 349 ? -15.427 28.487 13.626 1.00 81.57 349 PHE A N 1
ATOM 2548 C CA . PHE A 1 349 ? -15.494 27.027 13.595 1.00 80.09 349 PHE A CA 1
ATOM 2549 C C . PHE A 1 349 ? -15.842 26.448 14.961 1.00 81.02 349 PHE A C 1
ATOM 2550 O O . PHE A 1 349 ? -15.608 27.078 15.996 1.00 82.52 349 PHE A O 1
ATOM 2558 N N . CYS A 1 350 ? -16.410 25.246 14.948 1.00 80.32 350 CYS A N 1
ATOM 2559 C CA . CYS A 1 350 ? -16.693 24.507 16.171 1.00 81.58 350 CYS A CA 1
ATOM 2560 C C . CYS A 1 350 ? -15.842 23.241 16.195 1.00 80.90 350 CYS A C 1
ATOM 2561 O O . CYS A 1 350 ? -16.291 22.162 15.805 1.00 79.82 350 CYS A O 1
ATOM 2564 N N . GLU A 1 351 ? -14.607 23.391 16.665 1.00 81.73 351 GLU A N 1
ATOM 2565 C CA . GLU A 1 351 ? -13.608 22.326 16.598 1.00 81.33 351 GLU A CA 1
ATOM 2566 C C . GLU A 1 351 ? -13.925 21.190 17.569 1.00 82.00 351 GLU A C 1
ATOM 2567 O O . GLU A 1 351 ? -14.732 21.349 18.484 1.00 83.75 351 GLU A O 1
ATOM 2573 N N . LEU A 1 352 ? -13.288 20.044 17.355 1.00 81.64 352 LEU A N 1
ATOM 2574 C CA . LEU A 1 352 ? -13.514 18.861 18.184 1.00 82.55 352 LEU A CA 1
ATOM 2575 C C . LEU A 1 352 ? -12.977 19.085 19.599 1.00 84.50 352 LEU A C 1
ATOM 2576 O O . LEU A 1 352 ? -11.767 19.059 19.824 1.00 84.95 352 LEU A O 1
ATOM 2581 N N . GLY A 1 353 ? -13.887 19.311 20.545 1.00 86.20 353 GLY A N 1
ATOM 2582 C CA . GLY A 1 353 ? -13.515 19.588 21.934 1.00 88.19 353 GLY A CA 1
ATOM 2583 C C . GLY A 1 353 ? -14.418 20.597 22.622 1.00 89.89 353 GLY A C 1
ATOM 2584 O O . GLY A 1 353 ? -14.634 20.510 23.832 1.00 91.55 353 GLY A O 1
ATOM 2585 N N . LYS A 1 354 ? -14.936 21.560 21.859 1.00 89.76 354 LYS A N 1
ATOM 2586 C CA . LYS A 1 354 ? -15.827 22.593 22.404 1.00 91.49 354 LYS A CA 1
ATOM 2587 C C . LYS A 1 354 ? -17.302 22.237 22.198 1.00 91.27 354 LYS A C 1
ATOM 2588 O O . LYS A 1 354 ? -17.629 21.306 21.458 1.00 89.63 354 LYS A O 1
ATOM 2594 N N . SER A 1 355 ? -18.181 22.986 22.861 1.00 93.07 355 SER A N 1
ATOM 2595 C CA . SER A 1 355 ? -19.618 22.692 22.870 1.00 93.49 355 SER A CA 1
ATOM 2596 C C . SER A 1 355 ? -20.284 23.015 21.532 1.00 92.29 355 SER A C 1
ATOM 2597 O O . SER A 1 355 ? -19.916 23.984 20.864 1.00 91.84 355 SER A O 1
ATOM 2600 N N . SER A 1 356 ? -21.271 22.199 21.159 1.00 91.98 356 SER A N 1
ATOM 2601 C CA . SER A 1 356 ? -21.998 22.356 19.898 1.00 90.74 356 SER A CA 1
ATOM 2602 C C . SER A 1 356 ? -23.300 23.128 20.111 1.00 91.96 356 SER A C 1
ATOM 2603 O O . SER A 1 356 ? -24.371 22.543 20.292 1.00 92.41 356 SER A O 1
ATOM 2606 N N . PHE A 1 359 ? -25.795 24.899 18.317 1.00 80.21 359 PHE A N 1
ATOM 2607 C CA . PHE A 1 359 ? -25.147 25.399 17.110 1.00 78.91 359 PHE A CA 1
ATOM 2608 C C . PHE A 1 359 ? -26.143 25.443 15.956 1.00 78.09 359 PHE A C 1
ATOM 2609 O O . PHE A 1 359 ? -26.929 24.510 15.767 1.00 77.62 359 PHE A O 1
ATOM 2617 N N . GLU A 1 360 ? -26.093 26.525 15.183 1.00 77.45 360 GLU A N 1
ATOM 2618 C CA . GLU A 1 360 ? -27.002 26.716 14.057 1.00 76.90 360 GLU A CA 1
ATOM 2619 C C . GLU A 1 360 ? -26.296 27.360 12.861 1.00 75.06 360 GLU A C 1
ATOM 2620 O O . GLU A 1 360 ? -25.310 28.086 13.020 1.00 75.39 360 GLU A O 1
ATOM 2626 N N . ALA A 1 361 ? -26.805 27.070 11.667 1.00 72.74 361 ALA A N 1
ATOM 2627 C CA . ALA A 1 361 ? -26.216 27.557 10.422 1.00 70.75 361 ALA A CA 1
ATOM 2628 C C . ALA A 1 361 ? -27.210 27.408 9.269 1.00 69.39 361 ALA A C 1
ATOM 2629 O O . ALA A 1 361 ? -28.188 26.664 9.385 1.00 69.15 361 ALA A O 1
ATOM 2631 N N . PRO A 1 362 ? -26.958 28.105 8.144 1.00 67.36 362 PRO A N 1
ATOM 2632 C CA . PRO A 1 362 ? -27.941 28.110 7.064 1.00 66.05 362 PRO A CA 1
ATOM 2633 C C . PRO A 1 362 ? -27.996 26.776 6.329 1.00 63.40 362 PRO A C 1
ATOM 2634 O O . PRO A 1 362 ? -26.994 26.057 6.284 1.00 62.77 362 PRO A O 1
ATOM 2638 N N . MET A 1 363 ? -29.163 26.448 5.777 1.00 61.22 363 MET A N 1
ATOM 2639 C CA . MET A 1 363 ? -29.306 25.266 4.932 1.00 58.97 363 MET A CA 1
ATOM 2640 C C . MET A 1 363 ? -28.818 25.601 3.529 1.00 57.21 363 MET A C 1
ATOM 2641 O O . MET A 1 363 ? -28.647 26.773 3.188 1.00 57.04 363 MET A O 1
ATOM 2646 N N . MET A 1 364 ? -28.596 24.569 2.722 1.00 54.86 364 MET A N 1
ATOM 2647 C CA . MET A 1 364 ? -28.050 24.746 1.381 1.00 53.51 364 MET A CA 1
ATOM 2648 C C . MET A 1 364 ? -28.807 23.949 0.330 1.00 52.27 364 MET A C 1
ATOM 2649 O O . MET A 1 364 ? -29.478 22.967 0.636 1.00 51.51 364 MET A O 1
ATOM 2654 N N . PHE A 1 365 ? -28.691 24.401 -0.914 1.00 51.15 365 PHE A N 1
ATOM 2655 C CA . PHE A 1 365 ? -29.280 23.727 -2.059 1.00 50.78 365 PHE A CA 1
ATOM 2656 C C . PHE A 1 365 ? -28.279 23.733 -3.192 1.00 49.99 365 PHE A C 1
ATOM 2657 O O . PHE A 1 365 ? -27.653 24.758 -3.455 1.00 50.54 365 PHE A O 1
ATOM 2665 N N . HIS A 1 366 ? -28.120 22.594 -3.862 1.00 49.58 366 HIS A N 1
ATOM 2666 C CA . HIS A 1 366 ? -27.424 22.580 -5.140 1.00 49.39 366 HIS A CA 1
ATOM 2667 C C . HIS A 1 366 ? -28.458 22.491 -6.257 1.00 50.26 366 HIS A C 1
ATOM 2668 O O . HIS A 1 366 ? -29.564 21.985 -6.054 1.00 50.54 366 HIS A O 1
ATOM 2675 N N . PHE A 1 367 ? -28.099 23.018 -7.420 1.00 50.28 367 PHE A N 1
ATOM 2676 C CA . PHE A 1 367 ? -28.957 22.959 -8.593 1.00 52.06 367 PHE A CA 1
ATOM 2677 C C . PHE A 1 367 ? -28.162 22.326 -9.720 1.00 53.65 367 PHE A C 1
ATOM 2678 O O . PHE A 1 367 ? -27.125 22.843 -10.132 1.00 52.50 367 PHE A O 1
ATOM 2686 N N . HIS A 1 368 ? -28.655 21.184 -10.187 1.00 56.22 368 HIS A N 1
ATOM 2687 C CA . HIS A 1 368 ? -27.916 20.321 -11.089 1.00 58.28 368 HIS A CA 1
ATOM 2688 C C . HIS A 1 368 ? -28.136 20.737 -12.538 1.00 59.49 368 HIS A C 1
ATOM 2689 O O . HIS A 1 368 ? -29.132 20.360 -13.156 1.00 61.11 368 HIS A O 1
ATOM 2696 N N . LEU A 1 369 ? -27.208 21.532 -13.068 1.00 60.29 369 LEU A N 1
ATOM 2697 C CA . LEU A 1 369 ? -27.206 21.884 -14.491 1.00 62.23 369 LEU A CA 1
ATOM 2698 C C . LEU A 1 369 ? -26.812 20.644 -15.292 1.00 63.33 369 LEU A C 1
ATOM 2699 O O . LEU A 1 369 ? -25.633 20.427 -15.581 1.00 63.07 369 LEU A O 1
ATOM 2704 N N . ASP A 1 370 ? -27.807 19.830 -15.636 1.00 65.02 370 ASP A N 1
ATOM 2705 C CA . ASP A 1 370 ? -27.558 18.498 -16.200 1.00 66.82 370 ASP A CA 1
ATOM 2706 C C . ASP A 1 370 ? -27.439 18.472 -17.723 1.00 69.14 370 ASP A C 1
ATOM 2707 O O . ASP A 1 370 ? -27.036 17.458 -18.295 1.00 70.03 370 ASP A O 1
ATOM 2712 N N . GLY A 1 371 ? -27.791 19.580 -18.372 1.00 70.81 371 GLY A N 1
ATOM 2713 C CA . GLY A 1 371 ? -27.756 19.666 -19.827 1.00 73.05 371 GLY A CA 1
ATOM 2714 C C . GLY A 1 371 ? -28.839 18.849 -20.510 1.00 75.16 371 GLY A C 1
ATOM 2715 O O . GLY A 1 371 ? -28.725 18.527 -21.696 1.00 76.63 371 GLY A O 1
ATOM 2716 N N . SER A 1 372 ? -29.896 18.522 -19.769 1.00 75.09 372 SER A N 1
ATOM 2717 C CA . SER A 1 372 ? -31.004 17.741 -20.307 1.00 76.57 372 SER A CA 1
ATOM 2718 C C . SER A 1 372 ? -32.016 18.662 -20.987 1.00 77.86 372 SER A C 1
ATOM 2719 O O . SER A 1 372 ? -31.770 19.858 -21.160 1.00 77.75 372 SER A O 1
ATOM 2722 N N . GLN A 1 373 ? -33.156 18.090 -21.366 1.00 79.25 373 GLN A N 1
ATOM 2723 C CA . GLN A 1 373 ? -34.235 18.834 -22.022 1.00 80.59 373 GLN A CA 1
ATOM 2724 C C . GLN A 1 373 ? -35.035 19.738 -21.068 1.00 78.72 373 GLN A C 1
ATOM 2725 O O . GLN A 1 373 ? -35.775 20.611 -21.521 1.00 80.40 373 GLN A O 1
ATOM 2731 N N . SER A 1 374 ? -34.879 19.533 -19.761 1.00 75.77 374 SER A N 1
ATOM 2732 C CA . SER A 1 374 ? -35.710 20.204 -18.758 1.00 73.86 374 SER A CA 1
ATOM 2733 C C . SER A 1 374 ? -35.470 21.722 -18.688 1.00 72.31 374 SER A C 1
ATOM 2734 O O . SER A 1 374 ? -34.344 22.182 -18.895 1.00 71.43 374 SER A O 1
ATOM 2737 N N . PRO A 1 375 ? -36.531 22.505 -18.400 1.00 71.02 375 PRO A N 1
ATOM 2738 C CA . PRO A 1 375 ? -36.369 23.951 -18.215 1.00 69.64 375 PRO A CA 1
ATOM 2739 C C . PRO A 1 375 ? -35.671 24.337 -16.907 1.00 66.33 375 PRO A C 1
ATOM 2740 O O . PRO A 1 375 ? -35.003 25.369 -16.854 1.00 64.97 375 PRO A O 1
ATOM 2744 N N . PHE A 1 376 ? -35.837 23.522 -15.867 1.00 64.24 376 PHE A N 1
ATOM 2745 C CA . PHE A 1 376 ? -35.270 23.810 -14.551 1.00 62.13 376 PHE A CA 1
ATOM 2746 C C . PHE A 1 376 ? -34.221 22.776 -14.135 1.00 61.04 376 PHE A C 1
ATOM 2747 O O . PHE A 1 376 ? -34.402 21.579 -14.374 1.00 61.37 376 PHE A O 1
ATOM 2755 N N . PRO A 1 377 ? -33.127 23.232 -13.494 1.00 59.98 377 PRO A N 1
ATOM 2756 C CA . PRO A 1 377 ? -32.108 22.307 -13.004 1.00 59.28 377 PRO A CA 1
ATOM 2757 C C . PRO A 1 377 ? -32.571 21.540 -11.762 1.00 58.87 377 PRO A C 1
ATOM 2758 O O . PRO A 1 377 ? -33.259 22.100 -10.908 1.00 58.97 377 PRO A O 1
ATOM 2762 N N . ASP A 1 378 ? -32.180 20.271 -11.675 1.00 59.07 378 ASP A N 1
ATOM 2763 C CA . ASP A 1 378 ? -32.605 19.378 -10.594 1.00 59.21 378 ASP A CA 1
ATOM 2764 C C . ASP A 1 378 ? -32.100 19.888 -9.234 1.00 57.09 378 ASP A C 1
ATOM 2765 O O . ASP A 1 378 ? -30.893 20.032 -9.045 1.00 57.18 378 ASP A O 1
ATOM 2770 N N . PRO A 1 379 ? -33.017 20.165 -8.286 1.00 56.17 379 PRO A N 1
ATOM 2771 C CA . PRO A 1 379 ? -32.610 20.652 -6.969 1.00 54.85 379 PRO A CA 1
ATOM 2772 C C . PRO A 1 379 ? -32.283 19.539 -5.969 1.00 53.51 379 PRO A C 1
ATOM 2773 O O . PRO A 1 379 ? -32.865 18.457 -6.027 1.00 53.85 379 PRO A O 1
ATOM 2777 N N . GLN A 1 380 ? -31.353 19.822 -5.061 1.00 52.17 380 GLN A N 1
ATOM 2778 C CA . GLN A 1 380 ? -31.013 18.916 -3.968 1.00 51.09 380 GLN A CA 1
ATOM 2779 C C . GLN A 1 380 ? -30.793 19.739 -2.704 1.00 50.05 380 GLN A C 1
ATOM 2780 O O . GLN A 1 380 ? -30.056 20.721 -2.723 1.00 49.51 380 GLN A O 1
ATOM 2786 N N . MET A 1 381 ? -31.439 19.336 -1.614 1.00 50.10 381 MET A N 1
ATOM 2787 C CA . MET A 1 381 ? -31.400 20.084 -0.359 1.00 50.36 381 MET A CA 1
ATOM 2788 C C . MET A 1 381 ? -30.331 19.532 0.572 1.00 50.10 381 MET A C 1
ATOM 2789 O O . MET A 1 381 ? -30.170 18.321 0.692 1.00 50.05 381 MET A O 1
ATOM 2794 N N . TYR A 1 382 ? -29.612 20.438 1.230 1.00 50.27 382 TYR A N 1
ATOM 2795 C CA . TYR A 1 382 ? -28.677 20.092 2.295 1.00 50.03 382 TYR A CA 1
ATOM 2796 C C . TYR A 1 382 ? -29.115 20.824 3.553 1.00 50.84 382 TYR A C 1
ATOM 2797 O O . TYR A 1 382 ? -29.287 22.041 3.526 1.00 51.78 382 TYR A O 1
ATOM 2806 N N . VAL A 1 383 ? -29.305 20.089 4.645 1.00 51.07 383 VAL A N 1
ATOM 2807 C CA . VAL A 1 383 ? -29.633 20.696 5.935 1.00 51.62 383 VAL A CA 1
ATOM 2808 C C . VAL A 1 383 ? -28.472 20.499 6.902 1.00 51.34 383 VAL A C 1
ATOM 2809 O O . VAL A 1 383 ? -27.979 19.384 7.066 1.00 49.77 383 VAL A O 1
ATOM 2813 N N . CYS A 1 384 ? -28.031 21.588 7.528 1.00 51.43 384 CYS A N 1
ATOM 2814 C CA . CYS A 1 384 ? -26.967 21.521 8.518 1.00 52.39 384 CYS A CA 1
ATOM 2815 C C . CYS A 1 384 ? -27.534 20.980 9.823 1.00 53.11 384 CYS A C 1
ATOM 2816 O O . CYS A 1 384 ? -28.287 21.672 10.504 1.00 54.50 384 CYS A O 1
ATOM 2819 N N . VAL A 1 385 ? -27.177 19.740 10.149 1.00 52.61 385 VAL A N 1
ATOM 2820 C CA . VAL A 1 385 ? -27.613 19.095 11.386 1.00 53.89 385 VAL A CA 1
ATOM 2821 C C . VAL A 1 385 ? -26.541 19.175 12.479 1.00 54.19 385 VAL A C 1
ATOM 2822 O O . VAL A 1 385 ? -26.736 18.669 13.585 1.00 54.47 385 VAL A O 1
ATOM 2826 N N . PHE A 1 386 ? -25.413 19.809 12.164 1.00 53.79 386 PHE A N 1
ATOM 2827 C CA . PHE A 1 386 ? -24.378 20.074 13.157 1.00 54.34 386 PHE A CA 1
ATOM 2828 C C . PHE A 1 386 ? -24.998 20.920 14.263 1.00 56.51 386 PHE A C 1
ATOM 2829 O O . PHE A 1 386 ? -25.575 21.974 13.990 1.00 57.79 386 PHE A O 1
ATOM 2837 N N . GLY A 1 387 ? -24.890 20.444 15.501 1.00 57.41 387 GLY A N 1
ATOM 2838 C CA . GLY A 1 387 ? -25.553 21.078 16.640 1.00 59.65 387 GLY A CA 1
ATOM 2839 C C . GLY A 1 387 ? -26.669 20.217 17.211 1.00 60.56 387 GLY A C 1
ATOM 2840 O O . GLY A 1 387 ? -26.945 20.268 18.408 1.00 62.03 387 GLY A O 1
ATOM 2841 N N . MET A 1 388 ? -27.318 19.435 16.349 1.00 60.07 388 MET A N 1
ATOM 2842 C CA . MET A 1 388 ? -28.370 18.515 16.774 1.00 60.77 388 MET A CA 1
ATOM 2843 C C . MET A 1 388 ? -27.748 17.209 17.248 1.00 60.72 388 MET A C 1
ATOM 2844 O O . MET A 1 388 ? -26.717 16.782 16.725 1.00 59.22 388 MET A O 1
ATOM 2849 N N . ASN A 1 389 ? -28.379 16.579 18.237 1.00 62.00 389 ASN A N 1
ATOM 2850 C CA . ASN A 1 389 ? -27.899 15.308 18.778 1.00 62.13 389 ASN A CA 1
ATOM 2851 C C . ASN A 1 389 ? -27.809 14.255 17.673 1.00 60.30 389 ASN A C 1
ATOM 2852 O O . ASN A 1 389 ? -28.808 13.931 17.032 1.00 60.52 389 ASN A O 1
ATOM 2857 N N . SER A 1 390 ? -26.607 13.732 17.458 1.00 58.99 390 SER A N 1
ATOM 2858 C CA . SER A 1 390 ? -26.331 12.843 16.329 1.00 57.71 390 SER A CA 1
ATOM 2859 C C . SER A 1 390 ? -27.025 11.485 16.436 1.00 58.65 390 SER A C 1
ATOM 2860 O O . SER A 1 390 ? -27.513 10.957 15.437 1.00 58.37 390 SER A O 1
ATOM 2863 N N . ARG A 1 391 ? -27.055 10.923 17.643 1.00 60.70 391 ARG A N 1
ATOM 2864 C CA . ARG A 1 391 ? -27.773 9.674 17.908 1.00 61.91 391 ARG A CA 1
ATOM 2865 C C . ARG A 1 391 ? -29.271 9.854 17.653 1.00 62.89 391 ARG A C 1
ATOM 2866 O O . ARG A 1 391 ? -29.919 8.982 17.072 1.00 63.12 391 ARG A O 1
ATOM 2874 N N . LYS A 1 392 ? -29.807 10.989 18.095 1.00 63.48 392 LYS A N 1
ATOM 2875 C CA . LYS A 1 392 ? -31.221 11.314 17.916 1.00 64.84 392 LYS A CA 1
ATOM 2876 C C . LYS A 1 392 ? -31.556 11.533 16.437 1.00 63.03 392 LYS A C 1
ATOM 2877 O O . LYS A 1 392 ? -32.638 11.158 15.980 1.00 63.63 392 LYS A O 1
ATOM 2883 N N . LEU A 1 393 ? -30.629 12.144 15.702 1.00 60.72 393 LEU A N 1
ATOM 2884 C CA . LEU A 1 393 ? -30.793 12.362 14.264 1.00 59.25 393 LEU A CA 1
ATOM 2885 C C . LEU A 1 393 ? -30.844 11.037 13.502 1.00 58.62 393 LEU A C 1
ATOM 2886 O O . LEU A 1 393 ? -31.682 10.866 12.618 1.00 59.38 393 LEU A O 1
ATOM 2891 N N . VAL A 1 394 ? -29.948 10.112 13.845 1.00 58.01 394 VAL A N 1
ATOM 2892 C CA . VAL A 1 394 ? -29.864 8.821 13.155 1.00 57.42 394 VAL A CA 1
ATOM 2893 C C . VAL A 1 394 ? -31.069 7.936 13.477 1.00 59.00 394 VAL A C 1
ATOM 2894 O O . VAL A 1 394 ? -31.509 7.154 12.631 1.00 59.11 394 VAL A O 1
ATOM 2898 N N . GLU A 1 395 ? -31.598 8.062 14.693 1.00 60.25 395 GLU A N 1
ATOM 2899 C CA . GLU A 1 395 ? -32.841 7.389 15.066 1.00 61.93 395 GLU A CA 1
ATOM 2900 C C . GLU A 1 395 ? -33.997 7.924 14.225 1.00 61.42 395 GLU A C 1
ATOM 2901 O O . GLU A 1 395 ? -34.833 7.157 13.750 1.00 61.95 395 GLU A O 1
ATOM 2903 N N . GLY A 1 396 ? -34.032 9.242 14.042 1.00 60.49 396 GLY A N 1
ATOM 2904 C CA . GLY A 1 396 ? -35.020 9.882 13.175 1.00 59.99 396 GLY A CA 1
ATOM 2905 C C . GLY A 1 396 ? -34.854 9.489 11.717 1.00 58.49 396 GLY A C 1
ATOM 2906 O O . GLY A 1 396 ? -35.836 9.349 10.990 1.00 58.57 396 GLY A O 1
ATOM 2907 N N . LEU A 1 397 ? -33.606 9.317 11.289 1.00 57.03 397 LEU A N 1
ATOM 2908 C CA . LEU A 1 397 ? -33.308 8.846 9.932 1.00 56.38 397 LEU A CA 1
ATOM 2909 C C . LEU A 1 397 ? -33.769 7.405 9.716 1.00 56.71 397 LEU A C 1
ATOM 2910 O O . LEU A 1 397 ? -34.206 7.049 8.621 1.00 56.38 397 LEU A O 1
ATOM 2915 N N . THR A 1 398 ? -33.664 6.585 10.760 1.00 57.27 398 THR A N 1
ATOM 2916 C CA . THR A 1 398 ? -34.124 5.198 10.709 1.00 57.85 398 THR A CA 1
ATOM 2917 C C . THR A 1 398 ? -35.632 5.136 10.449 1.00 59.39 398 THR A C 1
ATOM 2918 O O . THR A 1 398 ? -36.099 4.282 9.698 1.00 59.49 398 THR A O 1
ATOM 2922 N N . THR A 1 399 ? -36.379 6.051 11.067 1.00 60.31 399 THR A N 1
ATOM 2923 C CA . THR A 1 399 ? -37.819 6.187 10.830 1.00 61.65 399 THR A CA 1
ATOM 2924 C C . THR A 1 399 ? -38.116 6.442 9.350 1.00 60.81 399 THR A C 1
ATOM 2925 O O . THR A 1 399 ? -39.063 5.881 8.797 1.00 62.68 399 THR A O 1
ATOM 2929 N N . PHE A 1 400 ? -37.298 7.279 8.717 1.00 58.81 400 PHE A N 1
ATOM 2930 C CA . PHE A 1 400 ? -37.428 7.562 7.286 1.00 57.92 400 PHE A CA 1
ATOM 2931 C C . PHE A 1 400 ? -37.023 6.368 6.412 1.00 57.81 400 PHE A C 1
ATOM 2932 O O . PHE A 1 400 ? -37.613 6.151 5.354 1.00 58.62 400 PHE A O 1
ATOM 2940 N N . TYR A 1 401 ? -36.022 5.604 6.848 1.00 57.94 401 TYR A N 1
ATOM 2941 C CA . TYR A 1 401 ? -35.611 4.395 6.121 1.00 57.83 401 TYR A CA 1
ATOM 2942 C C . TYR A 1 401 ? -36.738 3.366 6.080 1.00 59.83 401 TYR A C 1
ATOM 2943 O O . TYR A 1 401 ? -36.934 2.697 5.065 1.00 60.26 401 TYR A O 1
ATOM 2952 N N . ARG A 1 402 ? -37.464 3.237 7.188 1.00 61.72 402 ARG A N 1
ATOM 2953 C CA . ARG A 1 402 ? -38.621 2.342 7.254 1.00 64.23 402 ARG A CA 1
ATOM 2954 C C . ARG A 1 402 ? -39.784 2.844 6.399 1.00 64.04 402 ARG A C 1
ATOM 2955 O O . ARG A 1 402 ? -40.531 2.046 5.840 1.00 65.59 402 ARG A O 1
ATOM 2963 N N . ARG A 1 403 ? -39.930 4.163 6.300 1.00 62.59 403 ARG A N 1
ATOM 2964 C CA . ARG A 1 403 ? -40.982 4.769 5.484 1.00 63.33 403 ARG A CA 1
ATOM 2965 C C . ARG A 1 403 ? -40.817 4.440 3.996 1.00 62.44 403 ARG A C 1
ATOM 2966 O O . ARG A 1 403 ? -41.794 4.123 3.318 1.00 63.59 403 ARG A O 1
ATOM 2974 N N . VAL A 1 404 ? -39.585 4.517 3.499 1.00 60.34 404 VAL A N 1
ATOM 2975 C CA . VAL A 1 404 ? -39.298 4.247 2.085 1.00 59.77 404 VAL A CA 1
ATOM 2976 C C . VAL A 1 404 ? -38.904 2.787 1.817 1.00 60.68 404 VAL A C 1
ATOM 2977 O O . VAL A 1 404 ? -38.515 2.441 0.700 1.00 60.49 404 VAL A O 1
ATOM 2981 N N . GLY A 1 405 ? -39.002 1.940 2.841 1.00 61.68 405 GLY A N 1
ATOM 2982 C CA . GLY A 1 405 ? -38.857 0.492 2.673 1.00 62.69 405 GLY A CA 1
ATOM 2983 C C . GLY A 1 405 ? -37.439 -0.035 2.532 1.00 61.42 405 GLY A C 1
ATOM 2984 O O . GLY A 1 405 ? -37.236 -1.119 1.985 1.00 61.79 405 GLY A O 1
ATOM 2985 N N . TRP A 1 406 ? -36.458 0.718 3.024 1.00 60.18 406 TRP A N 1
ATOM 2986 C CA . TRP A 1 406 ? -35.065 0.275 2.998 1.00 59.48 406 TRP A CA 1
ATOM 2987 C C . TRP A 1 406 ? -34.794 -0.605 4.216 1.00 61.20 406 TRP A C 1
ATOM 2988 O O . TRP A 1 406 ? -34.261 -0.142 5.229 1.00 60.24 406 TRP A O 1
ATOM 2999 N N . GLU A 1 407 ? -35.161 -1.880 4.095 1.00 64.03 407 GLU A N 1
ATOM 3000 C CA . GLU A 1 407 ? -35.191 -2.810 5.225 1.00 65.97 407 GLU A CA 1
ATOM 3001 C C . GLU A 1 407 ? -33.820 -3.030 5.862 1.00 65.30 407 GLU A C 1
ATOM 3002 O O . GLU A 1 407 ? -33.658 -2.824 7.066 1.00 65.87 407 GLU A O 1
ATOM 3005 N N . GLU A 1 408 ? -32.842 -3.448 5.062 1.00 64.56 408 GLU A N 1
ATOM 3006 C CA . GLU A 1 408 ? -31.490 -3.691 5.576 1.00 63.41 408 GLU A CA 1
ATOM 3007 C C . GLU A 1 408 ? -30.892 -2.433 6.207 1.00 60.87 408 GLU A C 1
ATOM 3008 O O . GLU A 1 408 ? -30.243 -2.506 7.253 1.00 60.30 408 GLU A O 1
ATOM 3014 N N . MET A 1 409 ? -31.119 -1.285 5.571 1.00 58.93 409 MET A N 1
ATOM 3015 C CA . MET A 1 409 ? -30.587 -0.011 6.055 1.00 56.83 409 MET A CA 1
ATOM 3016 C C . MET A 1 409 ? -31.242 0.408 7.369 1.00 57.60 409 MET A C 1
ATOM 3017 O O . MET A 1 409 ? -30.566 0.885 8.277 1.00 57.45 409 MET A O 1
ATOM 3022 N N . ALA A 1 410 ? -32.556 0.227 7.467 1.00 59.58 410 ALA A N 1
ATOM 3023 C CA . ALA A 1 410 ? -33.292 0.544 8.690 1.00 60.45 410 ALA A CA 1
ATOM 3024 C C . ALA A 1 410 ? -32.806 -0.294 9.874 1.00 61.75 410 ALA A C 1
ATOM 3025 O O . ALA A 1 410 ? -32.637 0.219 10.981 1.00 61.60 410 ALA A O 1
ATOM 3027 N N . SER A 1 411 ? -32.571 -1.580 9.624 1.00 62.92 411 SER A N 1
ATOM 3028 C CA . SER A 1 411 ? -32.178 -2.524 10.667 1.00 64.29 411 SER A CA 1
ATOM 3029 C C . SER A 1 411 ? -30.741 -2.337 11.159 1.00 62.95 411 SER A C 1
ATOM 3030 O O . SER A 1 411 ? -30.466 -2.536 12.343 1.00 63.35 411 SER A O 1
ATOM 3033 N N . HIS A 1 412 ? -29.832 -1.961 10.260 1.00 60.96 412 HIS A N 1
ATOM 3034 C CA . HIS A 1 412 ? -28.395 -2.003 10.561 1.00 59.98 412 HIS A CA 1
ATOM 3035 C C . HIS A 1 412 ? -27.654 -0.657 10.598 1.00 57.99 412 HIS A C 1
ATOM 3036 O O . HIS A 1 412 ? -26.597 -0.574 11.220 1.00 57.44 412 HIS A O 1
ATOM 3043 N N . TYR A 1 413 ? -28.180 0.389 9.960 1.00 57.78 413 TYR A N 1
ATOM 3044 C CA . TYR A 1 413 ? -27.404 1.632 9.820 1.00 56.11 413 TYR A CA 1
ATOM 3045 C C . TYR A 1 413 ? -27.055 2.305 11.151 1.00 56.60 413 TYR A C 1
ATOM 3046 O O . TYR A 1 413 ? -25.925 2.765 11.338 1.00 55.15 413 TYR A O 1
ATOM 3055 N N . GLN A 1 414 ? -28.025 2.379 12.057 1.00 58.34 414 GLN A N 1
ATOM 3056 C CA . GLN A 1 414 ? -27.822 3.047 13.342 1.00 58.95 414 GLN A CA 1
ATOM 3057 C C . GLN A 1 414 ? -26.643 2.452 14.104 1.00 58.63 414 GLN A C 1
ATOM 3058 O O . GLN A 1 414 ? -25.740 3.175 14.524 1.00 58.54 414 GLN A O 1
ATOM 3064 N N . ALA A 1 415 ? -26.654 1.132 14.267 1.00 59.23 415 ALA A N 1
ATOM 3065 C CA . ALA A 1 415 ? -25.582 0.421 14.964 1.00 58.66 415 ALA A CA 1
ATOM 3066 C C . ALA A 1 415 ? -24.213 0.602 14.294 1.00 56.65 415 ALA A C 1
ATOM 3067 O O . ALA A 1 415 ? -23.183 0.584 14.969 1.00 55.50 415 ALA A O 1
ATOM 3069 N N . ASN A 1 416 ? -24.207 0.768 12.972 1.00 55.41 416 ASN A N 1
ATOM 3070 C CA . ASN A 1 416 ? -22.966 0.998 12.222 1.00 53.82 416 ASN A CA 1
ATOM 3071 C C . ASN A 1 416 ? -22.431 2.415 12.386 1.00 52.72 416 ASN A C 1
ATOM 3072 O O . ASN A 1 416 ? -21.227 2.617 12.526 1.00 52.94 416 ASN A O 1
ATOM 3077 N N . PHE A 1 417 ? -23.334 3.390 12.355 1.00 53.16 417 PHE A N 1
ATOM 3078 C CA . PHE A 1 417 ? -22.981 4.791 12.543 1.00 52.44 417 PHE A CA 1
ATOM 3079 C C . PHE A 1 417 ? -22.312 4.995 13.895 1.00 53.45 417 PHE A C 1
ATOM 3080 O O . PHE A 1 417 ? -21.250 5.611 13.982 1.00 52.15 417 PHE A O 1
ATOM 3088 N N . LEU A 1 418 ? -22.941 4.472 14.944 1.00 56.07 418 LEU A N 1
ATOM 3089 C CA . LEU A 1 418 ? -22.434 4.627 16.306 1.00 57.48 418 LEU A CA 1
ATOM 3090 C C . LEU A 1 418 ? -21.124 3.864 16.518 1.00 57.80 418 LEU A C 1
ATOM 3091 O O . LEU A 1 418 ? -20.258 4.316 17.266 1.00 58.28 418 LEU A O 1
ATOM 3096 N N . ALA A 1 419 ? -20.979 2.721 15.848 1.00 58.20 419 ALA A N 1
ATOM 3097 C CA . ALA A 1 419 ? -19.772 1.893 15.959 1.00 58.60 419 ALA A CA 1
ATOM 3098 C C . ALA A 1 419 ? -18.493 2.630 15.543 1.00 58.09 419 ALA A C 1
ATOM 3099 O O . ALA A 1 419 ? -17.403 2.281 15.997 1.00 57.80 419 ALA A O 1
ATOM 3101 N N . ASN A 1 420 ? -18.633 3.643 14.687 1.00 57.89 420 ASN A N 1
ATOM 3102 C CA . ASN A 1 420 ? -17.501 4.467 14.253 1.00 57.26 420 ASN A CA 1
ATOM 3103 C C . ASN A 1 420 ? -16.895 5.369 15.336 1.00 58.79 420 ASN A C 1
ATOM 3104 O O . ASN A 1 420 ? -15.808 5.913 15.138 1.00 58.06 420 ASN A O 1
ATOM 3109 N N . TYR A 1 421 ? -17.585 5.532 16.468 1.00 61.50 421 TYR A N 1
ATOM 3110 C CA . TYR A 1 421 ? -17.123 6.416 17.547 1.00 62.88 421 TYR A CA 1
ATOM 3111 C C . TYR A 1 421 ? -17.205 5.708 18.915 1.00 66.07 421 TYR A C 1
ATOM 3112 O O . TYR A 1 421 ? -18.066 6.028 19.740 1.00 67.24 421 TYR A O 1
ATOM 3121 N N . PRO A 1 422 ? -16.295 4.744 19.163 1.00 67.90 422 PRO A N 1
ATOM 3122 C CA . PRO A 1 422 ? -16.362 3.891 20.359 1.00 70.44 422 PRO A CA 1
ATOM 3123 C C . PRO A 1 422 ? -16.336 4.651 21.690 1.00 72.91 422 PRO A C 1
ATOM 3124 O O . PRO A 1 422 ? -17.243 4.486 22.511 1.00 74.01 422 PRO A O 1
ATOM 3128 N N . ASP A 1 423 ? -15.307 5.470 21.892 1.00 73.56 423 ASP A N 1
ATOM 3129 C CA . ASP A 1 423 ? -15.153 6.234 23.129 1.00 75.75 423 ASP A CA 1
ATOM 3130 C C . ASP A 1 423 ? -15.814 7.600 22.981 1.00 75.77 423 ASP A C 1
ATOM 3131 O O . ASP A 1 423 ? -15.136 8.605 22.749 1.00 75.07 423 ASP A O 1
ATOM 3133 N N . GLU A 1 424 ? -17.140 7.624 23.117 1.00 76.52 424 GLU A N 1
ATOM 3134 C CA . GLU A 1 424 ? -17.933 8.834 22.883 1.00 76.13 424 GLU A CA 1
ATOM 3135 C C . GLU A 1 424 ? -19.227 8.830 23.697 1.00 77.11 424 GLU A C 1
ATOM 3136 O O . GLU A 1 424 ? -19.868 7.789 23.856 1.00 77.66 424 GLU A O 1
ATOM 3142 N N . ASP A 1 425 ? -19.602 10.003 24.204 1.00 77.15 425 ASP A N 1
ATOM 3143 C CA . ASP A 1 425 ? -20.886 10.196 24.872 1.00 77.96 425 ASP A CA 1
ATOM 3144 C C . ASP A 1 425 ? -21.933 10.621 23.844 1.00 75.91 425 ASP A C 1
ATOM 3145 O O . ASP A 1 425 ? -21.942 11.769 23.397 1.00 75.09 425 ASP A O 1
ATOM 3150 N N . PHE A 1 426 ? -22.815 9.694 23.475 1.00 74.48 426 PHE A N 1
ATOM 3151 C CA . PHE A 1 426 ? -23.860 9.967 22.483 1.00 72.53 426 PHE A CA 1
ATOM 3152 C C . PHE A 1 426 ? -25.027 10.773 23.063 1.00 73.80 426 PHE A C 1
ATOM 3153 O O . PHE A 1 426 ? -25.880 11.265 22.319 1.00 73.28 426 PHE A O 1
ATOM 3161 N N . GLU A 1 427 ? -25.061 10.896 24.387 1.00 75.48 427 GLU A N 1
ATOM 3162 C CA . GLU A 1 427 ? -26.052 11.716 25.079 1.00 76.84 427 GLU A CA 1
ATOM 3163 C C . GLU A 1 427 ? -25.849 13.205 24.779 1.00 75.73 427 GLU A C 1
ATOM 3164 O O . GLU A 1 427 ? -26.811 13.972 24.757 1.00 76.54 427 GLU A O 1
ATOM 3170 N N . LYS A 1 428 ? -24.596 13.599 24.545 1.00 74.18 428 LYS A N 1
ATOM 3171 C CA . LYS A 1 428 ? -24.233 15.002 24.317 1.00 73.27 428 LYS A CA 1
ATOM 3172 C C . LYS A 1 428 ? -23.645 15.287 22.922 1.00 69.89 428 LYS A C 1
ATOM 3173 O O . LYS A 1 428 ? -23.593 16.446 22.505 1.00 69.31 428 LYS A O 1
ATOM 3176 N N . ALA A 1 429 ? -23.216 14.246 22.207 1.00 67.14 429 ALA A N 1
ATOM 3177 C CA . ALA A 1 429 ? -22.504 14.413 20.931 1.00 64.33 429 ALA A CA 1
ATOM 3178 C C . ALA A 1 429 ? -23.419 14.912 19.811 1.00 62.66 429 ALA A C 1
ATOM 3179 O O . ALA A 1 429 ? -24.388 14.244 19.448 1.00 61.96 429 ALA A O 1
ATOM 3181 N N . ALA A 1 430 ? -23.092 16.083 19.268 1.00 61.21 430 ALA A N 1
ATOM 3182 C CA . ALA A 1 430 ? -23.886 16.708 18.212 1.00 60.37 430 ALA A CA 1
ATOM 3183 C C . ALA A 1 430 ? -23.041 17.082 16.989 1.00 58.28 430 ALA A C 1
ATOM 3184 O O . ALA A 1 430 ? -23.433 17.940 16.195 1.00 57.68 430 ALA A O 1
ATOM 3186 N N . HIS A 1 431 ? -21.891 16.428 16.839 1.00 57.12 431 HIS A N 1
ATOM 3187 C CA . HIS A 1 431 ? -20.951 16.737 15.762 1.00 55.61 431 HIS A CA 1
ATOM 3188 C C . HIS A 1 431 ? -20.651 15.537 14.857 1.00 54.15 431 HIS A C 1
ATOM 3189 O O . HIS A 1 431 ? -19.847 15.653 13.935 1.00 53.32 431 HIS A O 1
ATOM 3196 N N . LEU A 1 432 ? -21.304 14.402 15.106 1.00 54.17 432 LEU A N 1
ATOM 3197 C CA . LEU A 1 432 ? -21.006 13.162 14.383 1.00 53.08 432 LEU A CA 1
ATOM 3198 C C . LEU A 1 432 ? -21.612 13.180 12.977 1.00 52.28 432 LEU A C 1
ATOM 3199 O O . LEU A 1 432 ? -21.115 12.499 12.074 1.00 51.22 432 LEU A O 1
ATOM 3204 N N . CYS A 1 433 ? -22.690 13.945 12.806 1.00 52.57 433 CYS A N 1
ATOM 3205 C CA . CYS A 1 433 ? -23.229 14.266 11.482 1.00 51.98 433 CYS A CA 1
ATOM 3206 C C . CYS A 1 433 ? -23.330 15.782 11.337 1.00 51.35 433 CYS A C 1
ATOM 3207 O O . CYS A 1 433 ? -23.934 16.447 12.173 1.00 52.04 433 CYS A O 1
ATOM 3210 N N . ALA A 1 434 ? -22.736 16.318 10.274 1.00 50.99 434 ALA A N 1
ATOM 3211 C CA . ALA A 1 434 ? -22.721 17.761 10.027 1.00 51.00 434 ALA A CA 1
ATOM 3212 C C . ALA A 1 434 ? -23.857 18.180 9.092 1.00 50.62 434 ALA A C 1
ATOM 3213 O O . ALA A 1 434 ? -24.608 19.109 9.390 1.00 51.86 434 ALA A O 1
ATOM 3215 N N . TYR A 1 435 ? -23.963 17.494 7.958 1.00 50.08 435 TYR A N 1
ATOM 3216 C CA . TYR A 1 435 ? -25.004 17.763 6.968 1.00 49.90 435 TYR A CA 1
ATOM 3217 C C . TYR A 1 435 ? -25.719 16.478 6.576 1.00 49.61 435 TYR A C 1
ATOM 3218 O O . TYR A 1 435 ? -25.126 15.399 6.591 1.00 48.41 435 TYR A O 1
ATOM 3227 N N . VAL A 1 436 ? -27.000 16.606 6.239 1.00 50.14 436 VAL A N 1
ATOM 3228 C CA . VAL A 1 436 ? -27.735 15.545 5.558 1.00 50.80 436 VAL A CA 1
ATOM 3229 C C . VAL A 1 436 ? -28.335 16.124 4.283 1.00 50.36 436 VAL A C 1
ATOM 3230 O O . VAL A 1 436 ? -28.862 17.237 4.294 1.00 51.39 436 VAL A O 1
ATOM 3234 N N . SER A 1 437 ? -28.250 15.376 3.188 1.00 50.19 437 SER A N 1
ATOM 3235 C CA . SER A 1 437 ? -28.769 15.835 1.902 1.00 50.25 437 SER A CA 1
ATOM 3236 C C . SER A 1 437 ? -30.010 15.049 1.492 1.00 51.01 437 SER A C 1
ATOM 3237 O O . SER A 1 437 ? -30.159 13.883 1.861 1.00 51.64 437 SER A O 1
ATOM 3240 N N . PHE A 1 438 ? -30.887 15.695 0.724 1.00 51.12 438 PHE A N 1
ATOM 3241 C CA . PHE A 1 438 ? -32.093 15.054 0.202 1.00 51.90 438 PHE A CA 1
ATOM 3242 C C . PHE A 1 438 ? -32.361 15.451 -1.249 1.00 52.01 438 PHE A C 1
ATOM 3243 O O . PHE A 1 438 ? -32.383 16.635 -1.580 1.00 51.03 438 PHE A O 1
ATOM 3251 N N . ALA A 1 439 ? -32.579 14.450 -2.098 1.00 53.18 439 ALA A N 1
ATOM 3252 C CA . ALA A 1 439 ? -32.986 14.666 -3.487 1.00 54.64 439 ALA A CA 1
ATOM 3253 C C . ALA A 1 439 ? -33.960 13.579 -3.924 1.00 56.55 439 ALA A C 1
ATOM 3254 O O . ALA A 1 439 ? -34.067 12.535 -3.275 1.00 57.72 439 ALA A O 1
ATOM 3256 N N . TYR A 1 440 ? -34.672 13.838 -5.018 1.00 58.45 440 TYR A N 1
ATOM 3257 C CA . TYR A 1 440 ? -35.587 12.869 -5.613 1.00 60.45 440 TYR A CA 1
ATOM 3258 C C . TYR A 1 440 ? -35.041 12.451 -6.979 1.00 61.22 440 TYR A C 1
ATOM 3259 O O . TYR A 1 440 ? -35.088 13.224 -7.936 1.00 61.78 440 TYR A O 1
ATOM 3268 N N . LYS A 1 441 ? -34.504 11.234 -7.051 1.00 62.28 441 LYS A N 1
ATOM 3269 C CA . LYS A 1 441 ? -33.885 10.711 -8.270 1.00 63.36 441 LYS A CA 1
ATOM 3270 C C . LYS A 1 441 ? -34.523 9.387 -8.678 1.00 64.89 441 LYS A C 1
ATOM 3271 O O . LYS A 1 441 ? -34.648 8.477 -7.857 1.00 64.88 441 LYS A O 1
ATOM 3277 N N . ASN A 1 442 ? -34.920 9.293 -9.948 1.00 66.44 442 ASN A N 1
ATOM 3278 C CA . ASN A 1 442 ? -35.502 8.072 -10.520 1.00 68.01 442 ASN A CA 1
ATOM 3279 C C . ASN A 1 442 ? -36.691 7.539 -9.720 1.00 68.34 442 ASN A C 1
ATOM 3280 O O . ASN A 1 442 ? -36.803 6.335 -9.484 1.00 69.26 442 ASN A O 1
ATOM 3285 N N . GLY A 1 443 ? -37.572 8.446 -9.308 1.00 67.64 443 GLY A N 1
ATOM 3286 C CA . GLY A 1 443 ? -38.761 8.084 -8.538 1.00 68.08 443 GLY A CA 1
ATOM 3287 C C . GLY A 1 443 ? -38.464 7.523 -7.157 1.00 66.59 443 GLY A C 1
ATOM 3288 O O . GLY A 1 443 ? -39.183 6.649 -6.675 1.00 67.98 443 GLY A O 1
ATOM 3289 N N . GLY A 1 444 ? -37.413 8.027 -6.515 1.00 64.00 444 GLY A N 1
ATOM 3290 C CA . GLY A 1 444 ? -37.019 7.541 -5.193 1.00 62.71 444 GLY A CA 1
ATOM 3291 C C . GLY A 1 444 ? -36.149 8.514 -4.422 1.00 60.45 444 GLY A C 1
ATOM 3292 O O . GLY A 1 444 ? -35.439 9.331 -5.012 1.00 58.86 444 GLY A O 1
ATOM 3293 N N . ALA A 1 445 ? -36.205 8.416 -3.096 1.00 59.83 445 ALA A N 1
ATOM 3294 C CA . ALA A 1 445 ? -35.431 9.285 -2.218 1.00 58.30 445 ALA A CA 1
ATOM 3295 C C . ALA A 1 445 ? -33.933 9.020 -2.358 1.00 57.34 445 ALA A C 1
ATOM 3296 O O . ALA A 1 4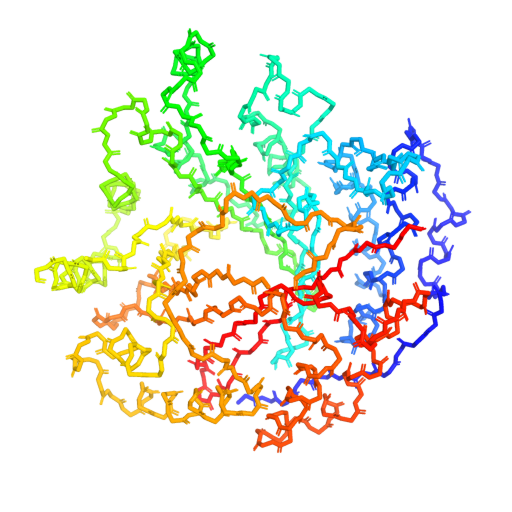45 ? -33.505 7.872 -2.496 1.00 57.65 445 ALA A O 1
ATOM 3298 N N . TYR A 1 446 ? -33.154 10.099 -2.323 1.00 56.24 446 TYR A N 1
ATOM 3299 C CA . TYR A 1 446 ? -31.700 10.049 -2.442 1.00 55.55 446 TYR A CA 1
ATOM 3300 C C . TYR A 1 446 ? -31.113 10.806 -1.250 1.00 53.77 446 TYR A C 1
ATOM 3301 O O . TYR A 1 446 ? -31.195 12.032 -1.193 1.00 53.02 446 TYR A O 1
ATOM 3310 N N . VAL A 1 447 ? -30.543 10.068 -0.297 1.00 52.68 447 VAL A N 1
ATOM 3311 C CA . VAL A 1 447 ? -30.085 10.637 0.972 1.00 51.50 447 VAL A CA 1
ATOM 3312 C C . VAL A 1 447 ? -28.601 10.361 1.216 1.00 50.32 447 VAL A C 1
ATOM 3313 O O . VAL A 1 447 ? -28.133 9.237 1.034 1.00 50.66 447 VAL A O 1
ATOM 3317 N N . THR A 1 448 ? -27.872 11.395 1.634 1.00 49.61 448 THR A N 1
ATOM 3318 C CA . THR A 1 448 ? -26.447 11.279 1.939 1.00 48.55 448 THR A CA 1
ATOM 3319 C C . THR A 1 448 ? -26.121 11.939 3.280 1.00 48.20 448 THR A C 1
ATOM 3320 O O . THR A 1 448 ? -26.526 13.076 3.531 1.00 48.27 448 THR A O 1
ATOM 3324 N N . LEU A 1 449 ? -25.397 11.216 4.135 1.00 47.48 449 LEU A N 1
ATOM 3325 C CA . LEU A 1 449 ? -24.959 11.744 5.425 1.00 47.27 449 LEU A CA 1
ATOM 3326 C C . LEU A 1 449 ? -23.491 12.141 5.347 1.00 46.22 449 LEU A C 1
ATOM 3327 O O . LEU A 1 449 ? -22.660 11.368 4.877 1.00 46.09 449 LEU A O 1
ATOM 3332 N N . TYR A 1 450 ? -23.186 13.351 5.803 1.00 45.36 450 TYR A N 1
ATOM 3333 C CA . TYR A 1 450 ? -21.821 13.859 5.831 1.00 44.09 450 TYR A CA 1
ATOM 3334 C C . TYR A 1 450 ? -21.326 13.830 7.275 1.00 43.75 450 TYR A C 1
ATOM 3335 O O . TYR A 1 450 ? -21.708 14.672 8.086 1.00 44.02 450 TYR A O 1
ATOM 3344 N N . ASN A 1 451 ? -20.478 12.846 7.581 1.00 42.85 451 ASN A N 1
ATOM 3345 C CA . ASN A 1 451 ? -20.187 12.459 8.961 1.00 43.11 451 ASN A CA 1
ATOM 3346 C C . ASN A 1 451 ? -18.746 12.693 9.414 1.00 43.24 451 ASN A C 1
ATOM 3347 O O . ASN A 1 451 ? -17.802 12.636 8.616 1.00 42.49 451 ASN A O 1
ATOM 3352 N N . HIS A 1 452 ? -18.605 12.948 10.714 1.00 42.96 452 HIS A N 1
ATOM 3353 C CA . HIS A 1 452 ? -17.315 12.998 11.401 1.00 43.41 452 HIS A CA 1
ATOM 3354 C C . HIS A 1 452 ? -16.505 11.755 11.043 1.00 42.85 452 HIS A C 1
ATOM 3355 O O . HIS A 1 452 ? -17.028 10.642 11.063 1.00 42.95 452 HIS A O 1
ATOM 3362 N N . SER A 1 453 ? -15.234 11.953 10.712 1.00 42.92 453 SER A N 1
ATOM 3363 C CA . SER A 1 453 ? -14.408 10.897 10.139 1.00 42.43 453 SER A CA 1
ATOM 3364 C C . SER A 1 453 ? -13.058 10.788 10.841 1.00 44.19 453 SER A C 1
ATOM 3365 O O . SER A 1 453 ? -12.045 10.491 10.205 1.00 42.81 453 SER A O 1
ATOM 3368 N N . PHE A 1 454 ? -13.058 10.997 12.159 1.00 46.45 454 PHE A N 1
ATOM 3369 C CA . PHE A 1 454 ? -11.823 11.112 12.929 1.00 48.02 454 PHE A CA 1
ATOM 3370 C C . PHE A 1 454 ? -11.989 10.586 14.359 1.00 50.91 454 PHE A C 1
ATOM 3371 O O . PHE A 1 454 ? -12.914 10.979 15.073 1.00 51.63 454 PHE A O 1
ATOM 3379 N N . ASN A 1 455 ? -11.090 9.689 14.757 1.00 53.23 455 ASN A N 1
ATOM 3380 C CA . ASN A 1 455 ? -11.014 9.194 16.128 1.00 55.85 455 ASN A CA 1
ATOM 3381 C C . ASN A 1 455 ? -9.607 9.406 16.686 1.00 56.81 455 ASN A C 1
ATOM 3382 O O . ASN A 1 455 ? -8.652 8.820 16.178 1.00 56.81 455 ASN A O 1
ATOM 3387 N N . PRO A 1 456 ? -9.469 10.255 17.720 1.00 58.73 456 PRO A N 1
ATOM 3388 C CA . PRO A 1 456 ? -8.165 10.405 18.373 1.00 59.66 456 PRO A CA 1
ATOM 3389 C C . PRO A 1 456 ? -7.758 9.151 19.147 1.00 60.65 456 PRO A C 1
ATOM 3390 O O . PRO A 1 456 ? -7.127 8.255 18.588 1.00 60.15 456 PRO A O 1
#

GO terms:
  GO:1902181 verruculogen biosynthetic process (P, IDA)

Nearest PDB structures (foldseek):
  3o2k-assembly1_A-2  TM=1.002E+00  e=3.444E-84  Aspergillus fumigatus
  3o24-assembly1_A-2  TM=1.001E+00  e=1.101E-78  Aspergillus fumigatus
  3i4x-assembly1_B  TM=9.630E-01  e=5.979E-38  Aspergillus fumigatus
  7xvj-assembly2_B  TM=9.198E-01  e=4.894E-30  Aspergillus fumigatus
  7y3v-assembly3_C  TM=9.001E-01  e=4.358E-28  Aspergillus fumigatus

Radius of gyration: 20.78 Å; Cα contacts (8 Å, |Δi|>4): 819; chains: 1; bounding box: 53×51×56 Å

Solvent-accessible surface area: 17200 Å² total; per-residue (Å²): 112,74,82,4,58,2,80,71,10,90,103,121,96,0,51,8,15,98,48,31,30,146,80,29,170,38,82,40,92,52,29,75,135,0,0,82,5,0,0,14,2,0,1,10,15,0,44,4,0,64,7,97,94,124,15,11,73,93,0,0,36,13,0,32,121,10,0,1,50,0,1,13,45,43,7,144,169,61,136,96,88,16,43,21,14,14,114,16,85,0,19,32,12,11,3,1,4,1,2,14,3,6,2,0,0,7,104,0,40,0,35,0,11,0,0,0,4,50,66,76,1,36,43,90,75,21,26,15,3,25,76,44,0,69,62,2,0,50,49,0,19,189,100,10,106,66,23,43,23,53,19,0,93,67,1,35,94,68,1,6,9,69,116,75,35,27,51,74,7,79,90,63,98,112,80,32,97,48,57,66,24,8,2,2,7,2,10,0,25,1,65,69,93,6,69,6,48,2,31,0,46,0,36,0,49,1,13,24,39,37,44,67,111,58,21,27,71,6,0,5,82,0,0,91,94,14,16,104,86,39,73,2,80,81,4,2,19,26,1,49,159,7,4,97,116,36,135,123,95,9,2,85,19,54,6,0,3,1,23,1,41,58,42,56,74,2,114,1,26,0,10,0,4,0,8,77,5,32,36,135,28,0,54,28,0,3,1,1,28,34,133,23,119,67,108,67,1,64,68,0,4,46,28,0,101,81,0,9,67,18,3,108,18,65,93,26,117,34,77,91,28,109,28,20,7,16,25,53,88,112,43,78,104,6,11,1,29,0,5,0,26,0,33,27,48,179,45,77,30,0,48,2,11,0,17,0,17,0,4,20,45,36,0,104,113,2,0,44,8,0,8,67,0,0,157,120,41,49,19,94,69,0,7,69,60,4,62,45,9,3,37,19,8,3,75,106,67,83,32,137,101,7,7,25,0,0,4,46,0,0,0,0,38,80,137,46,11,10,34,0,0,0,41,11,10,2,3,37,109

Foldseek 3Di:
DDFFAFDFDLDPQDPLLVVVLVPDDDPDPQLNQQSNWFVRLLLLLCVGSPFDPVLSNLVSVCCSPQPSQQQAGAWDADPPLRFTEDLQQAPPALQRGQWWWKAFNRHSWIKIKGQGDYPCDCPLVHNQRLPRLVVSLVVCPVVAPQFACLLVVLLSVQQPDDPVLVVVCSVPVVLDVDSHRHAKIKMWIRDSVNHIWIKIKGFRVSVCSRVVHFLLCSVLVSVVVLCPVCLLPLQSVLVVVLCVVCVCDQKAFTIKMWIRHDSNQIKIKTKIWGQFFDLVVVLCVLCSNVVNDDPLSVLQSVLVVLLCVLLPPDTDGADDDPGGDHPRDAWDDYTKMKIFISRSDPDSHGFIKIKHFQQRPQPLSSVLSVLVSCVVQPSVNCSVHVSSSLCSSAPPDDSVRDRRQWGMKMWGRDPNDITIMTTGDRTDD

Secondary structure (DSSP, 8-state):
-PPPP------SS-HHHHHHHTT---S-HHHHHHHHHHHHHHHHHHHHTT--HHHHHHHHHHIIIIIGGGG-SPPEE-TTT--EE-SS--TTSTT--SEEEEEETTTTEEEEEE----TTBTSTTBTT--SHHHHHHHHHHHHSTT---HHHHHHHHHHS--HHHHHHHHH-GGG---S----EEEEEEE-TTS-EEEEEEE--HHHHHHHT--HHHHHHHHHHHH-SS-SSHHHHHHHHHHHHHHH---EEEEEEEEE-S-GGG--EEEEEEESEESHHHHHHHHTTTTT---HHHHHHHHHHHHHHHHTTPPPEE----SS---BTB------EEEEEEE--SS-SSPEEEEEEE-TTS-HHHHHHHHHHHHHHTT-HHHHHHHHHHHHHT-SS--TTT---SEEEEEEEEETTEEEEEEEE-----

InterPro domains:
  IPR012148 Aromatic prenyltransferase DMATS-type, fungi [PIRSF000509] (17-455)
  IPR017795 Aromatic prenyltransferase, NscD-like [PF11991] (32-414)
  IPR017795 Aromatic prenyltransferase, NscD-like [PTHR40627] (7-455)
  IPR017795 Aromatic prenyltransferase, NscD-like [TIGR03429] (19-452)
  IPR017795 Aromatic prenyltransferase, NscD-like [cd13929] (35-454)
  IPR033964 Aromatic prenyltransferase [SFLDS00036] (11-456)

B-factor: mean 58.08, std 12.05, range [34.63, 95.71]

Sequence (429 aa):
PAPPDQKPCHQLQPAPYRALSESILFGSVDEERWWHSTAPILSRLLISSNYDVDVQYKYLSLYRHLVLPALGPYPQRDPETGIIATQWRSGMVLTGLPIEFSNNVARALIRIGVDPVTADSGTAQDPFNTTRPKVYLETAARLLPGVDLTRFYEFETELVITKAEEAVLQANPDLFRSPWKSQILTAMDLQKSGTVLVKAYFYPQPKSAVTGRSTEDLLVNAIRKVDREGRFETQLANLQRYIERRRRCSFFPHFLSTDLVEPGKSRVKFYASERHVNLQMVEDIWTFGGLRRDPDALRGLELLRHFWADIQMREGYYTMPRGFCELGKSSFEAPMMFHFHLDGSQSPFPDPQMYVCVFGMNSRKLVEGLTTFYRRVGWEEMASHYQANFLANYPDEDFEKAAHLCAYVSFAYKNGGAYVTLYNHSFNP